Protein AF-0000000070656851 (afdb_homod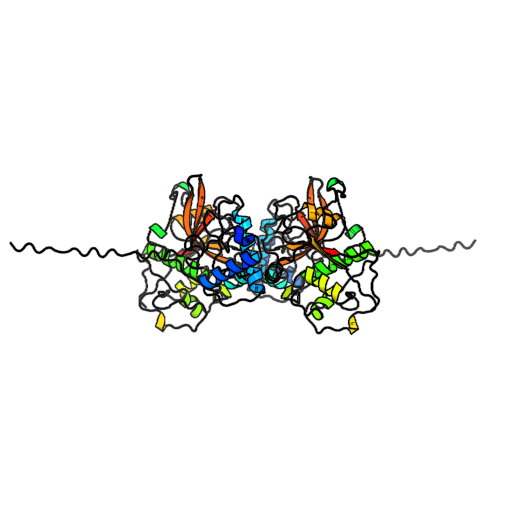imer)

Structure (mmCIF, N/CA/C/O backbone):
data_AF-0000000070656851-model_v1
#
loop_
_entity.id
_entity.type
_entity.pdbx_description
1 polymer 'Fruit bromelain'
#
loop_
_atom_site.group_PDB
_atom_site.id
_atom_site.type_symbol
_atom_site.label_atom_id
_atom_site.label_alt_id
_atom_site.label_comp_id
_atom_site.label_asym_id
_atom_site.label_entity_id
_atom_site.label_seq_id
_atom_site.pdbx_PDB_ins_code
_atom_site.Cartn_x
_atom_site.Cartn_y
_atom_site.Cartn_z
_atom_site.occupancy
_atom_site.B_iso_or_equiv
_atom_site.auth_seq_id
_atom_site.auth_comp_id
_atom_site.auth_asym_id
_atom_site.auth_atom_id
_atom_site.pdbx_PDB_model_num
ATOM 1 N N . MET A 1 1 ? 45 -63.906 -20.5 1 33.22 1 MET A N 1
ATOM 2 C CA . MET A 1 1 ? 44.094 -63.312 -19.531 1 33.22 1 MET A CA 1
ATOM 3 C C . MET A 1 1 ? 44.312 -61.812 -19.469 1 33.22 1 MET A C 1
ATOM 5 O O . MET A 1 1 ? 45.25 -61.312 -18.828 1 33.22 1 MET A O 1
ATOM 9 N N . LYS A 1 2 ? 44.031 -61.125 -20.656 1 39.16 2 LYS A N 1
ATOM 10 C CA . LYS A 1 2 ? 44.156 -59.688 -20.906 1 39.16 2 LYS A CA 1
ATOM 11 C C . LYS A 1 2 ? 43.312 -58.875 -19.938 1 39.16 2 LYS A C 1
ATOM 13 O O . LYS A 1 2 ? 42.094 -58.969 -19.922 1 39.16 2 LYS A O 1
ATOM 18 N N . ILE A 1 3 ? 43.812 -58.531 -18.75 1 41.5 3 ILE A N 1
ATOM 19 C CA . ILE A 1 3 ? 43.219 -57.688 -17.703 1 41.5 3 ILE A CA 1
ATOM 20 C C . ILE A 1 3 ? 42.938 -56.312 -18.266 1 41.5 3 ILE A C 1
ATOM 22 O O . ILE A 1 3 ? 43.844 -55.562 -18.656 1 41.5 3 ILE A O 1
ATOM 26 N N . ASN A 1 4 ? 41.906 -56.125 -19.141 1 35.06 4 ASN A N 1
ATOM 27 C CA . ASN A 1 4 ? 41.5 -54.812 -19.578 1 35.06 4 ASN A CA 1
ATOM 28 C C . ASN A 1 4 ? 41.188 -53.875 -18.406 1 35.06 4 ASN A C 1
ATOM 30 O O . ASN A 1 4 ? 40.312 -54.156 -17.609 1 35.06 4 ASN A O 1
ATOM 34 N N . ILE A 1 5 ? 42.125 -53.094 -17.875 1 40.22 5 ILE A N 1
ATOM 35 C CA . ILE A 1 5 ? 42.031 -52.031 -16.891 1 40.22 5 ILE A CA 1
ATOM 36 C C . ILE A 1 5 ? 41.031 -50.969 -17.375 1 40.22 5 ILE A C 1
ATOM 38 O O . ILE A 1 5 ? 41.25 -50.312 -18.406 1 40.22 5 ILE A O 1
ATOM 42 N N . PHE A 1 6 ? 39.75 -51.25 -17.25 1 37.84 6 PHE A N 1
ATOM 43 C CA . PHE A 1 6 ? 38.75 -50.188 -17.5 1 37.84 6 PHE A CA 1
ATOM 44 C C . PHE A 1 6 ? 38.969 -49 -16.562 1 37.84 6 PHE A C 1
ATOM 46 O O . PHE A 1 6 ? 38.906 -49.156 -15.344 1 37.84 6 PHE A O 1
ATOM 53 N N . ILE A 1 7 ? 39.781 -48.031 -17 1 38.62 7 ILE A N 1
ATOM 54 C CA . ILE A 1 7 ? 39.906 -46.75 -16.344 1 38.62 7 ILE A CA 1
ATOM 55 C C . ILE A 1 7 ? 38.562 -46.062 -16.297 1 38.62 7 ILE A C 1
ATOM 57 O O . ILE A 1 7 ? 37.969 -45.75 -17.344 1 38.62 7 ILE A O 1
ATOM 61 N N . ILE A 1 8 ? 37.75 -46.312 -15.297 1 35.94 8 ILE A N 1
ATOM 62 C CA . ILE A 1 8 ? 36.531 -45.562 -15.039 1 35.94 8 ILE A CA 1
ATOM 63 C C . ILE A 1 8 ? 36.875 -44.094 -14.82 1 35.94 8 ILE A C 1
ATOM 65 O O . ILE A 1 8 ? 37.625 -43.75 -13.883 1 35.94 8 ILE A O 1
ATOM 69 N N . PHE A 1 9 ? 37 -43.344 -15.891 1 36.19 9 PHE A N 1
ATOM 70 C CA . PHE A 1 9 ? 37.031 -41.875 -15.773 1 36.19 9 PHE A CA 1
ATOM 71 C C . PHE A 1 9 ? 35.812 -41.375 -15 1 36.19 9 PHE A C 1
ATOM 73 O O . PHE A 1 9 ? 34.688 -41.531 -15.43 1 36.19 9 PHE A O 1
ATOM 80 N N . SER A 1 10 ? 35.906 -41.375 -13.695 1 32.09 10 SER A N 1
ATOM 81 C CA . SER A 1 10 ? 34.906 -40.656 -12.891 1 32.09 10 SER A CA 1
ATOM 82 C C . SER A 1 10 ? 34.781 -39.219 -13.336 1 32.09 10 SER A C 1
ATOM 84 O O . SER A 1 10 ? 35.781 -38.469 -13.281 1 32.09 10 SER A O 1
ATOM 86 N N . LEU A 1 11 ? 34.094 -38.906 -14.391 1 34.94 11 LEU A N 1
ATOM 87 C CA . LEU A 1 11 ? 33.719 -37.531 -14.656 1 34.94 11 LEU A CA 1
ATOM 88 C C . LEU A 1 11 ? 33.094 -36.906 -13.422 1 34.94 11 LEU A C 1
ATOM 90 O O . LEU A 1 11 ? 32.031 -37.281 -12.977 1 34.94 11 LEU A O 1
ATOM 94 N N . SER A 1 12 ? 33.938 -36.5 -12.469 1 33 12 SER A N 1
ATOM 95 C CA . SER A 1 12 ? 33.438 -35.625 -11.422 1 33 12 SER A CA 1
ATOM 96 C C . SER A 1 12 ? 32.625 -34.469 -12.016 1 33 12 SER A C 1
ATOM 98 O O . SER A 1 12 ? 33.156 -33.625 -12.766 1 33 12 SER A O 1
ATOM 100 N N . LEU A 1 13 ? 31.406 -34.656 -12.383 1 33.53 13 LEU A N 1
ATOM 101 C CA . LEU A 1 13 ? 30.516 -33.531 -12.641 1 33.53 13 LEU A CA 1
ATOM 102 C C . LEU A 1 13 ? 30.641 -32.469 -11.547 1 33.53 13 LEU A C 1
ATOM 104 O O . LEU A 1 13 ? 30.281 -32.719 -10.391 1 33.53 13 LEU A O 1
ATOM 108 N N . VAL A 1 14 ? 31.688 -31.656 -11.609 1 34.5 14 VAL A N 1
ATOM 109 C CA . VAL A 1 14 ? 31.641 -30.453 -10.805 1 34.5 14 VAL A CA 1
ATOM 110 C C . VAL A 1 14 ? 30.297 -29.75 -10.961 1 34.5 14 VAL A C 1
ATOM 112 O O . VAL A 1 14 ? 29.953 -29.281 -12.055 1 34.5 14 VAL A O 1
ATOM 115 N N . LEU A 1 15 ? 29.312 -30.172 -10.258 1 33.69 15 LEU A N 1
ATOM 116 C CA . LEU A 1 15 ? 28.141 -29.297 -10.07 1 33.69 15 LEU A CA 1
ATOM 117 C C . LEU A 1 15 ? 28.578 -27.875 -9.742 1 33.69 15 LEU A C 1
ATOM 119 O O . LEU A 1 15 ? 29.156 -27.625 -8.688 1 33.69 15 LEU A O 1
ATOM 123 N N . ILE A 1 16 ? 28.938 -27.141 -10.719 1 36.25 16 ILE A N 1
ATOM 124 C CA . ILE A 1 16 ? 29.031 -25.703 -10.5 1 36.25 16 ILE A CA 1
ATOM 125 C C . ILE A 1 16 ? 27.766 -25.219 -9.773 1 36.25 16 ILE A C 1
ATOM 127 O O . ILE A 1 16 ? 26.688 -25.156 -10.375 1 36.25 16 ILE A O 1
ATOM 131 N N . LEU A 1 17 ? 27.609 -25.609 -8.539 1 36.78 17 LEU A N 1
ATOM 132 C CA . LEU A 1 17 ? 26.656 -24.828 -7.746 1 36.78 17 LEU A CA 1
ATOM 133 C C . LEU A 1 17 ? 26.891 -23.344 -7.922 1 36.78 17 LEU A C 1
ATOM 135 O O . LEU A 1 17 ? 27.891 -22.797 -7.453 1 36.78 17 LEU A O 1
ATOM 139 N N . GLY A 1 18 ? 26.594 -22.812 -9 1 39.12 18 GLY A N 1
ATOM 140 C CA . GLY A 1 18 ? 26.516 -21.359 -8.992 1 39.12 18 GLY A CA 1
ATOM 141 C C . GLY A 1 18 ? 26.016 -20.797 -7.672 1 39.12 18 GLY A C 1
ATOM 142 O O . GLY A 1 18 ? 24.828 -20.906 -7.363 1 39.12 18 GLY A O 1
ATOM 143 N N . VAL A 1 19 ? 26.781 -20.828 -6.586 1 41.19 19 VAL A N 1
ATOM 144 C CA . VAL A 1 19 ? 26.484 -20.125 -5.34 1 41.19 19 VAL A CA 1
ATOM 145 C C . VAL A 1 19 ? 26.031 -18.703 -5.645 1 41.19 19 VAL A C 1
ATOM 147 O O . VAL A 1 19 ? 26.781 -17.906 -6.199 1 41.19 19 VAL A O 1
ATOM 150 N N . VAL A 1 20 ? 24.891 -18.469 -6.043 1 50.94 20 VAL A N 1
ATOM 151 C CA . VAL A 1 20 ? 24.422 -17.078 -5.965 1 50.94 20 VAL A CA 1
ATOM 152 C C . VAL A 1 20 ? 24.891 -16.438 -4.664 1 50.94 20 VAL A C 1
ATOM 154 O O . VAL A 1 20 ? 24.5 -16.875 -3.574 1 50.94 20 VAL A O 1
ATOM 157 N N . GLU A 1 21 ? 26.172 -15.992 -4.574 1 58.19 21 GLU A N 1
ATOM 158 C CA . GLU A 1 21 ? 26.828 -15.383 -3.428 1 58.19 21 GLU A CA 1
ATOM 159 C C . GLU A 1 21 ? 26.016 -14.227 -2.857 1 58.19 21 GLU A C 1
ATOM 161 O O . GLU A 1 21 ? 25.625 -13.312 -3.588 1 58.19 21 GLU A O 1
ATOM 166 N N . SER A 1 22 ? 25.359 -14.414 -1.723 1 71.69 22 SER A N 1
ATOM 167 C CA . SER A 1 22 ? 24.719 -13.383 -0.928 1 71.69 22 SER A CA 1
ATOM 168 C C . SER A 1 22 ? 25.641 -12.188 -0.704 1 71.69 22 SER A C 1
ATOM 170 O O . SER A 1 22 ? 26.844 -12.359 -0.547 1 71.69 22 SER A O 1
ATOM 172 N N . PHE A 1 23 ? 25.203 -11.055 -1.056 1 85.38 23 PHE A N 1
ATOM 173 C CA . PHE A 1 23 ? 25.969 -9.828 -0.811 1 85.38 23 PHE A CA 1
ATOM 174 C C . PHE A 1 23 ? 26 -9.5 0.676 1 85.38 23 PHE A C 1
ATOM 176 O O . PHE A 1 23 ? 24.938 -9.281 1.288 1 85.38 23 PHE A O 1
ATOM 183 N N . ASN A 1 24 ? 27.125 -9.594 1.275 1 89.25 24 ASN A N 1
ATOM 184 C CA . ASN A 1 24 ? 27.266 -9.352 2.707 1 89.25 24 ASN A CA 1
ATOM 185 C C . ASN A 1 24 ? 27.891 -7.984 2.979 1 89.25 24 ASN A C 1
ATOM 187 O O . ASN A 1 24 ? 28.516 -7.395 2.096 1 89.25 24 ASN A O 1
ATOM 191 N N . TYR A 1 25 ? 27.594 -7.492 4.148 1 92.06 25 TYR A N 1
ATOM 192 C CA . TYR A 1 25 ? 28.219 -6.25 4.594 1 92.06 25 TYR A CA 1
ATOM 193 C C . TYR A 1 25 ? 28.734 -6.379 6.02 1 92.06 25 TYR A C 1
ATOM 195 O O . TYR A 1 25 ? 28.344 -7.289 6.75 1 92.06 25 TYR A O 1
ATOM 203 N N . HIS A 1 26 ? 29.703 -5.504 6.359 1 92.88 26 HIS A N 1
ATOM 204 C CA . HIS A 1 26 ? 30.219 -5.391 7.719 1 92.88 26 HIS A CA 1
ATOM 205 C C . HIS A 1 26 ? 29.641 -4.176 8.43 1 92.88 26 HIS A C 1
ATOM 207 O O . HIS A 1 26 ? 29.531 -3.1 7.84 1 92.88 26 HIS A O 1
ATOM 213 N N . GLU A 1 27 ? 29.297 -4.367 9.641 1 93.5 27 GLU A N 1
ATOM 214 C CA . GLU A 1 27 ? 28.625 -3.322 10.406 1 93.5 27 GLU A CA 1
ATOM 215 C C . GLU A 1 27 ? 29.453 -2.041 10.43 1 93.5 27 GLU A C 1
ATOM 217 O O . GLU A 1 27 ? 28.891 -0.939 10.445 1 93.5 27 GLU A O 1
ATOM 222 N N . GLN A 1 28 ? 30.766 -2.164 10.43 1 94 28 GLN A N 1
ATOM 223 C CA . GLN A 1 28 ? 31.656 -1.009 10.492 1 94 28 GLN A CA 1
ATOM 224 C C . GLN A 1 28 ? 31.469 -0.107 9.273 1 94 28 GLN A C 1
ATOM 226 O O . GLN A 1 28 ? 31.703 1.102 9.352 1 94 28 GLN A O 1
ATOM 231 N N . GLU A 1 29 ? 31.016 -0.664 8.172 1 94.88 29 GLU A N 1
ATOM 232 C CA . GLU A 1 29 ? 30.812 0.093 6.941 1 94.88 29 GLU A CA 1
ATOM 233 C C . GLU A 1 29 ? 29.641 1.061 7.074 1 94.88 29 GLU A C 1
ATOM 235 O O . GLU A 1 29 ? 29.547 2.031 6.32 1 94.88 29 GLU A O 1
ATOM 240 N N . LEU A 1 30 ? 28.797 0.835 8.031 1 95.19 30 LEU A N 1
ATOM 241 C CA . LEU A 1 30 ? 27.578 1.629 8.203 1 95.19 30 LEU A CA 1
ATOM 242 C C . LEU A 1 30 ? 27.812 2.787 9.164 1 95.19 30 LEU A C 1
ATOM 244 O O . LEU A 1 30 ? 26.922 3.607 9.383 1 95.19 30 LEU A O 1
ATOM 248 N N . GLU A 1 31 ? 29.016 2.928 9.648 1 94 31 GLU A N 1
ATOM 249 C CA . GLU A 1 31 ? 29.297 3.891 10.711 1 94 31 GLU A CA 1
ATOM 250 C C . GLU A 1 31 ? 29.734 5.238 10.133 1 94 31 GLU A C 1
ATOM 252 O O . GLU A 1 31 ? 29.734 6.246 10.844 1 94 31 GLU A O 1
ATOM 257 N N . SER A 1 32 ? 30.109 5.25 8.836 1 93.75 32 SER A N 1
ATOM 258 C CA . SER A 1 32 ? 30.594 6.484 8.219 1 93.75 32 SER A CA 1
ATOM 259 C C . SER A 1 32 ? 30.109 6.605 6.777 1 93.75 32 SER A C 1
ATOM 261 O O . SER A 1 32 ? 29.719 5.609 6.16 1 93.75 32 SER A O 1
ATOM 263 N N . GLU A 1 33 ? 30.141 7.836 6.301 1 93.19 33 GLU A N 1
ATOM 264 C CA . GLU A 1 33 ? 29.781 8.07 4.906 1 93.19 33 GLU A CA 1
ATOM 265 C C . GLU A 1 33 ? 30.734 7.348 3.961 1 93.19 33 GLU A C 1
ATOM 267 O O . GLU A 1 33 ? 30.312 6.82 2.93 1 93.19 33 GLU A O 1
ATOM 272 N N . GLU A 1 34 ? 31.969 7.34 4.344 1 94.94 34 GLU A N 1
ATOM 273 C CA . GLU A 1 34 ? 32.969 6.656 3.537 1 94.94 34 GLU A CA 1
ATOM 274 C C . GLU A 1 34 ? 32.719 5.148 3.506 1 94.94 34 GLU A C 1
ATOM 276 O O . GLU A 1 34 ? 32.906 4.508 2.467 1 94.94 34 GLU A O 1
ATOM 281 N N . GLY A 1 35 ? 32.406 4.637 4.617 1 96.19 35 GLY A N 1
ATOM 282 C CA . GLY A 1 35 ? 32.062 3.225 4.676 1 96.19 35 GLY A CA 1
ATOM 283 C C . GLY A 1 35 ? 30.875 2.861 3.789 1 96.19 35 GLY A C 1
ATOM 284 O O . GLY A 1 35 ? 30.922 1.874 3.053 1 96.19 35 GLY A O 1
ATOM 285 N N . PHE A 1 36 ? 29.859 3.697 3.848 1 95.88 36 PHE A N 1
ATOM 286 C CA . PHE A 1 36 ? 28.688 3.477 3.002 1 95.88 36 PHE A CA 1
ATOM 287 C C . PHE A 1 36 ? 29.078 3.555 1.527 1 95.88 36 PHE A C 1
ATOM 289 O O . PHE A 1 36 ? 28.578 2.777 0.712 1 95.88 36 PHE A O 1
ATOM 296 N N . GLN A 1 37 ? 29.938 4.5 1.25 1 96.56 37 GLN A N 1
ATOM 297 C CA . GLN A 1 37 ? 30.344 4.664 -0.138 1 96.56 37 GLN A CA 1
ATOM 298 C C . GLN A 1 37 ? 31.078 3.422 -0.641 1 96.56 37 GLN A C 1
ATOM 300 O O . GLN A 1 37 ? 30.875 2.988 -1.774 1 96.56 37 GLN A O 1
ATOM 305 N N . GLY A 1 38 ? 31.938 2.938 0.17 1 97.06 38 GLY A N 1
ATOM 306 C CA . GLY A 1 38 ? 32.625 1.708 -0.197 1 97.06 38 GLY A CA 1
ATOM 307 C C . GLY A 1 38 ? 31.688 0.542 -0.419 1 97.06 38 GLY A C 1
ATOM 308 O O . GLY A 1 38 ? 31.828 -0.199 -1.395 1 97.06 38 GLY A O 1
ATOM 309 N N . LEU A 1 39 ? 30.781 0.382 0.474 1 97.56 39 LEU A N 1
ATOM 310 C CA . LEU A 1 39 ? 29.781 -0.671 0.364 1 97.56 39 LEU A CA 1
ATOM 311 C C . LEU A 1 39 ? 28.953 -0.505 -0.908 1 97.56 39 LEU A C 1
ATOM 313 O O . LEU A 1 39 ? 28.688 -1.484 -1.604 1 97.56 39 LEU A O 1
ATOM 317 N N . TYR A 1 40 ? 28.562 0.703 -1.168 1 97.75 40 TYR A N 1
ATOM 318 C CA . TYR A 1 40 ? 27.781 1.029 -2.352 1 97.75 40 TYR A CA 1
ATOM 319 C C . TYR A 1 40 ? 28.531 0.672 -3.625 1 97.75 40 TYR A C 1
ATOM 321 O O . TYR A 1 40 ? 27.969 0.096 -4.555 1 97.75 40 TYR A O 1
ATOM 329 N N . ASP A 1 41 ? 29.781 0.98 -3.686 1 97.38 41 ASP A N 1
ATOM 330 C CA . ASP A 1 41 ? 30.609 0.694 -4.859 1 97.38 41 ASP A CA 1
ATOM 331 C C . ASP A 1 41 ? 30.734 -0.811 -5.082 1 97.38 41 ASP A C 1
ATOM 333 O O . ASP A 1 41 ? 30.656 -1.286 -6.219 1 97.38 41 ASP A O 1
ATOM 337 N N . ARG A 1 42 ? 30.953 -1.528 -4.004 1 96.94 42 ARG A N 1
ATOM 338 C CA . ARG A 1 42 ? 31 -2.982 -4.105 1 96.94 42 ARG A CA 1
ATOM 339 C C . ARG A 1 42 ? 29.688 -3.551 -4.621 1 96.94 42 ARG A C 1
ATOM 341 O O . ARG A 1 42 ? 29.688 -4.453 -5.461 1 96.94 42 ARG A O 1
ATOM 348 N N . TRP A 1 43 ? 28.578 -3.055 -4.105 1 97.19 43 TRP A N 1
ATOM 349 C CA . TRP A 1 43 ? 27.266 -3.512 -4.523 1 97.19 43 TRP A CA 1
ATOM 350 C C . TRP A 1 43 ? 27.031 -3.234 -6.004 1 97.19 43 TRP A C 1
ATOM 352 O O . TRP A 1 43 ? 26.531 -4.094 -6.734 1 97.19 43 TRP A O 1
ATOM 362 N N . ARG A 1 44 ? 27.359 -2.033 -6.445 1 97.12 44 ARG A N 1
ATOM 363 C CA . ARG A 1 44 ? 27.188 -1.645 -7.84 1 97.12 44 ARG A CA 1
ATOM 364 C C . ARG A 1 44 ? 27.984 -2.553 -8.766 1 97.12 44 ARG A C 1
ATOM 366 O O . ARG A 1 44 ? 27.5 -2.947 -9.828 1 97.12 44 ARG A O 1
ATOM 373 N N . GLU A 1 45 ? 29.172 -2.824 -8.344 1 95.81 45 GLU A N 1
ATOM 374 C CA . GLU A 1 45 ? 30.016 -3.725 -9.141 1 95.81 45 GLU A CA 1
ATOM 375 C C . GLU A 1 45 ? 29.406 -5.121 -9.203 1 95.81 45 GLU A C 1
ATOM 377 O O . GLU A 1 45 ? 29.328 -5.723 -10.281 1 95.81 45 GLU A O 1
ATOM 382 N N . HIS A 1 46 ? 28.984 -5.543 -8.062 1 94.56 46 HIS A N 1
ATOM 383 C CA . HIS A 1 46 ? 28.391 -6.875 -7.949 1 94.56 46 HIS A CA 1
ATOM 384 C C . HIS A 1 46 ? 27.172 -7.012 -8.836 1 94.56 46 HIS A C 1
ATOM 386 O O . HIS A 1 46 ? 26.938 -8.07 -9.43 1 94.56 46 HIS A O 1
ATOM 392 N N . HIS A 1 47 ? 26.391 -5.961 -8.961 1 94.31 47 HIS A N 1
ATOM 393 C CA . HIS A 1 47 ? 25.125 -6.031 -9.68 1 94.31 47 HIS A CA 1
ATOM 394 C C . HIS A 1 47 ? 25.219 -5.34 -11.031 1 94.31 47 HIS A C 1
ATOM 396 O O . HIS A 1 47 ? 24.203 -5.168 -11.719 1 94.31 47 HIS A O 1
ATOM 402 N N . LYS A 1 48 ? 26.344 -4.82 -11.414 1 94.81 48 LYS A N 1
ATOM 403 C CA . LYS A 1 48 ? 26.609 -4.184 -12.695 1 94.81 48 LYS A CA 1
ATOM 404 C C . LYS A 1 48 ? 25.734 -2.947 -12.898 1 94.81 48 LYS A C 1
ATOM 406 O O . LYS A 1 48 ? 25.125 -2.781 -13.953 1 94.81 48 LYS A O 1
ATOM 411 N N . VAL A 1 49 ? 25.625 -2.193 -11.844 1 95.25 49 VAL A N 1
ATOM 412 C CA . VAL A 1 49 ? 24.875 -0.943 -11.883 1 95.25 49 VAL A CA 1
ATOM 413 C C . VAL A 1 49 ? 25.812 0.224 -12.148 1 95.25 49 VAL A C 1
ATOM 415 O O . VAL A 1 49 ? 26.812 0.394 -11.438 1 95.25 49 VAL A O 1
ATOM 418 N N . THR A 1 50 ? 25.453 1.074 -13.109 1 94.94 50 THR A N 1
ATOM 419 C CA . THR A 1 50 ? 26.359 2.141 -13.516 1 94.94 50 THR A CA 1
ATOM 420 C C . THR A 1 50 ? 25.906 3.482 -12.945 1 94.94 50 THR A C 1
ATOM 422 O O . THR A 1 50 ? 26.688 4.434 -12.891 1 94.94 50 THR A O 1
ATOM 425 N N . ASP A 1 51 ? 24.641 3.596 -12.562 1 93.62 51 ASP A N 1
ATOM 426 C CA . ASP A 1 51 ? 24.141 4.844 -12 1 93.62 51 ASP A CA 1
ATOM 427 C C . ASP A 1 51 ? 24.891 5.223 -10.727 1 93.62 51 ASP A C 1
ATOM 429 O O . ASP A 1 51 ? 25.078 4.391 -9.836 1 93.62 51 ASP A O 1
ATOM 433 N N . ARG A 1 52 ? 25.344 6.488 -10.633 1 92.5 52 ARG A N 1
ATOM 434 C CA . ARG A 1 52 ? 26.109 6.957 -9.477 1 92.5 52 ARG A CA 1
ATOM 435 C C . ARG A 1 52 ? 25.5 8.227 -8.898 1 92.5 52 ARG A C 1
ATOM 437 O O . ARG A 1 52 ? 26.188 9.016 -8.25 1 92.5 52 ARG A O 1
ATOM 444 N N . SER A 1 53 ? 24.266 8.445 -9.188 1 93.81 53 SER A N 1
ATOM 445 C CA . SER A 1 53 ? 23.641 9.68 -8.719 1 93.81 53 SER A CA 1
ATOM 446 C C . SER A 1 53 ? 23.562 9.711 -7.191 1 93.81 53 SER A C 1
ATOM 448 O O . SER A 1 53 ? 23.484 8.672 -6.543 1 93.81 53 SER A O 1
ATOM 450 N N . SER A 1 54 ? 23.578 10.898 -6.633 1 93.75 54 SER A N 1
ATOM 451 C CA . SER A 1 54 ? 23.469 11.07 -5.188 1 93.75 54 SER A CA 1
ATOM 452 C C . SER A 1 54 ? 22.125 10.578 -4.664 1 93.75 54 SER A C 1
ATOM 454 O O . SER A 1 54 ? 22.031 10.078 -3.545 1 93.75 54 SER A O 1
ATOM 456 N N . GLN A 1 55 ? 21.125 10.703 -5.48 1 94.12 55 GLN A N 1
ATOM 457 C CA . GLN A 1 55 ? 19.797 10.242 -5.098 1 94.12 55 GLN A CA 1
ATOM 458 C C . GLN A 1 55 ? 19.781 8.734 -4.871 1 94.12 55 GLN A C 1
ATOM 460 O O . GLN A 1 55 ? 19.234 8.25 -3.879 1 94.12 55 GLN A O 1
ATOM 465 N N . ARG A 1 56 ? 20.406 8.031 -5.766 1 96.94 56 ARG A N 1
ATOM 466 C CA . ARG A 1 56 ? 20.406 6.578 -5.645 1 96.94 56 ARG A CA 1
ATOM 467 C C . ARG A 1 56 ? 21.281 6.133 -4.473 1 96.94 56 ARG A C 1
ATOM 469 O O . ARG A 1 56 ? 20.969 5.141 -3.809 1 96.94 56 ARG A O 1
ATOM 476 N N . PHE A 1 57 ? 22.344 6.906 -4.25 1 97.31 57 PHE A N 1
ATOM 477 C CA . PHE A 1 57 ? 23.156 6.633 -3.07 1 97.31 57 PHE A CA 1
ATOM 478 C C . PHE A 1 57 ? 22.359 6.852 -1.795 1 97.31 57 PHE A C 1
ATOM 480 O O . PHE A 1 57 ? 22.453 6.066 -0.85 1 97.31 57 PHE A O 1
ATOM 487 N N . ASN A 1 58 ? 21.531 7.891 -1.731 1 95.69 58 ASN A N 1
ATOM 488 C CA . ASN A 1 58 ? 20.672 8.148 -0.588 1 95.69 58 ASN A CA 1
ATOM 489 C C . ASN A 1 58 ? 19.688 7 -0.362 1 95.69 58 ASN A C 1
ATOM 491 O O . ASN A 1 58 ? 19.469 6.574 0.775 1 95.69 58 ASN A O 1
ATOM 495 N N . VAL A 1 59 ? 19.125 6.551 -1.416 1 96.69 59 VAL A N 1
ATOM 496 C CA . VAL A 1 59 ? 18.172 5.445 -1.325 1 96.69 59 VAL A CA 1
ATOM 497 C C . VAL A 1 59 ? 18.875 4.191 -0.821 1 96.69 59 VAL A C 1
ATOM 499 O O . VAL A 1 59 ? 18.359 3.471 0.029 1 96.69 59 VAL A O 1
ATOM 502 N N . PHE A 1 60 ? 20.094 3.939 -1.348 1 97.56 60 PHE A N 1
ATOM 503 C CA . PHE A 1 60 ? 20.891 2.803 -0.908 1 97.56 60 PHE A CA 1
ATOM 504 C C . PHE A 1 60 ? 21.141 2.867 0.594 1 97.56 60 PHE A C 1
ATOM 506 O O . PHE A 1 60 ? 20.922 1.887 1.308 1 97.56 60 PHE A O 1
ATOM 513 N N . LYS A 1 61 ? 21.547 3.99 1.055 1 96.12 61 LYS A N 1
ATOM 514 C CA . LYS A 1 61 ? 21.812 4.172 2.479 1 96.12 61 LYS A CA 1
ATOM 515 C C . LYS A 1 61 ? 20.562 3.939 3.309 1 96.12 61 LYS A C 1
ATOM 517 O O . LYS A 1 61 ? 20.609 3.242 4.328 1 96.12 61 LYS A O 1
ATOM 522 N N . HIS A 1 62 ? 19.5 4.48 2.828 1 94.06 62 HIS A N 1
ATOM 523 C CA . HIS A 1 62 ? 18.219 4.336 3.506 1 94.06 62 HIS A CA 1
ATOM 524 C C . HIS A 1 62 ? 17.828 2.867 3.645 1 94.06 62 HIS A C 1
ATOM 526 O O . HIS A 1 62 ? 17.484 2.416 4.734 1 94.06 62 HIS A O 1
ATOM 532 N N . ASN A 1 63 ? 17.906 2.15 2.598 1 95.94 63 ASN A N 1
ATOM 533 C CA . ASN A 1 63 ? 17.516 0.748 2.584 1 95.94 63 ASN A CA 1
ATOM 534 C C . ASN A 1 63 ? 18.438 -0.11 3.434 1 95.94 63 ASN A C 1
ATOM 536 O O . ASN A 1 63 ? 17.984 -0.979 4.18 1 95.94 63 ASN A O 1
ATOM 540 N N . VAL A 1 64 ? 19.719 0.156 3.334 1 96.44 64 VAL A N 1
ATOM 541 C CA . VAL A 1 64 ? 20.688 -0.637 4.078 1 96.44 64 VAL A CA 1
ATOM 542 C C . VAL A 1 64 ? 20.516 -0.406 5.578 1 96.44 64 VAL A C 1
ATOM 544 O O . VAL A 1 64 ? 20.578 -1.348 6.371 1 96.44 64 VAL A O 1
ATOM 547 N N . ARG A 1 65 ? 20.281 0.798 5.961 1 93.44 65 ARG A N 1
ATOM 548 C CA . ARG A 1 65 ? 20.016 1.095 7.367 1 93.44 65 ARG A CA 1
ATOM 549 C C . ARG A 1 65 ? 18.781 0.359 7.867 1 93.44 65 ARG A C 1
ATOM 551 O O . ARG A 1 65 ? 18.781 -0.177 8.977 1 93.44 65 ARG A O 1
ATOM 558 N N . ASN A 1 66 ? 17.812 0.338 7.086 1 92.44 66 ASN A N 1
ATOM 559 C CA . ASN A 1 66 ? 16.578 -0.361 7.457 1 92.44 66 ASN A CA 1
ATOM 560 C C . ASN A 1 66 ? 16.812 -1.864 7.586 1 92.44 66 ASN A C 1
ATOM 562 O O . ASN A 1 66 ? 16.312 -2.496 8.516 1 92.44 66 ASN A O 1
ATOM 566 N N . ILE A 1 67 ? 17.5 -2.396 6.641 1 95.94 67 ILE A N 1
ATOM 567 C CA . ILE A 1 67 ? 17.812 -3.818 6.676 1 95.94 67 ILE A CA 1
ATOM 568 C C . ILE A 1 67 ? 18.594 -4.141 7.957 1 95.94 67 ILE A C 1
ATOM 570 O O . ILE A 1 67 ? 18.266 -5.102 8.656 1 95.94 67 ILE A O 1
ATOM 574 N N . HIS A 1 68 ? 19.578 -3.305 8.219 1 95.5 68 HIS A N 1
ATOM 575 C CA . HIS A 1 68 ? 20.422 -3.512 9.391 1 95.5 68 HIS A CA 1
ATOM 576 C C . HIS A 1 68 ? 19.594 -3.432 10.672 1 95.5 68 HIS A C 1
ATOM 578 O O . HIS A 1 68 ? 19.734 -4.277 11.562 1 95.5 68 HIS A O 1
ATOM 584 N N . LYS A 1 69 ? 18.797 -2.443 10.758 1 92.06 69 LYS A N 1
ATOM 585 C CA . LYS A 1 69 ? 17.953 -2.258 11.93 1 92.06 69 LYS A CA 1
ATOM 586 C C . LYS A 1 69 ? 17.031 -3.453 12.133 1 92.06 69 LYS A C 1
ATOM 588 O O . LYS A 1 69 ? 16.891 -3.959 13.25 1 92.06 69 LYS A O 1
ATOM 593 N N . LYS A 1 70 ? 16.422 -3.918 11.164 1 93.19 70 LYS A N 1
ATOM 594 C CA . LYS A 1 70 ? 15.477 -5.031 11.258 1 93.19 70 LYS A CA 1
ATOM 595 C C . LYS A 1 70 ? 16.203 -6.328 11.617 1 93.19 70 LYS A C 1
ATOM 597 O O . LYS A 1 70 ? 15.672 -7.137 12.391 1 93.19 70 LYS A O 1
ATOM 602 N N . ASN A 1 71 ? 17.344 -6.508 11.031 1 95.44 71 ASN A N 1
ATOM 603 C CA . ASN A 1 71 ? 18.094 -7.727 11.305 1 95.44 71 ASN A CA 1
ATOM 604 C C . ASN A 1 71 ? 18.578 -7.773 12.75 1 95.44 71 ASN A C 1
ATOM 606 O O . ASN A 1 71 ? 18.953 -8.836 13.25 1 95.44 71 ASN A O 1
ATOM 610 N N . LYS A 1 72 ? 18.625 -6.656 13.391 1 94.25 72 LYS A N 1
ATOM 611 C CA . LYS A 1 72 ? 19.016 -6.605 14.797 1 94.25 72 LYS A CA 1
ATOM 612 C C . LYS A 1 72 ? 17.828 -6.914 15.711 1 94.25 72 LYS A C 1
ATOM 614 O O . LYS A 1 72 ? 18.016 -7.191 16.891 1 94.25 72 LYS A O 1
ATOM 619 N N . MET A 1 73 ? 16.688 -6.848 15.125 1 91.75 73 MET A N 1
ATOM 620 C CA . MET A 1 73 ? 15.492 -7.199 15.891 1 91.75 73 MET A CA 1
ATOM 621 C C . MET A 1 73 ? 15.328 -8.711 15.992 1 91.75 73 MET A C 1
ATOM 623 O O . MET A 1 73 ? 15.953 -9.453 15.234 1 91.75 73 MET A O 1
ATOM 627 N N . ASN A 1 74 ? 14.617 -9.148 16.938 1 90.81 74 ASN A N 1
ATOM 628 C CA . ASN A 1 74 ? 14.352 -10.57 17.125 1 90.81 74 ASN A CA 1
ATOM 629 C C . ASN A 1 74 ? 13.133 -11.023 16.328 1 90.81 74 ASN A C 1
ATOM 631 O O . ASN A 1 74 ? 12.109 -11.398 16.906 1 90.81 74 ASN A O 1
ATOM 635 N N . LEU A 1 75 ? 13.352 -11.055 15.078 1 93.19 75 LEU A N 1
ATOM 636 C CA . LEU A 1 75 ? 12.281 -11.484 14.18 1 93.19 75 LEU A CA 1
ATOM 637 C C . LEU A 1 75 ? 12.516 -12.906 13.695 1 93.19 75 LEU A C 1
ATOM 639 O O . LEU A 1 75 ? 13.648 -13.406 13.734 1 93.19 75 LEU A O 1
ATOM 643 N N . GLY A 1 76 ? 11.484 -13.609 13.234 1 95.5 76 GLY A N 1
ATOM 644 C CA . GLY A 1 76 ? 11.57 -14.969 12.719 1 95.5 76 GLY A CA 1
ATOM 645 C C . GLY A 1 76 ? 12.125 -15.039 11.312 1 95.5 76 GLY A C 1
ATOM 646 O O . GLY A 1 76 ? 12.172 -16.109 10.703 1 95.5 76 GLY A O 1
ATOM 647 N N . TYR A 1 77 ? 12.602 -13.82 10.781 1 96.94 77 TYR A N 1
ATOM 648 C CA . TYR A 1 77 ? 13.156 -13.75 9.438 1 96.94 77 TYR A CA 1
ATOM 649 C C . TYR A 1 77 ? 14.289 -12.727 9.367 1 96.94 77 TYR A C 1
ATOM 651 O O . TYR A 1 77 ? 14.469 -11.93 10.281 1 96.94 77 TYR A O 1
ATOM 659 N N . LYS A 1 78 ? 15.062 -12.844 8.289 1 97.25 78 LYS A N 1
ATOM 660 C CA . LYS A 1 78 ? 16.188 -11.938 8.039 1 97.25 78 LYS A CA 1
ATOM 661 C C . LYS A 1 78 ? 16.062 -11.281 6.668 1 97.25 78 LYS A C 1
ATOM 663 O O . LYS A 1 78 ? 15.367 -11.797 5.781 1 97.25 78 LYS A O 1
ATOM 668 N N . LEU A 1 79 ? 16.703 -10.148 6.621 1 97.19 79 LEU A N 1
ATOM 669 C CA . LEU A 1 79 ? 16.734 -9.398 5.367 1 97.19 79 LEU A CA 1
ATOM 670 C C . LEU A 1 79 ? 18.141 -9.375 4.789 1 97.19 79 LEU A C 1
ATOM 672 O O . LEU A 1 79 ? 19.109 -9.695 5.488 1 97.19 79 LEU A O 1
ATOM 676 N N . GLN A 1 80 ? 18.266 -9.031 3.494 1 96.69 80 GLN A N 1
ATOM 677 C CA . GLN A 1 80 ? 19.547 -8.906 2.83 1 96.69 80 GLN A CA 1
ATOM 678 C C . GLN A 1 80 ? 19.547 -7.75 1.835 1 96.69 80 GLN A C 1
ATOM 680 O O . GLN A 1 80 ? 18.484 -7.348 1.346 1 96.69 80 GLN A O 1
ATOM 685 N N . ILE A 1 81 ? 20.781 -7.293 1.617 1 97 81 ILE A N 1
ATOM 686 C CA . ILE A 1 81 ? 20.953 -6.352 0.515 1 97 81 ILE A CA 1
ATOM 687 C C . ILE A 1 81 ? 20.875 -7.098 -0.815 1 97 81 ILE A C 1
ATOM 689 O O . ILE A 1 81 ? 21.703 -7.973 -1.088 1 97 81 ILE A O 1
ATOM 693 N N . ASN A 1 82 ? 19.875 -6.836 -1.602 1 96.44 82 ASN A N 1
ATOM 694 C CA . ASN A 1 82 ? 19.734 -7.504 -2.893 1 96.44 82 ASN A CA 1
ATOM 695 C C . ASN A 1 82 ? 19.688 -6.496 -4.039 1 96.44 82 ASN A C 1
ATOM 697 O O . ASN A 1 82 ? 20.156 -5.367 -3.9 1 96.44 82 ASN A O 1
ATOM 701 N N . GLU A 1 83 ? 19.219 -6.906 -5.195 1 95.75 83 GLU A N 1
ATOM 702 C CA . GLU A 1 83 ? 19.297 -6.09 -6.402 1 95.75 83 GLU A CA 1
ATOM 703 C C . GLU A 1 83 ? 18.391 -4.871 -6.309 1 95.75 83 GLU A C 1
ATOM 705 O O . GLU A 1 83 ? 18.5 -3.945 -7.113 1 95.75 83 GLU A O 1
ATOM 710 N N . PHE A 1 84 ? 17.516 -4.809 -5.281 1 96.38 84 PHE A N 1
ATOM 711 C CA . PHE A 1 84 ? 16.531 -3.73 -5.172 1 96.38 84 PHE A CA 1
ATOM 712 C C . PHE A 1 84 ? 17.062 -2.613 -4.281 1 96.38 84 PHE A C 1
ATOM 714 O O . PHE A 1 84 ? 16.344 -1.656 -3.986 1 96.38 84 PHE A O 1
ATOM 721 N N . ALA A 1 85 ? 18.281 -2.615 -3.926 1 96.88 85 ALA A N 1
ATOM 722 C CA . ALA A 1 85 ? 18.828 -1.797 -2.842 1 96.88 85 ALA A CA 1
ATOM 723 C C . ALA A 1 85 ? 18.812 -0.317 -3.213 1 96.88 85 ALA A C 1
ATOM 725 O O . ALA A 1 85 ? 18.922 0.549 -2.342 1 96.88 85 ALA A O 1
ATOM 726 N N . THR A 1 86 ? 18.703 0.04 -4.508 1 97 86 THR A N 1
ATOM 727 C CA . THR A 1 86 ? 18.703 1.446 -4.898 1 97 86 THR A CA 1
ATOM 728 C C . THR A 1 86 ? 17.297 1.874 -5.34 1 97 86 THR A C 1
ATOM 730 O O . THR A 1 86 ? 17.125 2.953 -5.91 1 97 86 THR A O 1
ATOM 733 N N . MET A 1 87 ? 16.328 1.065 -5.059 1 95.94 87 MET A N 1
ATOM 734 C CA . MET A 1 87 ? 14.945 1.412 -5.363 1 95.94 87 MET A CA 1
ATOM 735 C C . MET A 1 87 ? 14.211 1.871 -4.109 1 95.94 87 MET A C 1
ATOM 737 O O . MET A 1 87 ? 14.375 1.285 -3.039 1 95.94 87 MET A O 1
ATOM 741 N N . THR A 1 88 ? 13.453 2.947 -4.273 1 94.88 88 THR A N 1
ATOM 742 C CA . THR A 1 88 ? 12.508 3.264 -3.209 1 94.88 88 THR A CA 1
ATOM 743 C C . THR A 1 88 ? 11.375 2.24 -3.17 1 94.88 88 THR A C 1
ATOM 745 O O . THR A 1 88 ? 11.141 1.531 -4.152 1 94.88 88 THR A O 1
ATOM 748 N N . HIS A 1 89 ? 10.703 2.17 -2.066 1 93.25 89 HIS A N 1
ATOM 749 C CA . HIS A 1 89 ? 9.57 1.261 -1.963 1 93.25 89 HIS A CA 1
ATOM 750 C C . HIS A 1 89 ? 8.516 1.574 -3.018 1 93.25 89 HIS A C 1
ATOM 752 O O . HIS A 1 89 ? 7.891 0.664 -3.572 1 93.25 89 HIS A O 1
ATOM 758 N N . HIS A 1 90 ? 8.32 2.834 -3.266 1 91.94 90 HIS A N 1
ATOM 759 C CA . HIS A 1 90 ? 7.371 3.26 -4.285 1 91.94 90 HIS A CA 1
ATOM 760 C C . HIS A 1 90 ? 7.758 2.721 -5.66 1 91.94 90 HIS A C 1
ATOM 762 O O . HIS A 1 90 ? 6.91 2.193 -6.383 1 91.94 90 HIS A O 1
ATOM 768 N N . GLU A 1 91 ? 9 2.867 -6.031 1 93.5 91 GLU A N 1
ATOM 769 C CA . GLU A 1 91 ? 9.5 2.379 -7.312 1 93.5 91 GLU A CA 1
ATOM 770 C C . GLU A 1 91 ? 9.383 0.86 -7.406 1 93.5 91 GLU A C 1
ATOM 772 O O . GLU A 1 91 ? 8.953 0.329 -8.43 1 93.5 91 GLU A O 1
ATOM 777 N N . PHE A 1 92 ? 9.789 0.242 -6.328 1 94.81 92 PHE A N 1
ATOM 778 C CA . PHE A 1 92 ? 9.727 -1.213 -6.262 1 94.81 92 PHE A CA 1
ATOM 779 C C . PHE A 1 92 ? 8.297 -1.706 -6.484 1 94.81 92 PHE A C 1
ATOM 781 O O . PHE A 1 92 ? 8.07 -2.6 -7.301 1 94.81 92 PHE A O 1
ATOM 788 N N . ARG A 1 93 ? 7.348 -1.146 -5.777 1 91.56 93 ARG A N 1
ATOM 789 C CA . ARG A 1 93 ? 5.945 -1.533 -5.887 1 91.56 93 ARG A CA 1
ATOM 790 C C . ARG A 1 93 ? 5.438 -1.351 -7.316 1 91.56 93 ARG A C 1
ATOM 792 O O . ARG A 1 93 ? 4.758 -2.227 -7.855 1 91.56 93 ARG A O 1
ATOM 799 N N . LYS A 1 94 ? 5.797 -0.306 -7.926 1 89.62 94 LYS A N 1
ATOM 800 C CA . LYS A 1 94 ? 5.301 0.048 -9.25 1 89.62 94 LYS A CA 1
ATOM 801 C C . LYS A 1 94 ? 5.84 -0.904 -10.312 1 89.62 94 LYS A C 1
ATOM 803 O O . LYS A 1 94 ? 5.168 -1.185 -11.305 1 89.62 94 LYS A O 1
ATOM 808 N N . THR A 1 95 ? 7.004 -1.446 -10.031 1 91.19 95 THR A N 1
ATOM 809 C CA . THR A 1 95 ? 7.664 -2.188 -11.094 1 91.19 95 THR A CA 1
ATOM 810 C C . THR A 1 95 ? 7.578 -3.691 -10.844 1 91.19 95 THR A C 1
ATOM 812 O O . THR A 1 95 ? 7.566 -4.484 -11.789 1 91.19 95 THR A O 1
ATOM 815 N N . HIS A 1 96 ? 7.504 -4.098 -9.562 1 91.81 96 HIS A N 1
ATOM 816 C CA . HIS A 1 96 ? 7.641 -5.52 -9.258 1 91.81 96 HIS A CA 1
ATOM 817 C C . HIS A 1 96 ? 6.406 -6.051 -8.539 1 91.81 96 HIS A C 1
ATOM 819 O O . HIS A 1 96 ? 6.227 -7.266 -8.43 1 91.81 96 HIS A O 1
ATOM 825 N N . ALA A 1 97 ? 5.547 -5.156 -8.117 1 89.69 97 ALA A N 1
ATOM 826 C CA . ALA A 1 97 ? 4.473 -5.633 -7.246 1 89.69 97 ALA A CA 1
ATOM 827 C C . ALA A 1 97 ? 3.174 -4.875 -7.516 1 89.69 97 ALA A C 1
ATOM 829 O O . ALA A 1 97 ? 2.473 -4.484 -6.578 1 89.69 97 ALA A O 1
ATOM 830 N N . ASP A 1 98 ? 2.826 -4.566 -8.672 1 87.31 98 ASP A N 1
ATOM 831 C CA . ASP A 1 98 ? 1.595 -3.836 -8.961 1 87.31 98 ASP A CA 1
ATOM 832 C C . ASP A 1 98 ? 0.777 -4.539 -10.039 1 87.31 98 ASP A C 1
ATOM 834 O O . ASP A 1 98 ? 0.526 -3.969 -11.102 1 87.31 98 ASP A O 1
ATOM 838 N N . SER A 1 99 ? 0.269 -5.715 -9.695 1 90.5 99 SER A N 1
ATOM 839 C CA . SER A 1 99 ? -0.569 -6.426 -10.656 1 90.5 99 SER A CA 1
ATOM 840 C C . SER A 1 99 ? -2.016 -5.945 -10.586 1 90.5 99 SER A C 1
ATOM 842 O O . SER A 1 99 ? -2.834 -6.309 -11.43 1 90.5 99 SER A O 1
ATOM 844 N N . LYS A 1 100 ? -2.314 -5.16 -9.641 1 91.81 100 LYS A N 1
ATOM 845 C CA . LYS A 1 100 ? -3.609 -4.504 -9.5 1 91.81 100 LYS A CA 1
ATOM 846 C C . LYS A 1 100 ? -4.738 -5.523 -9.414 1 91.81 100 LYS A C 1
ATOM 848 O O . LYS A 1 100 ? -5.797 -5.34 -10.016 1 91.81 100 LYS A O 1
ATOM 853 N N . GLY A 1 101 ? -4.438 -6.633 -8.781 1 90.31 101 GLY A N 1
ATOM 854 C CA . GLY A 1 101 ? -5.426 -7.691 -8.656 1 90.31 101 GLY A CA 1
ATOM 855 C C . GLY A 1 101 ? -6.719 -7.23 -8.016 1 90.31 101 GLY A C 1
ATOM 856 O O . GLY A 1 101 ? -7.801 -7.445 -8.555 1 90.31 101 GLY A O 1
ATOM 857 N N . GLY A 1 102 ? -6.59 -6.543 -6.887 1 89.94 102 GLY A N 1
ATOM 858 C CA . GLY A 1 102 ? -7.77 -6.047 -6.191 1 89.94 102 GLY A CA 1
ATOM 859 C C . GLY A 1 102 ? -8.594 -5.086 -7.027 1 89.94 102 GLY A C 1
ATOM 860 O O . GLY A 1 102 ? -9.828 -5.09 -6.949 1 89.94 102 GLY A O 1
ATOM 861 N N . HIS A 1 103 ? -7.953 -4.336 -7.836 1 92 103 HIS A N 1
ATOM 862 C CA . HIS A 1 103 ? -8.609 -3.377 -8.719 1 92 103 HIS A CA 1
ATOM 863 C C . HIS A 1 103 ? -9.484 -4.086 -9.75 1 92 103 HIS A C 1
ATOM 865 O O . HIS A 1 103 ? -10.656 -3.752 -9.906 1 92 103 HIS A O 1
ATOM 871 N N . PHE A 1 104 ? -8.953 -5.086 -10.352 1 90.81 104 PHE A N 1
ATOM 872 C CA . PHE A 1 104 ? -9.664 -5.773 -11.422 1 90.81 104 PHE A CA 1
ATOM 873 C C . PHE A 1 104 ? -10.758 -6.672 -10.852 1 90.81 104 PHE A C 1
ATOM 875 O O . PHE A 1 104 ? -11.812 -6.844 -11.477 1 90.81 104 PHE A O 1
ATOM 882 N N . ILE A 1 105 ? -10.484 -7.191 -9.711 1 88.94 105 ILE A N 1
ATOM 883 C CA . ILE A 1 105 ? -11.508 -7.98 -9.039 1 88.94 105 ILE A CA 1
ATOM 884 C C . ILE A 1 105 ? -12.727 -7.102 -8.75 1 88.94 105 ILE A C 1
ATOM 886 O O . ILE A 1 105 ? -13.859 -7.5 -9.008 1 88.94 105 ILE A O 1
ATOM 890 N N . ALA A 1 106 ? -12.523 -5.926 -8.273 1 90.81 106 ALA A N 1
ATOM 891 C CA . ALA A 1 106 ? -13.609 -5.004 -7.949 1 90.81 106 ALA A CA 1
ATOM 892 C C . ALA A 1 106 ? -14.352 -4.57 -9.211 1 90.81 106 ALA A C 1
ATOM 894 O O . ALA A 1 106 ? -15.586 -4.492 -9.219 1 90.81 106 ALA A O 1
ATOM 895 N N . LEU A 1 107 ? -13.656 -4.336 -10.289 1 92.12 107 LEU A N 1
ATOM 896 C CA . LEU A 1 107 ? -14.25 -3.873 -11.539 1 92.12 107 LEU A CA 1
ATOM 897 C C . LEU A 1 107 ? -15.133 -4.953 -12.148 1 92.12 107 LEU A C 1
ATOM 899 O O . LEU A 1 107 ? -16.188 -4.652 -12.727 1 92.12 107 LEU A O 1
ATOM 903 N N . HIS A 1 108 ? -14.703 -6.172 -11.984 1 87.94 108 HIS A N 1
ATOM 904 C CA . HIS A 1 108 ? -15.391 -7.262 -12.664 1 87.94 108 HIS A CA 1
ATOM 905 C C . HIS A 1 108 ? -16.438 -7.902 -11.766 1 87.94 108 HIS A C 1
ATOM 907 O O . HIS A 1 108 ? -17.328 -8.602 -12.242 1 87.94 108 HIS A O 1
ATOM 913 N N . GLY A 1 109 ? -16.344 -7.578 -10.445 1 79.69 109 GLY A N 1
ATOM 914 C CA . GLY A 1 109 ? -17.266 -8.195 -9.5 1 79.69 109 GLY A CA 1
ATOM 915 C C . GLY A 1 109 ? -16.906 -9.633 -9.172 1 79.69 109 GLY A C 1
ATOM 916 O O . GLY A 1 109 ? -16.141 -10.266 -9.891 1 79.69 109 GLY A O 1
ATOM 917 N N . ILE A 1 110 ? -17.266 -9.992 -7.953 1 61.22 110 ILE A N 1
ATOM 918 C CA . ILE A 1 110 ? -16.953 -11.344 -7.516 1 61.22 110 ILE A CA 1
ATOM 919 C C . ILE A 1 110 ? -17.844 -12.352 -8.25 1 61.22 110 ILE A C 1
ATOM 921 O O . ILE A 1 110 ? -19.062 -12.203 -8.273 1 61.22 110 ILE A O 1
ATOM 925 N N . ARG A 1 111 ? -17.266 -12.938 -9.148 1 58.34 111 ARG A N 1
ATOM 926 C CA . ARG A 1 111 ? -18.078 -13.977 -9.781 1 58.34 111 ARG A CA 1
ATOM 927 C C . ARG A 1 111 ? -18.5 -15.031 -8.766 1 58.34 111 ARG A C 1
ATOM 929 O O . ARG A 1 111 ? -17.766 -15.32 -7.82 1 58.34 111 ARG A O 1
ATOM 936 N N . LYS A 1 112 ? -19.859 -15.297 -8.688 1 52.22 112 LYS A N 1
ATOM 937 C CA . LYS A 1 112 ? -20.516 -16.328 -7.887 1 52.22 112 LYS A CA 1
ATOM 938 C C . LYS A 1 112 ? -19.688 -17.609 -7.855 1 52.22 112 LYS A C 1
ATOM 940 O O . LYS A 1 112 ? -19.438 -18.219 -8.898 1 52.22 112 LYS A O 1
ATOM 945 N N . THR A 1 113 ? -18.578 -17.578 -7.168 1 48.66 113 THR A N 1
ATOM 946 C CA . THR A 1 113 ? -17.875 -18.844 -7.047 1 48.66 113 THR A CA 1
ATOM 947 C C . THR A 1 113 ? -18.844 -19.969 -6.66 1 48.66 113 THR A C 1
ATOM 949 O O . THR A 1 113 ? -19.75 -19.75 -5.852 1 48.66 113 THR A O 1
ATOM 952 N N . ASN A 1 114 ? -19.234 -20.734 -7.48 1 47.34 114 ASN A N 1
ATOM 953 C CA . ASN A 1 114 ? -19.641 -22.031 -6.914 1 47.34 114 ASN A CA 1
ATOM 954 C C . ASN A 1 114 ? -18.766 -22.406 -5.719 1 47.34 114 ASN A C 1
ATOM 956 O O . ASN A 1 114 ? -17.609 -22.766 -5.883 1 47.34 114 ASN A O 1
ATOM 960 N N . LEU A 1 115 ? -18.891 -21.641 -4.625 1 51.06 115 LEU A N 1
ATOM 961 C CA . LEU A 1 115 ? -18.156 -21.797 -3.377 1 51.06 115 LEU A CA 1
ATOM 962 C C . LEU A 1 115 ? -17.891 -23.266 -3.066 1 51.06 115 LEU A C 1
ATOM 964 O O . LEU A 1 115 ? -17.359 -23.594 -2.006 1 51.06 115 LEU A O 1
ATOM 968 N N . SER A 1 116 ? -18.5 -24.172 -3.646 1 53 116 SER A N 1
ATOM 969 C CA . SER A 1 116 ? -18.141 -25.516 -3.225 1 53 116 SER A CA 1
ATOM 970 C C . SER A 1 116 ? -16.781 -25.938 -3.768 1 53 116 SER A C 1
ATOM 972 O O . SER A 1 116 ? -16.609 -26.062 -4.98 1 53 116 SER A O 1
ATOM 974 N N . SER A 1 117 ? -15.703 -25.609 -3.018 1 63.44 117 SER A N 1
ATOM 975 C CA . SER A 1 117 ? -14.375 -26.109 -3.365 1 63.44 117 SER A CA 1
ATOM 976 C C . SER A 1 117 ? -14.375 -27.625 -3.5 1 63.44 117 SER A C 1
ATOM 978 O O . SER A 1 117 ? -15.039 -28.328 -2.729 1 63.44 117 SER A O 1
ATOM 980 N N . SER A 1 118 ? -13.859 -28.125 -4.59 1 74.69 118 SER A N 1
ATOM 981 C CA . SER A 1 118 ? -13.664 -29.562 -4.824 1 74.69 118 SER A CA 1
ATOM 982 C C . SER A 1 118 ? -13.07 -30.234 -3.602 1 74.69 118 SER A C 1
ATOM 984 O O . SER A 1 118 ? -13.25 -31.438 -3.408 1 74.69 118 SER A O 1
ATOM 986 N N . TYR A 1 119 ? -12.547 -29.344 -2.674 1 82.94 119 TYR A N 1
ATOM 987 C CA . TYR A 1 119 ? -11.844 -29.969 -1.557 1 82.94 119 TYR A CA 1
ATOM 988 C C . TYR A 1 119 ? -12.508 -29.625 -0.231 1 82.94 119 TYR A C 1
ATOM 990 O O . TYR A 1 119 ? -11.977 -29.922 0.838 1 82.94 119 TYR A O 1
ATOM 998 N N . ASN A 1 120 ? -13.648 -29 -0.283 1 81 120 ASN A N 1
ATOM 999 C CA . ASN A 1 120 ? -14.328 -28.547 0.925 1 81 120 ASN A CA 1
ATOM 1000 C C . ASN A 1 120 ? -14.695 -29.719 1.835 1 81 120 ASN A C 1
ATOM 1002 O O . ASN A 1 120 ? -14.648 -29.594 3.061 1 81 120 ASN A O 1
ATOM 1006 N N . ASP A 1 121 ? -14.977 -30.844 1.262 1 82 121 ASP A N 1
ATOM 1007 C CA . ASP A 1 121 ? -15.5 -31.969 2.033 1 82 121 ASP A CA 1
ATOM 1008 C C . ASP A 1 121 ? -14.359 -32.844 2.568 1 82 121 ASP A C 1
ATOM 1010 O O . ASP A 1 121 ? -14.602 -33.781 3.336 1 82 121 ASP A O 1
ATOM 1014 N N . ILE A 1 122 ? -13.242 -32.469 2.285 1 87.38 122 ILE A N 1
ATOM 1015 C CA . ILE A 1 122 ? -12.102 -33.25 2.766 1 87.38 122 ILE A CA 1
ATOM 1016 C C . ILE A 1 122 ? -11.891 -33 4.254 1 87.38 122 ILE A C 1
ATOM 1018 O O . ILE A 1 122 ? -11.977 -31.844 4.703 1 87.38 122 ILE A O 1
ATOM 1022 N N . ASP A 1 123 ? -11.68 -34 4.992 1 88.12 123 ASP A N 1
ATOM 1023 C CA . ASP A 1 123 ? -11.336 -33.906 6.41 1 88.12 123 ASP A CA 1
ATOM 1024 C C . ASP A 1 123 ? -9.938 -33.344 6.598 1 88.12 123 ASP A C 1
ATOM 1026 O O . ASP A 1 123 ? -8.961 -33.875 6.086 1 88.12 123 ASP A O 1
ATOM 1030 N N . ILE A 1 124 ? -9.852 -32.281 7.324 1 88.38 124 ILE A N 1
ATOM 1031 C CA . ILE A 1 124 ? -8.594 -31.594 7.543 1 88.38 124 ILE A CA 1
ATOM 1032 C C . ILE A 1 124 ? -7.578 -32.531 8.18 1 88.38 124 ILE A C 1
ATOM 1034 O O . ILE A 1 124 ? -6.371 -32.406 7.949 1 88.38 124 ILE A O 1
ATOM 1038 N N . ASN A 1 125 ? -8.094 -33.5 8.867 1 89.81 125 ASN A N 1
ATOM 1039 C CA . ASN A 1 125 ? -7.211 -34.469 9.531 1 89.81 125 ASN A CA 1
ATOM 1040 C C . ASN A 1 125 ? -6.703 -35.531 8.562 1 89.81 125 ASN A C 1
ATOM 1042 O O . ASN A 1 125 ? -5.766 -36.25 8.875 1 89.81 125 ASN A O 1
ATOM 1046 N N . ALA A 1 126 ? -7.23 -35.5 7.414 1 92.06 126 ALA A N 1
ATOM 1047 C CA . ALA A 1 126 ? -6.848 -36.5 6.43 1 92.06 126 ALA A CA 1
ATOM 1048 C C . ALA A 1 126 ? -5.75 -36 5.508 1 92.06 126 ALA A C 1
ATOM 1050 O O . ALA A 1 126 ? -5.125 -36.75 4.777 1 92.06 126 ALA A O 1
ATOM 1051 N N . ILE A 1 127 ? -5.488 -34.688 5.621 1 93.56 127 ILE A N 1
ATOM 1052 C CA . ILE A 1 127 ? -4.449 -34.188 4.738 1 93.56 127 ILE A CA 1
ATOM 1053 C C . ILE A 1 127 ? -3.08 -34.375 5.383 1 93.56 127 ILE A C 1
ATOM 1055 O O . ILE A 1 127 ? -2.967 -34.406 6.613 1 93.56 127 ILE A O 1
ATOM 1059 N N . PRO A 1 128 ? -2.008 -34.531 4.527 1 96.62 128 PRO A N 1
ATOM 1060 C CA . PRO A 1 128 ? -0.668 -34.719 5.09 1 96.62 128 PRO A CA 1
ATOM 1061 C C . PRO A 1 128 ? -0.226 -33.531 5.949 1 96.62 128 PRO A C 1
ATOM 1063 O O . PRO A 1 128 ? -0.574 -32.375 5.652 1 96.62 128 PRO A O 1
ATOM 1066 N N . PRO A 1 129 ? 0.513 -33.781 6.98 1 95.69 129 PRO A N 1
ATOM 1067 C CA . PRO A 1 129 ? 0.992 -32.688 7.84 1 95.69 129 PRO A CA 1
ATOM 1068 C C . PRO A 1 129 ? 1.945 -31.75 7.117 1 95.69 129 PRO A C 1
ATOM 1070 O O . PRO A 1 129 ? 2.141 -30.609 7.559 1 95.69 129 PRO A O 1
ATOM 1073 N N . ARG A 1 130 ? 2.562 -32.281 6.098 1 97.94 130 ARG A N 1
ATOM 1074 C CA . ARG A 1 130 ? 3.408 -31.453 5.246 1 97.94 130 ARG A CA 1
ATOM 1075 C C . ARG A 1 130 ? 3.227 -31.812 3.775 1 97.94 130 ARG A C 1
ATOM 1077 O O . ARG A 1 130 ? 2.908 -32.969 3.443 1 97.94 130 ARG A O 1
ATOM 1084 N N . MET A 1 131 ? 3.4 -30.844 2.965 1 98.62 131 MET A N 1
ATOM 1085 C CA . MET A 1 131 ? 3.389 -31 1.514 1 98.62 131 MET A CA 1
ATOM 1086 C C . MET A 1 131 ? 4.371 -30.047 0.85 1 98.62 131 MET A C 1
ATOM 1088 O O . MET A 1 131 ? 4.48 -28.891 1.251 1 98.62 131 MET A O 1
ATOM 1092 N N . ASP A 1 132 ? 5.18 -30.562 -0.04 1 98.81 132 ASP A N 1
ATOM 1093 C CA . ASP A 1 132 ? 6.078 -29.781 -0.88 1 98.81 132 ASP A CA 1
ATOM 1094 C C . ASP A 1 132 ? 6.062 -30.281 -2.322 1 98.81 132 ASP A C 1
ATOM 1096 O O . ASP A 1 132 ? 6.703 -31.281 -2.643 1 98.81 132 ASP A O 1
ATOM 1100 N N . TRP A 1 133 ? 5.398 -29.562 -3.117 1 98.88 133 TRP A N 1
ATOM 1101 C CA . TRP A 1 133 ? 5.18 -30.016 -4.488 1 98.88 133 TRP A CA 1
ATOM 1102 C C . TRP A 1 133 ? 6.48 -29.969 -5.289 1 98.88 133 TRP A C 1
ATOM 1104 O O . TRP A 1 133 ? 6.578 -30.578 -6.355 1 98.88 133 TRP A O 1
ATOM 1114 N N . ARG A 1 134 ? 7.52 -29.281 -4.859 1 98.5 134 ARG A N 1
ATOM 1115 C CA . ARG A 1 134 ? 8.836 -29.344 -5.484 1 98.5 134 ARG A CA 1
ATOM 1116 C C . ARG A 1 134 ? 9.398 -30.75 -5.449 1 98.5 134 ARG A C 1
ATOM 1118 O O . ARG A 1 134 ? 10.148 -31.156 -6.348 1 98.5 134 ARG A O 1
ATOM 1125 N N . GLU A 1 135 ? 8.945 -31.422 -4.426 1 98.25 135 GLU A N 1
ATOM 1126 C CA . GLU A 1 135 ? 9.414 -32.812 -4.238 1 98.25 135 GLU A CA 1
ATOM 1127 C C . GLU A 1 135 ? 8.594 -33.781 -5.07 1 98.25 135 GLU A C 1
ATOM 1129 O O . GLU A 1 135 ? 8.914 -34.969 -5.137 1 98.25 135 GLU A O 1
ATOM 1134 N N . HIS A 1 136 ? 7.633 -33.375 -5.758 1 98 136 HIS A N 1
ATOM 1135 C CA . HIS A 1 136 ? 6.738 -34.25 -6.52 1 98 136 HIS A CA 1
ATOM 1136 C C . HIS A 1 136 ? 6.754 -33.875 -8 1 98 136 HIS A C 1
ATOM 1138 O O . HIS A 1 136 ? 5.801 -34.188 -8.727 1 98 136 HIS A O 1
ATOM 1144 N N . ASN A 1 137 ? 7.758 -33.188 -8.406 1 97.69 137 ASN A N 1
ATOM 1145 C CA . ASN A 1 137 ? 7.941 -32.781 -9.805 1 97.69 137 ASN A CA 1
ATOM 1146 C C . ASN A 1 137 ? 6.738 -32.031 -10.336 1 97.69 137 ASN A C 1
ATOM 1148 O O . ASN A 1 137 ? 6.219 -32.344 -11.406 1 97.69 137 ASN A O 1
ATOM 1152 N N . ALA A 1 138 ? 6.285 -31.062 -9.531 1 98.69 138 ALA A N 1
ATOM 1153 C CA . ALA A 1 138 ? 5.094 -30.312 -9.93 1 98.69 138 ALA A CA 1
ATOM 1154 C C . ALA A 1 138 ? 5.355 -28.797 -9.883 1 98.69 138 ALA A C 1
ATOM 1156 O O . ALA A 1 138 ? 4.414 -28 -9.914 1 98.69 138 ALA A O 1
ATOM 1157 N N . VAL A 1 139 ? 6.605 -28.422 -9.727 1 98.88 139 VAL A N 1
ATOM 1158 C CA . VAL A 1 139 ? 6.973 -27.016 -9.68 1 98.88 139 VAL A CA 1
ATOM 1159 C C . VAL A 1 139 ? 8.195 -26.766 -10.562 1 98.88 139 VAL A C 1
ATOM 1161 O O . VAL A 1 139 ? 9.234 -27.406 -10.383 1 98.88 139 VAL A O 1
ATOM 1164 N N . THR A 1 140 ? 8.117 -25.938 -11.547 1 98.69 140 THR A N 1
ATOM 1165 C CA . THR A 1 140 ? 9.242 -25.578 -12.398 1 98.69 140 THR A CA 1
ATOM 1166 C C . THR A 1 140 ? 10.203 -24.641 -11.664 1 98.69 140 THR A C 1
ATOM 1168 O O . THR A 1 140 ? 9.867 -24.109 -10.602 1 98.69 140 THR A O 1
ATOM 1171 N N . PRO A 1 141 ? 11.398 -24.469 -12.203 1 98.19 141 PRO A N 1
ATOM 1172 C CA . PRO A 1 141 ? 12.352 -23.547 -11.57 1 98.19 141 PRO A CA 1
ATOM 1173 C C . PRO A 1 141 ? 11.805 -22.125 -11.453 1 98.19 141 PRO A C 1
ATOM 1175 O O . PRO A 1 141 ? 10.898 -21.75 -12.188 1 98.19 141 PRO A O 1
ATOM 1178 N N . VAL A 1 142 ? 12.383 -21.406 -10.516 1 98.62 142 VAL A N 1
ATOM 1179 C CA . VAL A 1 142 ? 12 -20.016 -10.297 1 98.62 142 VAL A CA 1
ATOM 1180 C C . VAL A 1 142 ? 12.344 -19.188 -11.531 1 98.62 142 VAL A C 1
ATOM 1182 O O . VAL A 1 142 ? 13.453 -19.281 -12.062 1 98.62 142 VAL A O 1
ATOM 1185 N N . LYS A 1 143 ? 11.383 -18.469 -11.992 1 98.12 143 LYS A N 1
ATOM 1186 C CA . LYS A 1 143 ? 11.539 -17.562 -13.125 1 98.12 143 LYS A CA 1
ATOM 1187 C C . LYS A 1 143 ? 11.625 -16.109 -12.664 1 98.12 143 LYS A C 1
ATOM 1189 O O . LYS A 1 143 ? 11.742 -15.836 -11.469 1 98.12 143 LYS A O 1
ATOM 1194 N N . ASN A 1 144 ? 11.758 -15.188 -13.633 1 97.88 144 ASN A N 1
ATOM 1195 C CA . ASN A 1 144 ? 11.922 -13.773 -13.312 1 97.88 144 ASN A CA 1
ATOM 1196 C C . ASN A 1 144 ? 11.055 -12.891 -14.211 1 97.88 144 ASN A C 1
ATOM 1198 O O . ASN A 1 144 ? 11.305 -12.781 -15.406 1 97.88 144 ASN A O 1
ATOM 1202 N N . GLN A 1 145 ? 10.164 -12.188 -13.594 1 97.44 145 GLN A N 1
ATOM 1203 C CA . GLN A 1 145 ? 9.219 -11.367 -14.344 1 97.44 145 GLN A CA 1
ATOM 1204 C C . GLN A 1 145 ? 9.859 -10.055 -14.789 1 97.44 145 GLN A C 1
ATOM 1206 O O . GLN A 1 145 ? 9.328 -9.359 -15.656 1 97.44 145 GLN A O 1
ATOM 1211 N N . GLY A 1 146 ? 10.961 -9.703 -14.102 1 95.5 146 GLY A N 1
ATOM 1212 C CA . GLY A 1 146 ? 11.562 -8.414 -14.398 1 95.5 146 GLY A CA 1
ATOM 1213 C C . GLY A 1 146 ? 10.711 -7.242 -13.938 1 95.5 146 GLY A C 1
ATOM 1214 O O . GLY A 1 146 ? 10.141 -7.273 -12.844 1 95.5 146 GLY A O 1
ATOM 1215 N N . GLN A 1 147 ? 10.664 -6.199 -14.711 1 93.5 147 GLN A N 1
ATOM 1216 C CA . GLN A 1 147 ? 9.992 -4.977 -14.281 1 93.5 147 GLN A CA 1
ATOM 1217 C C . GLN A 1 147 ? 8.578 -4.902 -14.859 1 93.5 147 GLN A C 1
ATOM 1219 O O . GLN A 1 147 ? 7.941 -3.85 -14.82 1 93.5 147 GLN A O 1
ATOM 1224 N N . CYS A 1 148 ? 8.164 -6 -15.438 1 94.69 148 CYS A N 1
ATOM 1225 C CA . CYS A 1 148 ? 6.793 -6.09 -15.93 1 94.69 148 CYS A CA 1
ATOM 1226 C C . CYS A 1 148 ? 5.84 -6.527 -14.828 1 94.69 148 CYS A C 1
ATOM 1228 O O . CYS A 1 148 ? 6.137 -7.465 -14.086 1 94.69 148 CYS A O 1
ATOM 1230 N N . GLY A 1 149 ? 4.684 -5.848 -14.688 1 93.56 149 GLY A N 1
ATOM 1231 C CA . GLY A 1 149 ? 3.668 -6.227 -13.719 1 93.56 149 GLY A CA 1
ATOM 1232 C C . GLY A 1 149 ? 2.939 -7.508 -14.086 1 93.56 149 GLY A C 1
ATOM 1233 O O . GLY A 1 149 ? 1.709 -7.539 -14.117 1 93.56 149 GLY A O 1
ATOM 1234 N N . SER A 1 150 ? 3.713 -8.539 -14.367 1 95.94 150 SER A N 1
ATOM 1235 C CA . SER A 1 150 ? 3.145 -9.773 -14.906 1 95.94 150 SER A CA 1
ATOM 1236 C C . SER A 1 150 ? 3.15 -10.883 -13.859 1 95.94 150 SER A C 1
ATOM 1238 O O . SER A 1 150 ? 3.084 -12.07 -14.211 1 95.94 150 SER A O 1
ATOM 1240 N N . CYS A 1 151 ? 3.221 -10.492 -12.57 1 97.56 151 CYS A N 1
ATOM 1241 C CA . CYS A 1 151 ? 3.252 -11.508 -11.516 1 97.56 151 CYS A CA 1
ATOM 1242 C C . CYS A 1 151 ? 2.016 -12.398 -11.578 1 97.56 151 CYS A C 1
ATOM 1244 O O . CYS A 1 151 ? 2.08 -13.578 -11.25 1 97.56 151 CYS A O 1
ATOM 1246 N N . PHE A 1 152 ? 0.858 -11.852 -12 1 97 152 PHE A N 1
ATOM 1247 C CA . PHE A 1 152 ? -0.365 -12.633 -12.125 1 97 152 PHE A CA 1
ATOM 1248 C C . PHE A 1 152 ? -0.186 -13.758 -13.133 1 97 152 PHE A C 1
ATOM 1250 O O . PHE A 1 152 ? -0.669 -14.875 -12.922 1 97 152 PHE A O 1
ATOM 1257 N N . ALA A 1 153 ? 0.512 -13.477 -14.188 1 97.56 153 ALA A N 1
ATOM 1258 C CA . ALA A 1 153 ? 0.768 -14.484 -15.219 1 97.56 153 ALA A CA 1
ATOM 1259 C C . ALA A 1 153 ? 1.712 -15.562 -14.703 1 97.56 153 ALA A C 1
ATOM 1261 O O . ALA A 1 153 ? 1.506 -16.75 -14.961 1 97.56 153 ALA A O 1
ATOM 1262 N N . PHE A 1 154 ? 2.73 -15.148 -13.984 1 98.56 154 PHE A N 1
ATOM 1263 C CA . PHE A 1 154 ? 3.709 -16.109 -13.477 1 98.56 154 PHE A CA 1
ATOM 1264 C C . PHE A 1 154 ? 3.074 -17.031 -12.445 1 98.56 154 PHE A C 1
ATOM 1266 O O . PHE A 1 154 ? 3.328 -18.234 -12.453 1 98.56 154 PHE A O 1
ATOM 1273 N N . ALA A 1 155 ? 2.297 -16.484 -11.562 1 98.62 155 ALA A N 1
ATOM 1274 C CA . ALA A 1 155 ? 1.598 -17.312 -10.578 1 98.62 155 ALA A CA 1
ATOM 1275 C C . ALA A 1 155 ? 0.657 -18.297 -11.266 1 98.62 155 ALA A C 1
ATOM 1277 O O . ALA A 1 155 ? 0.662 -19.484 -10.953 1 98.62 155 ALA A O 1
ATOM 1278 N N . ALA A 1 156 ? -0.113 -17.812 -12.203 1 98.31 156 ALA A N 1
ATOM 1279 C CA . ALA A 1 156 ? -1.101 -18.641 -12.891 1 98.31 156 ALA A CA 1
ATOM 1280 C C . ALA A 1 156 ? -0.426 -19.766 -13.68 1 98.31 156 ALA A C 1
ATOM 1282 O O . ALA A 1 156 ? -0.845 -20.922 -13.617 1 98.31 156 ALA A O 1
ATOM 1283 N N . VAL A 1 157 ? 0.561 -19.359 -14.453 1 98.56 157 VAL A N 1
ATOM 1284 C CA . VAL A 1 157 ? 1.262 -20.328 -15.281 1 98.56 157 VAL A CA 1
ATOM 1285 C C . VAL A 1 157 ? 1.897 -21.391 -14.398 1 98.56 157 VAL A C 1
ATOM 1287 O O . VAL A 1 157 ? 1.847 -22.594 -14.719 1 98.56 157 VAL A O 1
ATOM 1290 N N . GLY A 1 158 ? 2.518 -20.938 -13.281 1 98.88 158 GLY A N 1
ATOM 1291 C CA . GLY A 1 158 ? 3.051 -21.906 -12.336 1 98.88 158 GLY A CA 1
ATOM 1292 C C . GLY A 1 158 ? 2.012 -22.906 -11.852 1 98.88 158 GLY A C 1
ATOM 1293 O O . GLY A 1 158 ? 2.297 -24.094 -11.727 1 98.88 158 GLY A O 1
ATOM 1294 N N . ALA A 1 159 ? 0.84 -22.438 -11.555 1 98.88 159 ALA A N 1
ATOM 1295 C CA . ALA A 1 159 ? -0.239 -23.312 -11.109 1 98.88 159 ALA A CA 1
ATOM 1296 C C . ALA A 1 159 ? -0.646 -24.297 -12.203 1 98.88 159 ALA A C 1
ATOM 1298 O O . ALA A 1 159 ? -0.911 -25.469 -11.938 1 98.88 159 ALA A O 1
ATOM 1299 N N . ILE A 1 160 ? -0.713 -23.812 -13.43 1 98.5 160 ILE A N 1
ATOM 1300 C CA . ILE A 1 160 ? -1.067 -24.641 -14.57 1 98.5 160 ILE A CA 1
ATOM 1301 C C . ILE A 1 160 ? -0.006 -25.734 -14.766 1 98.5 160 ILE A C 1
ATOM 1303 O O . ILE A 1 160 ? -0.334 -26.891 -14.992 1 98.5 160 ILE A O 1
ATOM 1307 N N . GLU A 1 161 ? 1.281 -25.344 -14.703 1 98.5 161 GLU A N 1
ATOM 1308 C CA . GLU A 1 161 ? 2.367 -26.312 -14.797 1 98.5 161 GLU A CA 1
ATOM 1309 C C . GLU A 1 161 ? 2.213 -27.406 -13.742 1 98.5 161 GLU A C 1
ATOM 1311 O O . GLU A 1 161 ? 2.361 -28.594 -14.055 1 98.5 161 GLU A O 1
ATOM 1316 N N . GLY A 1 162 ? 1.919 -26.969 -12.555 1 98.62 162 GLY A N 1
ATOM 1317 C CA . GLY A 1 162 ? 1.791 -27.906 -11.445 1 98.62 162 GLY A CA 1
ATOM 1318 C C . GLY A 1 162 ? 0.664 -28.906 -11.633 1 98.62 162 GLY A C 1
ATOM 1319 O O . GLY A 1 162 ? 0.875 -30.109 -11.531 1 98.62 162 GLY A O 1
ATOM 1320 N N . ILE A 1 163 ? -0.56 -28.406 -11.953 1 97.88 163 ILE A N 1
ATOM 1321 C CA . ILE A 1 163 ? -1.704 -29.312 -12.07 1 97.88 163 ILE A CA 1
ATOM 1322 C C . ILE A 1 163 ? -1.523 -30.219 -13.281 1 97.88 163 ILE A C 1
ATOM 1324 O O . ILE A 1 163 ? -1.937 -31.375 -13.258 1 97.88 163 ILE A O 1
ATOM 1328 N N . ASN A 1 164 ? -0.952 -29.719 -14.344 1 97.38 164 ASN A N 1
ATOM 1329 C CA . ASN A 1 164 ? -0.666 -30.578 -15.492 1 97.38 164 ASN A CA 1
ATOM 1330 C C . ASN A 1 164 ? 0.274 -31.719 -15.117 1 97.38 164 ASN A C 1
ATOM 1332 O O . ASN A 1 164 ? 0.053 -32.875 -15.508 1 97.38 164 ASN A O 1
ATOM 1336 N N . ALA A 1 165 ? 1.339 -31.406 -14.453 1 97.5 165 ALA A N 1
ATOM 1337 C CA . ALA A 1 165 ? 2.289 -32.406 -14.016 1 97.5 165 ALA A CA 1
ATOM 1338 C C . ALA A 1 165 ? 1.606 -33.469 -13.133 1 97.5 165 ALA A C 1
ATOM 1340 O O . ALA A 1 165 ? 1.866 -34.656 -13.266 1 97.5 165 ALA A O 1
ATOM 1341 N N . ILE A 1 166 ? 0.788 -33 -12.242 1 97.12 166 ILE A N 1
ATOM 1342 C CA . ILE A 1 166 ? 0.11 -33.875 -11.297 1 97.12 166 ILE A CA 1
ATOM 1343 C C . ILE A 1 166 ? -0.817 -34.844 -12.055 1 97.12 166 ILE A C 1
ATOM 1345 O O . ILE A 1 166 ? -0.9 -36.031 -11.727 1 97.12 166 ILE A O 1
ATOM 1349 N N . ARG A 1 167 ? -1.455 -34.375 -13.086 1 95.94 167 ARG A N 1
ATOM 1350 C CA . ARG A 1 167 ? -2.479 -35.156 -13.781 1 95.94 167 ARG A CA 1
ATOM 1351 C C . ARG A 1 167 ? -1.862 -36.031 -14.875 1 95.94 167 ARG A C 1
ATOM 1353 O O . ARG A 1 167 ? -2.342 -37.125 -15.141 1 95.94 167 ARG A O 1
ATOM 1360 N N . THR A 1 168 ? -0.798 -35.531 -15.492 1 93.44 168 THR A N 1
ATOM 1361 C CA . THR A 1 168 ? -0.311 -36.219 -16.688 1 93.44 168 THR A CA 1
ATOM 1362 C C . THR A 1 168 ? 1.066 -36.812 -16.438 1 93.44 168 THR A C 1
ATOM 1364 O O . THR A 1 168 ? 1.541 -37.625 -17.234 1 93.44 168 THR A O 1
ATOM 1367 N N . GLY A 1 169 ? 1.738 -36.344 -15.414 1 94.06 169 GLY A N 1
ATOM 1368 C CA . GLY A 1 169 ? 3.098 -36.812 -15.148 1 94.06 169 GLY A CA 1
ATOM 1369 C C . GLY A 1 169 ? 4.141 -36 -15.898 1 94.06 169 GLY A C 1
ATOM 1370 O O . GLY A 1 169 ? 5.344 -36.25 -15.758 1 94.06 169 GLY A O 1
ATOM 1371 N N . GLN A 1 170 ? 3.719 -34.969 -16.641 1 93.56 170 GLN A N 1
ATOM 1372 C CA . GLN A 1 170 ? 4.633 -34.156 -17.453 1 93.56 170 GLN A CA 1
ATOM 1373 C C . GLN A 1 170 ? 4.754 -32.75 -16.891 1 93.56 170 GLN A C 1
ATOM 1375 O O . GLN A 1 170 ? 3.801 -31.969 -16.969 1 93.56 170 GLN A O 1
ATOM 1380 N N . LEU A 1 171 ? 5.945 -32.469 -16.391 1 96.62 171 LEU A N 1
ATOM 1381 C CA . LEU A 1 171 ? 6.215 -31.094 -15.969 1 96.62 171 LEU A CA 1
ATOM 1382 C C . LEU A 1 171 ? 6.824 -30.281 -17.109 1 96.62 171 LEU A C 1
ATOM 1384 O O . LEU A 1 171 ? 7.953 -30.547 -17.531 1 96.62 171 LEU A O 1
ATOM 1388 N N . LEU A 1 172 ? 6.098 -29.391 -17.641 1 95.88 172 LEU A N 1
ATOM 1389 C CA . LEU A 1 172 ? 6.527 -28.531 -18.734 1 95.88 172 LEU A CA 1
ATOM 1390 C C . LEU A 1 172 ? 6.629 -27.078 -18.25 1 95.88 172 LEU A C 1
ATOM 1392 O O . LEU A 1 172 ? 5.793 -26.609 -17.484 1 95.88 172 LEU A O 1
ATOM 1396 N N . SER A 1 173 ? 7.664 -26.391 -18.688 1 97.44 173 SER A N 1
ATOM 1397 C CA . SER A 1 173 ? 7.758 -24.953 -18.469 1 97.44 173 SER A CA 1
ATOM 1398 C C . SER A 1 173 ? 6.969 -24.188 -19.516 1 97.44 173 SER A C 1
ATOM 1400 O O . SER A 1 173 ? 7.215 -24.328 -20.719 1 97.44 173 SER A O 1
ATOM 1402 N N . LEU A 1 174 ? 6.039 -23.344 -19.047 1 97.88 174 LEU A N 1
ATOM 1403 C CA . LEU A 1 174 ? 5.09 -22.734 -19.984 1 97.88 174 LEU A CA 1
ATOM 1404 C C . LEU A 1 174 ? 5.367 -21.234 -20.141 1 97.88 174 LEU A C 1
ATOM 1406 O O . LEU A 1 174 ? 6.176 -20.672 -19.406 1 97.88 174 LEU A O 1
ATOM 1410 N N . SER A 1 175 ? 4.676 -20.641 -21.078 1 97.62 175 SER A N 1
ATOM 1411 C CA . SER A 1 175 ? 5.008 -19.297 -21.531 1 97.62 175 SER A CA 1
ATOM 1412 C C . SER A 1 175 ? 4.109 -18.25 -20.875 1 97.62 175 SER A C 1
ATOM 1414 O O . SER A 1 175 ? 2.926 -18.156 -21.188 1 97.62 175 SER A O 1
ATOM 1416 N N . GLU A 1 176 ? 4.691 -17.438 -20.031 1 97.5 176 GLU A N 1
ATOM 1417 C CA . GLU A 1 176 ? 3.99 -16.25 -19.547 1 97.5 176 GLU A CA 1
ATOM 1418 C C . GLU A 1 176 ? 3.818 -15.227 -20.672 1 97.5 176 GLU A C 1
ATOM 1420 O O . GLU A 1 176 ? 2.822 -14.5 -20.703 1 97.5 176 GLU A O 1
ATOM 1425 N N . GLN A 1 177 ? 4.719 -15.234 -21.625 1 97.31 177 GLN A N 1
ATOM 1426 C CA . GLN A 1 177 ? 4.754 -14.242 -22.688 1 97.31 177 GLN A CA 1
ATOM 1427 C C . GLN A 1 177 ? 3.562 -14.391 -23.625 1 97.31 177 GLN A C 1
ATOM 1429 O O . GLN A 1 177 ? 3.053 -13.398 -24.156 1 97.31 177 GLN A O 1
ATOM 1434 N N . GLN A 1 178 ? 3.188 -15.594 -23.891 1 96.06 178 GLN A N 1
ATOM 1435 C CA . GLN A 1 178 ? 2.031 -15.812 -24.766 1 96.06 178 GLN A CA 1
ATOM 1436 C C . GLN A 1 178 ? 0.81 -15.055 -24.234 1 96.06 178 GLN A C 1
ATOM 1438 O O . GLN A 1 178 ? 0.078 -14.438 -25.016 1 96.06 178 GLN A O 1
ATOM 1443 N N . LEU A 1 179 ? 0.616 -15.156 -22.984 1 95.25 179 LEU A N 1
ATOM 1444 C CA . LEU A 1 179 ? -0.509 -14.461 -22.375 1 95.25 179 LEU A CA 1
ATOM 1445 C C . LEU A 1 179 ? -0.382 -12.953 -22.562 1 95.25 179 LEU A C 1
ATOM 1447 O O . LEU A 1 179 ? -1.36 -12.281 -22.891 1 95.25 179 LEU A O 1
ATOM 1451 N N . LEU A 1 180 ? 0.773 -12.422 -22.297 1 95.31 180 LEU A N 1
ATOM 1452 C CA . LEU A 1 180 ? 1.002 -10.984 -22.406 1 95.31 180 LEU A CA 1
ATOM 1453 C C . LEU A 1 180 ? 0.729 -10.5 -23.812 1 95.31 180 LEU A C 1
ATOM 1455 O O . LEU A 1 180 ? 0.189 -9.406 -24.016 1 95.31 180 LEU A O 1
ATOM 1459 N N . ASP A 1 181 ? 1.053 -11.336 -24.734 1 96.31 181 ASP A N 1
ATOM 1460 C CA . ASP A 1 181 ? 0.976 -10.914 -26.125 1 96.31 181 ASP A CA 1
ATOM 1461 C C . ASP A 1 181 ? -0.413 -11.172 -26.703 1 96.31 181 ASP A C 1
ATOM 1463 O O . ASP A 1 181 ? -0.92 -10.375 -27.5 1 96.31 181 ASP A O 1
ATOM 1467 N N . CYS A 1 182 ? -1.043 -12.227 -26.312 1 95.25 182 CYS A N 1
ATOM 1468 C CA . CYS A 1 182 ? -2.127 -12.734 -27.141 1 95.25 182 CYS A CA 1
ATOM 1469 C C . CYS A 1 182 ? -3.473 -12.57 -26.453 1 95.25 182 CYS A C 1
ATOM 1471 O O . CYS A 1 182 ? -4.523 -12.727 -27.078 1 95.25 182 CYS A O 1
ATOM 1473 N N . ASP A 1 183 ? -3.484 -12.344 -25.141 1 93.25 183 ASP A N 1
ATOM 1474 C CA . ASP A 1 183 ? -4.762 -12.109 -24.469 1 93.25 183 ASP A CA 1
ATOM 1475 C C . ASP A 1 183 ? -5.242 -10.68 -24.688 1 93.25 183 ASP A C 1
ATOM 1477 O O . ASP A 1 183 ? -4.617 -9.727 -24.203 1 93.25 183 ASP A O 1
ATOM 1481 N N . SER A 1 184 ? -6.336 -10.469 -25.281 1 87.75 184 SER A N 1
ATOM 1482 C CA . SER A 1 184 ? -6.879 -9.148 -25.562 1 87.75 184 SER A CA 1
ATOM 1483 C C . SER A 1 184 ? -8.148 -8.891 -24.766 1 87.75 184 SER A C 1
ATOM 1485 O O . SER A 1 184 ? -8.891 -7.949 -25.047 1 87.75 184 SER A O 1
ATOM 1487 N N . SER A 1 185 ? -8.391 -9.719 -23.812 1 86.94 185 SER A N 1
ATOM 1488 C CA . SER A 1 185 ? -9.578 -9.547 -22.969 1 86.94 185 SER A CA 1
ATOM 1489 C C . SER A 1 185 ? -9.383 -8.406 -21.984 1 86.94 185 SER A C 1
ATOM 1491 O O . SER A 1 185 ? -8.32 -7.793 -21.922 1 86.94 185 SER A O 1
ATOM 1493 N N . ASP A 1 186 ? -10.43 -8.156 -21.219 1 84.75 186 ASP A N 1
ATOM 1494 C CA . ASP A 1 186 ? -10.383 -7.094 -20.203 1 84.75 186 ASP A CA 1
ATOM 1495 C C . ASP A 1 186 ? -10.008 -7.652 -18.844 1 84.75 186 ASP A C 1
ATOM 1497 O O . ASP A 1 186 ? -10.281 -7.027 -17.812 1 84.75 186 ASP A O 1
ATOM 1501 N N . ARG A 1 187 ? -9.359 -8.805 -18.906 1 85.94 187 ARG A N 1
ATOM 1502 C CA . ARG A 1 187 ? -8.992 -9.445 -17.656 1 85.94 187 ARG A CA 1
ATOM 1503 C C . ARG A 1 187 ? -7.5 -9.32 -17.391 1 85.94 187 ARG A C 1
ATOM 1505 O O . ARG A 1 187 ? -7.051 -9.484 -16.25 1 85.94 187 ARG A O 1
ATOM 1512 N N . THR A 1 188 ? -6.836 -9.203 -18.453 1 86.5 188 THR A N 1
ATOM 1513 C CA . THR A 1 188 ? -5.387 -9.047 -18.375 1 86.5 188 THR A CA 1
ATOM 1514 C C . THR A 1 188 ? -4.938 -7.766 -19.062 1 86.5 188 THR A C 1
ATOM 1516 O O . THR A 1 188 ? -5.469 -7.406 -20.125 1 86.5 188 THR A O 1
ATOM 1519 N N . PHE A 1 189 ? -4.016 -7.066 -18.453 1 91.25 189 PHE A N 1
ATOM 1520 C CA . PHE A 1 189 ? -3.566 -5.789 -18.984 1 91.25 189 PHE A CA 1
ATOM 1521 C C . PHE A 1 189 ? -2.053 -5.773 -19.156 1 91.25 189 PHE A C 1
ATOM 1523 O O . PHE A 1 189 ? -1.399 -4.766 -18.891 1 91.25 189 PHE A O 1
ATOM 1530 N N . HIS A 1 190 ? -1.532 -6.926 -19.453 1 92.81 190 HIS A N 1
ATOM 1531 C CA . HIS A 1 190 ? -0.125 -7.078 -19.812 1 92.81 190 HIS A CA 1
ATOM 1532 C C . HIS A 1 190 ? 0.782 -6.641 -18.672 1 92.81 190 HIS A C 1
ATOM 1534 O O . HIS A 1 190 ? 0.678 -7.16 -17.562 1 92.81 190 HIS A O 1
ATOM 1540 N N . CYS A 1 191 ? 1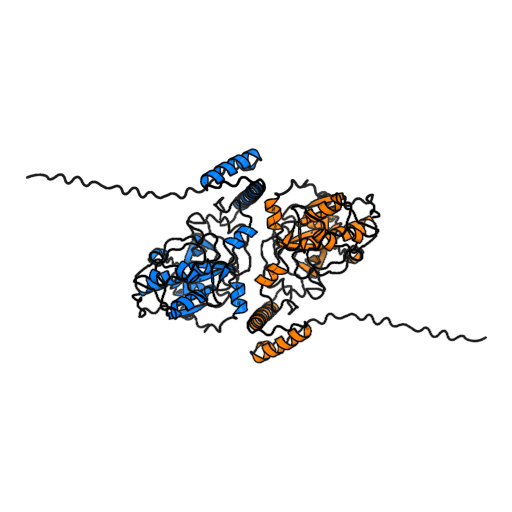.628 -5.699 -18.953 1 94 191 CYS A N 1
ATOM 1541 C CA . CYS A 1 191 ? 2.553 -5.289 -17.906 1 94 191 CYS A CA 1
ATOM 1542 C C . CYS A 1 191 ? 1.886 -4.316 -16.938 1 94 191 CYS A C 1
ATOM 1544 O O . CYS A 1 191 ? 2.486 -3.916 -15.938 1 94 191 CYS A O 1
ATOM 1546 N N . ASP A 1 192 ? 0.64 -4.066 -17.125 1 93.44 192 ASP A N 1
ATOM 1547 C CA . ASP A 1 192 ? -0.1 -3.191 -16.219 1 93.44 192 ASP A CA 1
ATOM 1548 C C . ASP A 1 192 ? -0.958 -4 -15.25 1 93.44 192 ASP A C 1
ATOM 1550 O O . ASP A 1 192 ? -1.871 -3.463 -14.625 1 93.44 192 ASP A O 1
ATOM 1554 N N . GLY A 1 193 ? -0.721 -5.285 -15.211 1 94.31 193 GLY A N 1
ATOM 1555 C CA . GLY A 1 193 ? -1.388 -6.133 -14.234 1 94.31 193 GLY A CA 1
ATOM 1556 C C . GLY A 1 193 ? -2.514 -6.957 -14.828 1 94.31 193 GLY A C 1
ATOM 1557 O O . GLY A 1 193 ? -2.617 -7.082 -16.047 1 94.31 193 GLY A O 1
ATOM 1558 N N . GLY A 1 194 ? -3.193 -7.645 -13.93 1 93.38 194 GLY A N 1
ATOM 1559 C CA . GLY A 1 194 ? -4.289 -8.492 -14.375 1 93.38 194 GLY A CA 1
ATOM 1560 C C . GLY A 1 194 ? -4.773 -9.453 -13.312 1 93.38 194 GLY A C 1
ATOM 1561 O O . GLY A 1 194 ? -4.242 -9.477 -12.195 1 93.38 194 GLY A O 1
ATOM 1562 N N . GLN A 1 195 ? -5.797 -10.203 -13.742 1 92.62 195 GLN A N 1
ATOM 1563 C CA . GLN A 1 195 ? -6.371 -11.219 -12.867 1 92.62 195 GLN A CA 1
ATOM 1564 C C . GLN A 1 195 ? -5.758 -12.586 -13.141 1 92.62 195 GLN A C 1
ATOM 1566 O O . GLN A 1 195 ? -5.637 -13.008 -14.289 1 92.62 195 GLN A O 1
ATOM 1571 N N . VAL A 1 196 ? -5.465 -13.203 -12.047 1 94.25 196 VAL A N 1
ATOM 1572 C CA . VAL A 1 196 ? -4.938 -14.562 -12.18 1 94.25 196 VAL A CA 1
ATOM 1573 C C . VAL A 1 196 ? -5.961 -15.445 -12.891 1 94.25 196 VAL A C 1
ATOM 1575 O O . VAL A 1 196 ? -5.613 -16.188 -13.812 1 94.25 196 VAL A O 1
ATOM 1578 N N . CYS A 1 197 ? -7.207 -15.359 -12.523 1 91.5 197 CYS A N 1
ATOM 1579 C CA . CYS A 1 197 ? -8.25 -16.203 -13.109 1 91.5 197 CYS A CA 1
ATOM 1580 C C . CYS A 1 197 ? -8.43 -15.891 -14.594 1 91.5 197 CYS A C 1
ATOM 1582 O O . CYS A 1 197 ? -8.875 -16.75 -15.359 1 91.5 197 CYS A O 1
ATOM 1584 N N . GLY A 1 198 ? -8.125 -14.719 -14.984 1 92.06 198 GLY A N 1
ATOM 1585 C CA . GLY A 1 198 ? -8.164 -14.375 -16.391 1 92.06 198 GLY A CA 1
ATOM 1586 C C . GLY A 1 198 ? -7.238 -15.219 -17.234 1 92.06 198 GLY A C 1
ATOM 1587 O O . GLY A 1 198 ? -7.539 -15.516 -18.406 1 92.06 198 GLY A O 1
ATOM 1588 N N . VAL A 1 199 ? -6.152 -15.602 -16.641 1 95.12 199 VAL A N 1
ATOM 1589 C CA . VAL A 1 199 ? -5.184 -16.438 -17.344 1 95.12 199 VAL A CA 1
ATOM 1590 C C . VAL A 1 199 ? -5.766 -17.828 -17.562 1 95.12 199 VAL A C 1
ATOM 1592 O O . VAL A 1 199 ? -5.664 -18.391 -18.656 1 95.12 199 VAL A O 1
ATOM 1595 N N . PHE A 1 200 ? -6.363 -18.375 -16.531 1 95.56 200 PHE A N 1
ATOM 1596 C CA . PHE A 1 200 ? -6.992 -19.688 -16.656 1 95.56 200 PHE A CA 1
ATOM 1597 C C . PHE A 1 200 ? -8.07 -19.656 -17.734 1 95.56 200 PHE A C 1
ATOM 1599 O O . PHE A 1 200 ? -8.172 -20.594 -18.547 1 95.56 200 PHE A O 1
ATOM 1606 N N . THR A 1 201 ? -8.797 -18.594 -17.75 1 93.56 201 THR A N 1
ATOM 1607 C CA . THR A 1 201 ? -9.844 -18.438 -18.75 1 93.56 201 THR A CA 1
ATOM 1608 C C . THR A 1 201 ? -9.25 -18.359 -20.156 1 93.56 201 THR A C 1
ATOM 1610 O O . THR A 1 201 ? -9.766 -18.969 -21.094 1 93.56 201 THR A O 1
ATOM 1613 N N . PHE A 1 202 ? -8.25 -17.609 -20.281 1 94.38 202 PHE A N 1
ATOM 1614 C CA . PHE A 1 202 ? -7.57 -17.469 -21.562 1 94.38 202 PHE A CA 1
ATOM 1615 C C . PHE A 1 202 ? -7.105 -18.828 -22.078 1 94.38 202 PHE A C 1
ATOM 1617 O O . PHE A 1 202 ? -7.332 -19.172 -23.234 1 94.38 202 PHE A O 1
ATOM 1624 N N . VAL A 1 203 ? -6.457 -19.578 -21.266 1 95.12 203 VAL A N 1
ATOM 1625 C CA . VAL A 1 203 ? -5.898 -20.875 -21.656 1 95.12 203 VAL A CA 1
ATOM 1626 C C . VAL A 1 203 ? -7.027 -21.812 -22.078 1 95.12 203 VAL A C 1
ATOM 1628 O O . VAL A 1 203 ? -6.914 -22.531 -23.078 1 95.12 203 VAL A O 1
ATOM 1631 N N . LYS A 1 204 ? -8.062 -21.797 -21.344 1 93.06 204 LYS A N 1
ATOM 1632 C CA . LYS A 1 204 ? -9.211 -22.641 -21.656 1 93.06 204 LYS A CA 1
ATOM 1633 C C . LYS A 1 204 ? -9.828 -22.234 -23 1 93.06 204 LYS A C 1
ATOM 1635 O O . LYS A 1 204 ? -10.055 -23.078 -23.859 1 93.06 204 LYS A O 1
ATOM 1640 N N . GLU A 1 205 ? -10.031 -20.969 -23.156 1 91.69 205 GLU A N 1
ATOM 1641 C CA . GLU A 1 205 ? -10.734 -20.469 -24.328 1 91.69 205 GLU A CA 1
ATOM 1642 C C . GLU A 1 205 ? -9.852 -20.516 -25.578 1 91.69 205 GLU A C 1
ATOM 1644 O O . GLU A 1 205 ? -10.344 -20.734 -26.688 1 91.69 205 GLU A O 1
ATOM 1649 N N . HIS A 1 206 ? -8.641 -20.297 -25.406 1 89 206 HIS A N 1
ATOM 1650 C CA . HIS A 1 206 ? -7.699 -20.219 -26.516 1 89 206 HIS A CA 1
ATOM 1651 C C . HIS A 1 206 ? -7.219 -21.609 -26.922 1 89 206 HIS A C 1
ATOM 1653 O O . HIS A 1 206 ? -6.555 -21.75 -27.953 1 89 206 HIS A O 1
ATOM 1659 N N . GLY A 1 207 ? -7.484 -22.609 -26.125 1 87.75 207 GLY A N 1
ATOM 1660 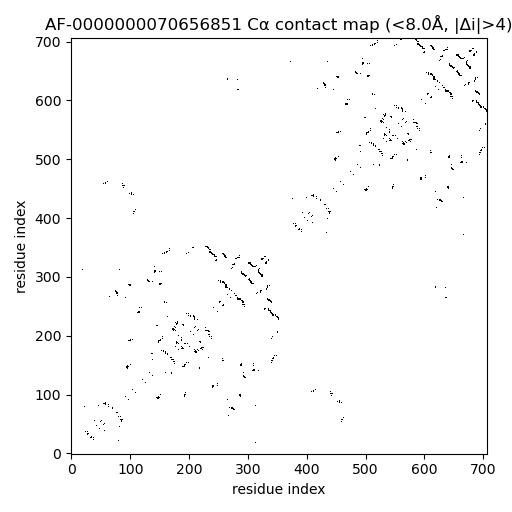C CA . GLY A 1 207 ? -7.16 -23.984 -26.484 1 87.75 207 GLY A CA 1
ATOM 1661 C C . GLY A 1 207 ? -5.789 -24.422 -26 1 87.75 207 GLY A C 1
ATOM 1662 O O . GLY A 1 207 ? -5.234 -25.391 -26.484 1 87.75 207 GLY A O 1
ATOM 1663 N N . GLY A 1 208 ? -5.207 -23.594 -25.156 1 93.25 208 GLY A N 1
ATOM 1664 C CA . GLY A 1 208 ? -3.967 -24.031 -24.547 1 93.25 208 GLY A CA 1
ATOM 1665 C C . GLY A 1 208 ? -2.928 -22.938 -24.438 1 93.25 208 GLY A C 1
ATOM 1666 O O . GLY A 1 208 ? -3.162 -21.812 -24.875 1 93.25 208 GLY A O 1
ATOM 1667 N N . ILE A 1 209 ? -1.782 -23.25 -23.844 1 96.31 209 ILE A N 1
ATOM 1668 C CA . ILE A 1 209 ? -0.646 -22.359 -23.656 1 96.31 209 ILE A CA 1
ATOM 1669 C C . ILE A 1 209 ? 0.636 -23.047 -24.109 1 96.31 209 ILE A C 1
ATOM 1671 O O . ILE A 1 209 ? 0.824 -24.25 -23.875 1 96.31 209 ILE A O 1
ATOM 1675 N N . ALA A 1 210 ? 1.451 -22.312 -24.812 1 96.06 210 ALA A N 1
ATOM 1676 C CA . ALA A 1 210 ? 2.703 -22.828 -25.359 1 96.06 210 ALA A CA 1
ATOM 1677 C C . ALA A 1 210 ? 3.768 -22.953 -24.266 1 96.06 210 ALA A C 1
ATOM 1679 O O . ALA A 1 210 ? 3.588 -22.453 -23.156 1 96.06 210 ALA A O 1
ATOM 1680 N N . THR A 1 211 ? 4.828 -23.703 -24.578 1 95.81 211 THR A N 1
ATOM 1681 C CA . THR A 1 211 ? 5.98 -23.766 -23.688 1 95.81 211 THR A CA 1
ATOM 1682 C C . THR A 1 211 ? 6.832 -22.5 -23.812 1 95.81 211 THR A C 1
ATOM 1684 O O . THR A 1 211 ? 6.738 -21.781 -24.812 1 95.81 211 THR A O 1
ATOM 1687 N N . ASP A 1 212 ? 7.625 -22.203 -22.766 1 95.75 212 ASP A N 1
ATOM 1688 C CA . ASP A 1 212 ? 8.461 -21.016 -22.797 1 95.75 212 ASP A CA 1
ATOM 1689 C C . ASP A 1 212 ? 9.664 -21.219 -23.719 1 95.75 212 ASP A C 1
ATOM 1691 O O . ASP A 1 212 ? 10.32 -20.25 -24.109 1 95.75 212 ASP A O 1
ATOM 1695 N N . GLU A 1 213 ? 9.953 -22.469 -24.156 1 94.5 213 GLU A N 1
ATOM 1696 C CA . GLU A 1 213 ? 10.953 -22.719 -25.188 1 94.5 213 GLU A CA 1
ATOM 1697 C C . GLU A 1 213 ? 10.516 -22.156 -26.531 1 94.5 213 GLU A C 1
ATOM 1699 O O . GLU A 1 213 ? 11.32 -21.562 -27.25 1 94.5 213 GLU A O 1
ATOM 1704 N N . PHE A 1 214 ? 9.258 -22.328 -26.781 1 94.69 214 PHE A N 1
ATOM 1705 C CA . PHE A 1 214 ? 8.734 -21.922 -28.094 1 94.69 214 PHE A CA 1
ATOM 1706 C C . PHE A 1 214 ? 8.273 -20.469 -28.047 1 94.69 214 PHE A C 1
ATOM 1708 O O . PHE A 1 214 ? 8.32 -19.781 -29.062 1 94.69 214 PHE A O 1
ATOM 1715 N N . TYR A 1 215 ? 7.871 -19.984 -26.922 1 96.56 215 TYR A N 1
ATOM 1716 C CA . TYR A 1 215 ? 7.402 -18.625 -26.75 1 96.56 215 TYR A CA 1
ATOM 1717 C C . TYR A 1 215 ? 8.078 -17.969 -25.547 1 96.56 215 TYR A C 1
ATOM 1719 O O . TYR A 1 215 ? 7.449 -17.766 -24.516 1 96.56 215 TYR A O 1
ATOM 1727 N N . PRO A 1 216 ? 9.289 -17.594 -25.688 1 97.12 216 PRO A N 1
ATOM 1728 C CA . PRO A 1 216 ? 10.117 -17.141 -24.578 1 97.12 216 PRO A CA 1
ATOM 1729 C C . PRO A 1 216 ? 9.664 -15.797 -24 1 97.12 216 PRO A C 1
ATOM 1731 O O . PRO A 1 216 ? 9.211 -14.922 -24.75 1 97.12 216 PRO A O 1
ATOM 1734 N N . TYR A 1 217 ? 9.883 -15.656 -22.734 1 97.88 217 TYR A N 1
ATOM 1735 C CA . TYR A 1 217 ? 9.508 -14.445 -22.016 1 97.88 217 TYR A CA 1
ATOM 1736 C C . TYR A 1 217 ? 10.445 -13.297 -22.359 1 97.88 217 TYR A C 1
ATOM 1738 O O . TYR A 1 217 ? 11.672 -13.453 -22.328 1 97.88 217 TYR A O 1
ATOM 1746 N N . VAL A 1 218 ? 9.891 -12.133 -22.641 1 96.81 218 VAL A N 1
ATOM 1747 C CA . VAL A 1 218 ? 10.711 -10.969 -22.969 1 96.81 218 VAL A CA 1
ATOM 1748 C C . VAL A 1 218 ? 10.43 -9.844 -21.984 1 96.81 218 VAL A C 1
ATOM 1750 O O . VAL A 1 218 ? 11.227 -8.914 -21.844 1 96.81 218 VAL A O 1
ATOM 1753 N N . GLY A 1 219 ? 9.25 -9.82 -21.328 1 94.81 219 GLY A N 1
ATOM 1754 C CA . GLY A 1 219 ? 8.992 -8.898 -20.234 1 94.81 219 GLY A CA 1
ATOM 1755 C C . GLY A 1 219 ? 8.352 -7.605 -20.688 1 94.81 219 GLY A C 1
ATOM 1756 O O . GLY A 1 219 ? 8.43 -6.59 -20 1 94.81 219 GLY A O 1
ATOM 1757 N N . LYS A 1 220 ? 7.789 -7.586 -21.891 1 95.06 220 LYS A N 1
ATOM 1758 C CA . LYS A 1 220 ? 6.977 -6.508 -22.453 1 95.06 220 LYS A CA 1
ATOM 1759 C C . LYS A 1 220 ? 5.961 -7.051 -23.453 1 95.06 220 LYS A C 1
ATOM 1761 O O . LYS A 1 220 ? 6.176 -8.109 -24.047 1 95.06 220 LYS A O 1
ATOM 1766 N N . ARG A 1 221 ? 4.91 -6.277 -23.578 1 93.44 221 ARG A N 1
ATOM 1767 C CA . ARG A 1 221 ? 3.91 -6.73 -24.547 1 93.44 221 ARG A CA 1
ATOM 1768 C C . ARG A 1 221 ? 4.43 -6.605 -25.969 1 93.44 221 ARG A C 1
ATOM 1770 O O . ARG A 1 221 ? 4.945 -5.559 -26.359 1 93.44 221 ARG A O 1
ATOM 1777 N N . GLU A 1 222 ? 4.332 -7.656 -26.672 1 95.88 222 GLU A N 1
ATOM 1778 C CA . GLU A 1 222 ? 4.617 -7.703 -28.109 1 95.88 222 GLU A CA 1
ATOM 1779 C C . GLU A 1 222 ? 3.387 -8.141 -28.906 1 95.88 222 GLU A C 1
ATOM 1781 O O . GLU A 1 222 ? 2.324 -8.383 -28.328 1 95.88 222 GLU A O 1
ATOM 1786 N N . ILE A 1 223 ? 3.506 -8.125 -30.219 1 96.12 223 ILE A N 1
ATOM 1787 C CA . ILE A 1 223 ? 2.414 -8.586 -31.078 1 96.12 223 ILE A CA 1
ATOM 1788 C C . ILE A 1 223 ? 2.27 -10.102 -30.953 1 96.12 223 ILE A C 1
ATOM 1790 O O . ILE A 1 223 ? 3.266 -10.828 -30.953 1 96.12 223 ILE A O 1
ATOM 1794 N N . CYS A 1 224 ? 1.048 -10.484 -30.781 1 95.75 224 CYS A N 1
ATOM 1795 C CA . CYS A 1 224 ? 0.792 -11.914 -30.703 1 95.75 224 CYS A CA 1
ATOM 1796 C C . CYS A 1 224 ? 1.355 -12.641 -31.922 1 95.75 224 CYS A C 1
ATOM 1798 O O . CYS A 1 224 ? 1.079 -12.25 -33.062 1 95.75 224 CYS A O 1
ATOM 1800 N N . ASP A 1 225 ? 2.088 -13.664 -31.703 1 95 225 ASP A N 1
ATOM 1801 C CA . ASP A 1 225 ? 2.719 -14.43 -32.781 1 95 225 ASP A CA 1
ATOM 1802 C C . ASP A 1 225 ? 2.301 -15.898 -32.719 1 95 225 ASP A C 1
ATOM 1804 O O . ASP A 1 225 ? 2.936 -16.703 -32.031 1 95 225 ASP A O 1
ATOM 1808 N N . THR A 1 226 ? 1.414 -16.312 -33.5 1 91.5 226 THR A N 1
ATOM 1809 C CA . THR A 1 226 ? 0.839 -17.641 -33.469 1 91.5 226 THR A CA 1
ATOM 1810 C C . THR A 1 226 ? 1.843 -18.688 -33.969 1 91.5 226 THR A C 1
ATOM 1812 O O . THR A 1 226 ? 1.683 -19.875 -33.719 1 91.5 226 THR A O 1
ATOM 1815 N N . SER A 1 227 ? 2.781 -18.281 -34.656 1 91.94 227 SER A N 1
ATOM 1816 C CA . SER A 1 227 ? 3.797 -19.203 -35.125 1 91.94 227 SER A CA 1
ATOM 1817 C C . SER A 1 227 ? 4.66 -19.734 -34 1 91.94 227 SER A C 1
ATOM 1819 O O . SER A 1 227 ? 5.371 -20.734 -34.188 1 91.94 227 SER A O 1
ATOM 1821 N N . LYS A 1 228 ? 4.5 -19.188 -32.844 1 92.12 228 LYS A N 1
ATOM 1822 C CA . LYS A 1 228 ? 5.332 -19.562 -31.703 1 92.12 228 LYS A CA 1
ATOM 1823 C C . LYS A 1 228 ? 4.602 -20.547 -30.797 1 92.12 228 LYS A C 1
ATOM 1825 O O . LYS A 1 228 ? 5.105 -20.906 -29.734 1 92.12 228 LYS A O 1
ATOM 1830 N N . TYR A 1 229 ? 3.479 -20.969 -31.062 1 89.5 229 TYR A N 1
ATOM 1831 C CA . TYR A 1 229 ? 2.701 -21.844 -30.203 1 89.5 229 TYR A CA 1
ATOM 1832 C C . TYR A 1 229 ? 3.361 -23.219 -30.078 1 89.5 229 TYR A C 1
ATOM 1834 O O . TYR A 1 229 ? 3.232 -23.891 -29.062 1 89.5 229 TYR A O 1
ATOM 1842 N N . GLY A 1 230 ? 4.137 -23.656 -31.062 1 80.81 230 GLY A N 1
ATOM 1843 C CA . GLY A 1 230 ? 4.855 -24.922 -31.016 1 80.81 230 GLY A CA 1
ATOM 1844 C C . GLY A 1 230 ? 3.949 -26.125 -31.188 1 80.81 230 GLY A C 1
ATOM 1845 O O . GLY A 1 230 ? 2.852 -26.016 -31.734 1 80.81 230 GLY A O 1
ATOM 1846 N N . HIS A 1 231 ? 4.547 -27.25 -30.688 1 77.44 231 HIS A N 1
ATOM 1847 C CA . HIS A 1 231 ? 3.908 -28.516 -30.969 1 77.44 231 HIS A CA 1
ATOM 1848 C C . HIS A 1 231 ? 2.963 -28.922 -29.844 1 77.44 231 HIS A C 1
ATOM 1850 O O . HIS A 1 231 ? 2.035 -29.719 -30.062 1 77.44 231 HIS A O 1
ATOM 1856 N N . HIS A 1 232 ? 3.217 -28.438 -28.688 1 77.44 232 HIS A N 1
ATOM 1857 C CA . HIS A 1 232 ? 2.398 -28.875 -27.562 1 77.44 232 HIS A CA 1
ATOM 1858 C C . HIS A 1 232 ? 1.846 -27.688 -26.781 1 77.44 232 HIS A C 1
ATOM 1860 O O . HIS A 1 232 ? 2.555 -26.703 -26.562 1 77.44 232 HIS A O 1
ATOM 1866 N N . SER A 1 233 ? 0.549 -27.875 -26.531 1 89.06 233 SER A N 1
ATOM 1867 C CA . SER A 1 233 ? -0.121 -26.891 -25.688 1 89.06 233 SER A CA 1
ATOM 1868 C C . SER A 1 233 ? -0.766 -27.547 -24.469 1 89.06 233 SER A C 1
ATOM 1870 O O . SER A 1 233 ? -1.269 -28.656 -24.562 1 89.06 233 SER A O 1
ATOM 1872 N N . VAL A 1 234 ? -0.623 -26.906 -23.375 1 95.44 234 VAL A N 1
ATOM 1873 C CA . VAL A 1 234 ? -1.273 -27.375 -22.156 1 95.44 234 VAL A CA 1
ATOM 1874 C C . VAL A 1 234 ? -2.625 -26.688 -22 1 95.44 234 VAL A C 1
ATOM 1876 O O . VAL A 1 234 ? -2.721 -25.453 -22.109 1 95.44 234 VAL A O 1
ATOM 1879 N N . THR A 1 235 ? -3.662 -27.516 -21.766 1 94.62 235 THR A N 1
ATOM 1880 C CA . THR A 1 235 ? -5.004 -26.969 -21.562 1 94.62 235 THR A CA 1
ATOM 1881 C C . THR A 1 235 ? -5.465 -27.172 -20.125 1 94.62 235 THR A C 1
ATOM 1883 O O . THR A 1 235 ? -4.883 -27.953 -19.375 1 94.62 235 THR A O 1
ATOM 1886 N N . VAL A 1 236 ? -6.438 -26.375 -19.719 1 95.19 236 VAL A N 1
ATOM 1887 C CA . VAL A 1 236 ? -7.109 -26.5 -18.422 1 95.19 236 VAL A CA 1
ATOM 1888 C C . VAL A 1 236 ? -8.617 -26.531 -18.625 1 95.19 236 VAL A C 1
ATOM 1890 O O . VAL A 1 236 ? -9.117 -26.109 -19.688 1 95.19 236 VAL A O 1
ATOM 1893 N N . ASP A 1 237 ? -9.375 -26.984 -17.625 1 94.25 237 ASP A N 1
ATOM 1894 C CA . ASP A 1 237 ? -10.812 -27.203 -17.766 1 94.25 237 ASP A CA 1
ATOM 1895 C C . ASP A 1 237 ? -11.609 -26.094 -17.094 1 94.25 237 ASP A C 1
ATOM 1897 O O . ASP A 1 237 ? -12.812 -25.953 -17.328 1 94.25 237 ASP A O 1
ATOM 1901 N N . GLY A 1 238 ? -10.922 -25.344 -16.219 1 91.81 238 GLY A N 1
ATOM 1902 C CA . GLY A 1 238 ? -11.633 -24.297 -15.5 1 91.81 238 GLY A CA 1
ATOM 1903 C C . GLY A 1 238 ? -10.844 -23.719 -14.344 1 91.81 238 GLY A C 1
ATOM 1904 O O . GLY A 1 238 ? -9.617 -23.844 -14.305 1 91.81 238 GLY A O 1
ATOM 1905 N N . THR A 1 239 ? -11.539 -22.953 -13.555 1 92.81 239 THR A N 1
ATOM 1906 C CA . THR A 1 239 ? -10.961 -22.297 -12.391 1 92.81 239 THR A CA 1
ATOM 1907 C C . THR A 1 239 ? -11.82 -22.516 -11.148 1 92.81 239 THR A C 1
ATOM 1909 O O . THR A 1 239 ? -13.047 -22.562 -11.242 1 92.81 239 THR A O 1
ATOM 1912 N N . GLU A 1 240 ? -11.219 -22.75 -10.094 1 92.69 240 GLU A N 1
ATOM 1913 C CA . GLU A 1 240 ? -11.914 -22.781 -8.805 1 92.69 240 GLU A CA 1
ATOM 1914 C C . GLU A 1 240 ? -11.398 -21.672 -7.879 1 92.69 240 GLU A C 1
ATOM 1916 O O . GLU A 1 240 ? -10.203 -21.406 -7.84 1 92.69 240 GLU A O 1
ATOM 1921 N N . TYR A 1 241 ? -12.352 -21.094 -7.164 1 91.31 241 TYR A N 1
ATOM 1922 C CA . TYR A 1 241 ? -12.055 -20.047 -6.199 1 91.31 241 TYR A CA 1
ATOM 1923 C C . TYR A 1 241 ? -12.203 -20.562 -4.77 1 91.31 241 TYR A C 1
ATOM 1925 O O . TYR A 1 241 ? -13.133 -21.312 -4.473 1 91.31 241 TYR A O 1
ATOM 1933 N N . LEU A 1 242 ? -11.32 -20.109 -3.982 1 92.5 242 LEU A N 1
ATOM 1934 C CA . LEU A 1 242 ? -11.43 -20.438 -2.566 1 92.5 242 LEU A CA 1
ATOM 1935 C C . LEU A 1 242 ? -12.133 -19.328 -1.803 1 92.5 242 LEU A C 1
ATOM 1937 O O . LEU A 1 242 ? -12.062 -18.156 -2.201 1 92.5 242 LEU A O 1
ATOM 1941 N N . PRO A 1 243 ? -12.844 -19.703 -0.707 1 90.06 243 PRO A N 1
ATOM 1942 C CA . PRO A 1 243 ? -13.438 -18.656 0.114 1 90.06 243 PRO A CA 1
ATOM 1943 C C . PRO A 1 243 ? -12.398 -17.703 0.703 1 90.06 243 PRO A C 1
ATOM 1945 O O . PRO A 1 243 ? -11.305 -18.125 1.078 1 90.06 243 PRO A O 1
ATOM 1948 N N . GLU A 1 244 ? -12.789 -16.453 0.815 1 88.94 244 GLU A N 1
ATOM 1949 C CA . GLU A 1 244 ? -11.898 -15.461 1.42 1 88.94 244 GLU A CA 1
ATOM 1950 C C . GLU A 1 244 ? -11.656 -15.766 2.895 1 88.94 244 GLU A C 1
ATOM 1952 O O . GLU A 1 244 ? -12.562 -16.219 3.598 1 88.94 244 GLU A O 1
ATOM 1957 N N . HIS A 1 245 ? -10.422 -15.57 3.271 1 90.69 245 HIS A N 1
ATOM 1958 C CA . HIS A 1 245 ? -10.039 -15.609 4.68 1 90.69 245 HIS A CA 1
ATOM 1959 C C . HIS A 1 2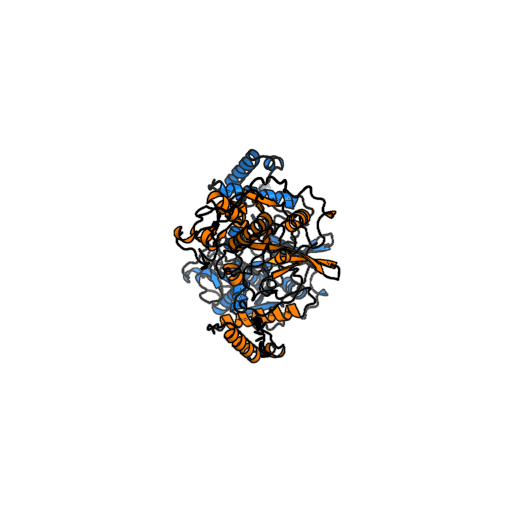45 ? -10.305 -16.984 5.289 1 90.69 245 HIS A C 1
ATOM 1961 O O . HIS A 1 245 ? -10.82 -17.078 6.402 1 90.69 245 HIS A O 1
ATOM 1967 N N . ASP A 1 246 ? -10.102 -17.984 4.527 1 93.19 246 ASP A N 1
ATOM 1968 C CA . ASP A 1 246 ? -10.266 -19.359 4.969 1 93.19 246 ASP A CA 1
ATOM 1969 C C . ASP A 1 246 ? -8.969 -20.141 4.809 1 93.19 246 ASP A C 1
ATOM 1971 O O . ASP A 1 246 ? -8.758 -20.797 3.785 1 93.19 246 ASP A O 1
ATOM 1975 N N . GLU A 1 247 ? -8.18 -20.125 5.793 1 95.75 247 GLU A N 1
ATOM 1976 C CA . GLU A 1 247 ? -6.883 -20.797 5.758 1 95.75 247 GLU A CA 1
ATOM 1977 C C . GLU A 1 247 ? -7.039 -22.312 5.59 1 95.75 247 GLU A C 1
ATOM 1979 O O . GLU A 1 247 ? -6.23 -22.953 4.922 1 95.75 247 GLU A O 1
ATOM 1984 N N . GLU A 1 248 ? -8.055 -22.875 6.199 1 94.75 248 GLU A N 1
ATOM 1985 C CA . GLU A 1 248 ? -8.273 -24.312 6.105 1 94.75 248 GLU A CA 1
ATOM 1986 C C . GLU A 1 248 ? -8.586 -24.734 4.672 1 94.75 248 GLU A C 1
ATOM 1988 O O . GLU A 1 248 ? -8.07 -25.734 4.188 1 94.75 248 GLU A O 1
ATOM 1993 N N . ALA A 1 249 ? -9.461 -23.969 4.039 1 94.19 249 ALA A N 1
ATOM 1994 C CA . ALA A 1 249 ? -9.766 -24.266 2.643 1 94.19 249 ALA A CA 1
ATOM 1995 C C . ALA A 1 249 ? -8.508 -24.188 1.779 1 94.19 249 ALA A C 1
ATOM 1997 O O . ALA A 1 249 ? -8.32 -25.016 0.879 1 94.19 249 ALA A O 1
ATOM 1998 N N . LEU A 1 250 ? -7.723 -23.234 2.08 1 96.25 250 LEU A N 1
ATOM 1999 C CA . LEU A 1 250 ? -6.469 -23.078 1.35 1 96.25 250 LEU A CA 1
ATOM 2000 C C . LEU A 1 250 ? -5.543 -24.266 1.604 1 96.25 250 LEU A C 1
ATOM 2002 O O . LEU A 1 250 ? -4.922 -24.781 0.672 1 96.25 250 LEU A O 1
ATOM 2006 N N . LEU A 1 251 ? -5.488 -24.703 2.828 1 97 251 LEU A N 1
ATOM 2007 C CA . LEU A 1 251 ? -4.648 -25.828 3.205 1 97 251 LEU A CA 1
ATOM 2008 C C . LEU A 1 251 ? -5.078 -27.094 2.471 1 97 251 LEU A C 1
ATOM 2010 O O . LEU A 1 251 ? -4.234 -27.828 1.945 1 97 251 LEU A O 1
ATOM 2014 N N . LYS A 1 252 ? -6.32 -27.328 2.459 1 96.38 252 LYS A N 1
ATOM 2015 C CA . LYS A 1 252 ? -6.852 -28.5 1.769 1 96.38 252 LYS A CA 1
ATOM 2016 C C . LYS A 1 252 ? -6.523 -28.453 0.279 1 96.38 252 LYS A C 1
ATOM 2018 O O . LYS A 1 252 ? -6.156 -29.484 -0.311 1 96.38 252 LYS A O 1
ATOM 2023 N N . ALA A 1 253 ? -6.672 -27.297 -0.278 1 96.75 253 ALA A N 1
ATOM 2024 C CA . ALA A 1 253 ? -6.379 -27.156 -1.703 1 96.75 253 ALA A CA 1
ATOM 2025 C C . ALA A 1 253 ? -4.898 -27.391 -1.983 1 96.75 253 ALA A C 1
ATOM 2027 O O . ALA A 1 253 ? -4.539 -28.125 -2.904 1 96.75 253 ALA A O 1
ATOM 2028 N N . VAL A 1 254 ? -4.023 -26.812 -1.166 1 98.12 254 VAL A N 1
ATOM 2029 C CA . VAL A 1 254 ? -2.58 -26.906 -1.364 1 98.12 254 VAL A CA 1
ATOM 2030 C C . VAL A 1 254 ? -2.121 -28.344 -1.179 1 98.12 254 VAL A C 1
ATOM 2032 O O . VAL A 1 254 ? -1.146 -28.781 -1.797 1 98.12 254 VAL A O 1
ATOM 2035 N N . ALA A 1 255 ? -2.83 -29.078 -0.41 1 97.69 255 ALA A N 1
ATOM 2036 C CA . ALA A 1 255 ? -2.514 -30.5 -0.223 1 97.69 255 ALA A CA 1
ATOM 2037 C C . ALA A 1 255 ? -2.693 -31.281 -1.522 1 97.69 255 ALA A C 1
ATOM 2039 O O . ALA A 1 255 ? -2.182 -32.375 -1.663 1 97.69 255 ALA A O 1
ATOM 2040 N N . HIS A 1 256 ? -3.34 -30.703 -2.475 1 96.38 256 HIS A N 1
ATOM 2041 C CA . HIS A 1 256 ? -3.672 -31.484 -3.662 1 96.38 256 HIS A CA 1
ATOM 2042 C C . HIS A 1 256 ? -3.021 -30.891 -4.91 1 96.38 256 HIS A C 1
ATOM 2044 O O . HIS A 1 256 ? -2.873 -31.578 -5.922 1 96.38 256 HIS A O 1
ATOM 2050 N N . GLN A 1 257 ? -2.662 -29.609 -4.816 1 97.75 257 GLN A N 1
ATOM 2051 C CA . GLN A 1 257 ? -1.978 -28.969 -5.926 1 97.75 257 GLN A CA 1
ATOM 2052 C C . GLN A 1 257 ? -1.461 -27.594 -5.523 1 97.75 257 GLN A C 1
ATOM 2054 O O . GLN A 1 257 ? -1.877 -27.031 -4.5 1 97.75 257 GLN A O 1
ATOM 2059 N N . PRO A 1 258 ? -0.532 -26.969 -6.316 1 98.75 258 PRO A N 1
ATOM 2060 C CA . PRO A 1 258 ? -0.18 -25.578 -6.078 1 98.75 258 PRO A CA 1
ATOM 2061 C C . PRO A 1 258 ? -1.365 -24.625 -6.258 1 98.75 258 PRO A C 1
ATOM 2063 O O . PRO A 1 258 ? -2.213 -24.859 -7.125 1 98.75 258 PRO A O 1
ATOM 2066 N N . VAL A 1 259 ? -1.397 -23.562 -5.434 1 98.56 259 VAL A N 1
ATOM 2067 C CA . VAL A 1 259 ? -2.533 -22.641 -5.422 1 98.56 259 VAL A CA 1
ATOM 2068 C C . VAL A 1 259 ? -2.035 -21.203 -5.496 1 98.56 259 VAL A C 1
ATOM 2070 O O . VAL A 1 259 ? -1.076 -20.828 -4.816 1 98.56 259 VAL A O 1
ATOM 2073 N N . THR A 1 260 ? -2.645 -20.406 -6.363 1 98.38 260 THR A N 1
ATOM 2074 C CA . THR A 1 260 ? -2.279 -19 -6.477 1 98.38 260 THR A CA 1
ATOM 2075 C C . THR A 1 260 ? -2.941 -18.188 -5.375 1 98.38 260 THR A C 1
ATOM 2077 O O . THR A 1 260 ? -4.016 -18.531 -4.891 1 98.38 260 THR A O 1
ATOM 2080 N N . PHE A 1 261 ? -2.316 -17.156 -5.008 1 97.62 261 PHE A N 1
ATOM 2081 C CA . PHE A 1 261 ? -2.883 -16.172 -4.09 1 97.62 261 PHE A CA 1
ATOM 2082 C C . PHE A 1 261 ? -2.342 -14.773 -4.387 1 97.62 261 PHE A C 1
ATOM 2084 O O . PHE A 1 261 ? -1.405 -14.625 -5.172 1 97.62 261 PHE A O 1
ATOM 2091 N N . GLN A 1 262 ? -2.992 -13.812 -3.855 1 96.44 262 GLN A N 1
ATOM 2092 C CA . GLN A 1 262 ? -2.539 -12.43 -3.949 1 96.44 262 GLN A CA 1
ATOM 2093 C C . GLN A 1 262 ? -2.287 -11.836 -2.564 1 96.44 262 GLN A C 1
ATOM 2095 O O . GLN A 1 262 ? -2.957 -12.203 -1.597 1 96.44 262 GLN A O 1
ATOM 2100 N N . MET A 1 263 ? -1.39 -10.93 -2.557 1 96 263 MET A N 1
ATOM 2101 C CA . MET A 1 263 ? -1.05 -10.281 -1.294 1 96 263 MET A CA 1
ATOM 2102 C C . MET A 1 263 ? -0.501 -8.875 -1.531 1 96 263 MET A C 1
ATOM 2104 O O . MET A 1 263 ? -0.415 -8.422 -2.674 1 96 263 MET A O 1
ATOM 2108 N N . ASP A 1 264 ? -0.298 -8.18 -0.462 1 93.69 264 ASP A N 1
ATOM 2109 C CA . ASP A 1 264 ? 0.382 -6.891 -0.489 1 93.69 264 ASP A CA 1
ATOM 2110 C C . ASP A 1 264 ? 1.812 -7.012 0.034 1 93.69 264 ASP A C 1
ATOM 2112 O O . ASP A 1 264 ? 2.029 -7.094 1.244 1 93.69 264 ASP A O 1
ATOM 2116 N N . PRO A 1 265 ? 2.748 -7.012 -0.83 1 92.75 265 PRO A N 1
ATOM 2117 C CA . PRO A 1 265 ? 4.125 -7.145 -0.347 1 92.75 265 PRO A CA 1
ATOM 2118 C C . PRO A 1 265 ? 4.68 -5.844 0.225 1 92.75 265 PRO A C 1
ATOM 2120 O O . PRO A 1 265 ? 5.895 -5.707 0.391 1 92.75 265 PRO A O 1
ATOM 2123 N N . GLY A 1 266 ? 3.729 -4.93 0.396 1 85.69 266 GLY A N 1
ATOM 2124 C CA . GLY A 1 266 ? 4.152 -3.639 0.917 1 85.69 266 GLY A CA 1
ATOM 2125 C C . GLY A 1 266 ? 4.848 -3.736 2.262 1 85.69 266 GLY A C 1
ATOM 2126 O O . GLY A 1 266 ? 4.695 -4.734 2.973 1 85.69 266 GLY A O 1
ATOM 2127 N N . GLY A 1 267 ? 5.707 -2.773 2.621 1 81.38 267 GLY A N 1
ATOM 2128 C CA . GLY A 1 267 ? 6.613 -2.77 3.76 1 81.38 267 GLY A CA 1
ATOM 2129 C C . GLY A 1 267 ? 8.055 -3.061 3.379 1 81.38 267 GLY A C 1
ATOM 2130 O O . GLY A 1 267 ? 8.336 -3.445 2.242 1 81.38 267 GLY A O 1
ATOM 2131 N N . ASP A 1 268 ? 8.938 -2.826 4.227 1 77.44 268 ASP A N 1
ATOM 2132 C CA . ASP A 1 268 ? 10.336 -2.932 3.82 1 77.44 268 ASP A CA 1
ATOM 2133 C C . ASP A 1 268 ? 10.898 -4.316 4.145 1 77.44 268 ASP A C 1
ATOM 2135 O O . ASP A 1 268 ? 12.062 -4.602 3.857 1 77.44 268 ASP A O 1
ATOM 2139 N N . GLY A 1 269 ? 10.086 -5.102 4.598 1 92.25 269 GLY A N 1
ATOM 2140 C CA . GLY A 1 269 ? 10.625 -6.414 4.922 1 92.25 269 GLY A CA 1
ATOM 2141 C C . GLY A 1 269 ? 10.602 -7.371 3.746 1 92.25 269 GLY A C 1
ATOM 2142 O O . GLY A 1 269 ? 11.609 -8.023 3.453 1 92.25 269 GLY A O 1
ATOM 2143 N N . PHE A 1 270 ? 9.531 -7.355 3.018 1 96.81 270 PHE A N 1
ATOM 2144 C CA . PHE A 1 270 ? 9.352 -8.359 1.973 1 96.81 270 PHE A CA 1
ATOM 2145 C C . PHE A 1 270 ? 10.297 -8.102 0.803 1 96.81 270 PHE A C 1
ATOM 2147 O O . PHE A 1 270 ? 10.859 -9.031 0.239 1 96.81 270 PHE A O 1
ATOM 2154 N N . MET A 1 271 ? 10.484 -6.859 0.487 1 96.38 271 MET A N 1
ATOM 2155 C CA . MET A 1 271 ? 11.336 -6.406 -0.615 1 96.38 271 MET A CA 1
ATOM 2156 C C . MET A 1 271 ? 12.75 -6.945 -0.464 1 96.38 271 MET A C 1
ATOM 2158 O O . MET A 1 271 ? 13.422 -7.219 -1.459 1 96.38 271 MET A O 1
ATOM 2162 N N . PHE A 1 272 ? 13.164 -7.184 0.797 1 97.44 272 PHE A N 1
ATOM 2163 C CA . PHE A 1 272 ? 14.555 -7.539 1.062 1 97.44 272 PHE A CA 1
ATOM 2164 C C . PHE A 1 272 ? 14.641 -8.883 1.78 1 97.44 272 PHE A C 1
ATOM 2166 O O . PHE A 1 272 ? 15.68 -9.219 2.354 1 97.44 272 PHE A O 1
ATOM 2173 N N . TYR A 1 273 ? 13.562 -9.617 1.774 1 97.81 273 TYR A N 1
ATOM 2174 C CA . TYR A 1 273 ? 13.5 -10.906 2.459 1 97.81 273 TYR A CA 1
ATOM 2175 C C . TYR A 1 273 ? 14.648 -11.812 2.02 1 97.81 273 TYR A C 1
ATOM 2177 O O . TYR A 1 273 ? 14.953 -11.898 0.828 1 97.81 273 TYR A O 1
ATOM 2185 N N . LYS A 1 274 ? 15.234 -12.453 3.008 1 97.31 274 LYS A N 1
ATOM 2186 C CA . LYS A 1 274 ? 16.344 -13.359 2.744 1 97.31 274 LYS A CA 1
ATOM 2187 C C . LYS A 1 274 ? 15.984 -14.797 3.123 1 97.31 274 LYS A C 1
ATOM 2189 O O . LYS A 1 274 ? 16.125 -15.711 2.311 1 97.31 274 LYS A O 1
ATOM 2194 N N . GLU A 1 275 ? 15.594 -14.961 4.375 1 97.75 275 GLU A N 1
ATOM 2195 C CA . GLU A 1 275 ? 15.344 -16.297 4.906 1 97.75 275 GLU A CA 1
ATOM 2196 C C . GLU A 1 275 ? 14.492 -16.234 6.172 1 97.75 275 GLU A C 1
ATOM 2198 O O . GLU A 1 275 ? 14.281 -15.156 6.734 1 97.75 275 GLU A O 1
ATOM 2203 N N . GLY A 1 276 ? 14.039 -17.438 6.562 1 98.12 276 GLY A N 1
ATOM 2204 C CA . GLY A 1 276 ? 13.195 -17.516 7.746 1 98.12 276 GLY A CA 1
ATOM 2205 C C . GLY A 1 276 ? 11.711 -17.469 7.434 1 98.12 276 GLY A C 1
ATOM 2206 O O . GLY A 1 276 ? 11.32 -17.484 6.266 1 98.12 276 GLY A O 1
ATOM 2207 N N . ILE A 1 277 ? 10.898 -17.516 8.508 1 98.44 277 ILE A N 1
ATOM 2208 C CA . ILE A 1 277 ? 9.445 -17.484 8.352 1 98.44 277 ILE A CA 1
ATOM 2209 C C . ILE A 1 277 ? 8.953 -16.031 8.414 1 98.44 277 ILE A C 1
ATOM 2211 O O . ILE A 1 277 ? 8.969 -15.414 9.477 1 98.44 277 ILE A O 1
ATOM 2215 N N . PHE A 1 278 ? 8.539 -15.523 7.277 1 98.06 278 PHE A N 1
ATOM 2216 C CA . PHE A 1 278 ? 8.133 -14.133 7.148 1 98.06 278 PHE A CA 1
ATOM 2217 C C . PHE A 1 278 ? 6.789 -13.898 7.824 1 98.06 278 PHE A C 1
ATOM 2219 O O . PHE A 1 278 ? 5.836 -14.648 7.605 1 98.06 278 PHE A O 1
ATOM 2226 N N . SER A 1 279 ? 6.684 -12.758 8.594 1 95.5 279 SER A N 1
ATOM 2227 C CA . SER A 1 279 ? 5.465 -12.484 9.352 1 95.5 279 SER A CA 1
ATOM 2228 C C . SER A 1 279 ? 5.031 -11.031 9.195 1 95.5 279 SER A C 1
ATOM 2230 O O . SER A 1 279 ? 4.113 -10.578 9.883 1 95.5 279 SER A O 1
ATOM 2232 N N . GLY A 1 280 ? 5.516 -10.211 8.305 1 87.38 280 GLY A N 1
ATOM 2233 C CA . GLY A 1 280 ? 5.195 -8.805 8.133 1 87.38 280 GLY A CA 1
ATOM 2234 C C . GLY A 1 280 ? 6.039 -7.887 8.992 1 87.38 280 GLY A C 1
ATOM 2235 O O . GLY A 1 280 ? 7.125 -8.273 9.445 1 87.38 280 GLY A O 1
ATOM 2236 N N . PRO A 1 281 ? 5.609 -6.676 9.086 1 88.5 281 PRO A N 1
ATOM 2237 C CA . PRO A 1 281 ? 4.332 -6.148 8.602 1 88.5 281 PRO A CA 1
ATOM 2238 C C . PRO A 1 281 ? 4.344 -5.859 7.102 1 88.5 281 PRO A C 1
ATOM 2240 O O . PRO A 1 281 ? 5.406 -5.641 6.52 1 88.5 281 PRO A O 1
ATOM 2243 N N . CYS A 1 282 ? 3.094 -5.969 6.488 1 91.69 282 CYS A N 1
ATOM 2244 C CA . CYS A 1 282 ? 2.844 -5.652 5.09 1 91.69 282 CYS A CA 1
ATOM 2245 C C . CYS A 1 282 ? 1.59 -4.801 4.938 1 91.69 282 CYS A C 1
ATOM 2247 O O . CYS A 1 282 ? 1.242 -4.035 5.836 1 91.69 282 CYS A O 1
ATOM 2249 N N . GLY A 1 283 ? 1.082 -4.703 3.678 1 89.94 283 GLY A N 1
ATOM 2250 C CA . GLY A 1 283 ? -0.144 -3.971 3.404 1 89.94 283 GLY A CA 1
ATOM 2251 C C . GLY A 1 283 ? -1.354 -4.871 3.246 1 89.94 283 GLY A C 1
ATOM 2252 O O . GLY A 1 283 ? -1.302 -6.055 3.584 1 89.94 283 GLY A O 1
ATOM 2253 N N . MET A 1 284 ? -2.469 -4.273 2.807 1 90.31 284 MET A N 1
ATOM 2254 C CA . MET A 1 284 ? -3.73 -5.004 2.725 1 90.31 284 MET A CA 1
ATOM 2255 C C . MET A 1 284 ? -4.195 -5.129 1.276 1 90.31 284 MET A C 1
ATOM 2257 O O . MET A 1 284 ? -5.156 -5.84 0.987 1 90.31 284 MET A O 1
ATOM 2261 N N . GLU A 1 285 ? -3.459 -4.566 0.4 1 90.81 285 GLU A N 1
ATOM 2262 C CA . GLU A 1 285 ? -3.887 -4.559 -0.996 1 90.81 285 GLU A CA 1
ATOM 2263 C C . GLU A 1 285 ? -3.572 -5.891 -1.675 1 90.81 285 GLU A C 1
ATOM 2265 O O . GLU A 1 285 ? -2.576 -6.539 -1.351 1 90.81 285 GLU A O 1
ATOM 2270 N N . LEU A 1 286 ? -4.453 -6.309 -2.52 1 93.12 286 LEU A N 1
ATOM 2271 C CA . LEU A 1 286 ? -4.172 -7.469 -3.359 1 93.12 286 LEU A CA 1
ATOM 2272 C C . LEU A 1 286 ? -3.465 -7.051 -4.645 1 93.12 286 LEU A C 1
ATOM 2274 O O . LEU A 1 286 ? -4.113 -6.801 -5.664 1 93.12 286 LEU A O 1
ATOM 2278 N N . MET A 1 287 ? -2.104 -7.082 -4.562 1 94.25 287 MET A N 1
ATOM 2279 C CA . MET A 1 287 ? -1.435 -6.426 -5.684 1 94.25 287 MET A CA 1
ATOM 2280 C C . MET A 1 287 ? -0.238 -7.246 -6.156 1 94.25 287 MET A C 1
ATOM 2282 O O . MET A 1 287 ? 0.48 -6.832 -7.07 1 94.25 287 MET A O 1
ATOM 2286 N N . HIS A 1 288 ? 0.022 -8.32 -5.57 1 97.25 288 HIS A N 1
ATOM 2287 C CA . HIS A 1 288 ? 1.104 -9.211 -5.98 1 97.25 288 HIS A CA 1
ATOM 2288 C C . HIS A 1 288 ? 0.68 -10.672 -5.898 1 97.25 288 HIS A C 1
ATOM 2290 O O . HIS A 1 288 ? 0.276 -11.148 -4.836 1 97.25 288 HIS A O 1
ATOM 2296 N N . ALA A 1 289 ? 0.771 -11.336 -7.027 1 97.88 289 ALA A N 1
ATOM 2297 C CA . ALA A 1 289 ? 0.35 -12.734 -7.102 1 97.88 289 ALA A CA 1
ATOM 2298 C C . ALA A 1 289 ? 1.55 -13.672 -7.031 1 97.88 289 ALA A C 1
ATOM 2300 O O . ALA A 1 289 ? 2.59 -13.406 -7.641 1 97.88 289 ALA A O 1
ATOM 2301 N N . MET A 1 290 ? 1.408 -14.664 -6.25 1 98.62 290 MET A N 1
ATOM 2302 C CA . MET A 1 290 ? 2.422 -15.711 -6.129 1 98.62 290 MET A CA 1
ATOM 2303 C C . MET A 1 290 ? 1.774 -17.094 -6.066 1 98.62 290 MET A C 1
ATOM 2305 O O . MET A 1 290 ? 0.568 -17.219 -6.277 1 98.62 290 MET A O 1
ATOM 2309 N N . LEU A 1 291 ? 2.658 -18.078 -5.93 1 98.94 291 LEU A N 1
ATOM 2310 C CA . LEU A 1 291 ? 2.201 -19.453 -5.965 1 98.94 291 LEU A CA 1
ATOM 2311 C C . LEU A 1 291 ? 2.562 -20.188 -4.676 1 98.94 291 LEU A C 1
ATOM 2313 O O . LEU A 1 291 ? 3.742 -20.297 -4.328 1 98.94 291 LEU A O 1
ATOM 2317 N N . ILE A 1 292 ? 1.514 -20.656 -3.959 1 98.94 292 ILE A N 1
ATOM 2318 C CA . ILE A 1 292 ? 1.763 -21.547 -2.824 1 98.94 292 ILE A CA 1
ATOM 2319 C C . ILE A 1 292 ? 2.021 -22.969 -3.32 1 98.94 292 ILE A C 1
ATOM 2321 O O . ILE A 1 292 ? 1.184 -23.547 -4.012 1 98.94 292 ILE A O 1
ATOM 2325 N N . VAL A 1 293 ? 3.23 -23.516 -2.883 1 98.94 293 VAL A N 1
ATOM 2326 C CA . VAL A 1 293 ? 3.607 -24.812 -3.422 1 98.94 293 VAL A CA 1
ATOM 2327 C C . VAL A 1 293 ? 3.709 -25.828 -2.289 1 98.94 293 VAL A C 1
ATOM 2329 O O . VAL A 1 293 ? 4.082 -26.984 -2.516 1 98.94 293 VAL A O 1
ATOM 2332 N N . GLY A 1 294 ? 3.42 -25.391 -1.102 1 98.88 294 GLY A N 1
ATOM 2333 C CA . GLY A 1 294 ? 3.475 -26.344 0.002 1 98.88 294 GLY A CA 1
ATOM 2334 C C . GLY A 1 294 ? 3.281 -25.688 1.358 1 98.88 294 GLY A C 1
ATOM 2335 O O . GLY A 1 294 ? 2.977 -24.5 1.441 1 98.88 294 GLY A O 1
ATOM 2336 N N . TYR A 1 295 ? 3.344 -26.484 2.369 1 98.81 295 TYR A N 1
ATOM 2337 C CA . TYR A 1 295 ? 3.258 -26.078 3.768 1 98.81 295 TYR A CA 1
ATOM 2338 C C . TYR A 1 295 ? 4.016 -27.047 4.668 1 98.81 295 TYR A C 1
ATOM 2340 O O . TYR A 1 295 ? 4.211 -28.203 4.309 1 98.81 295 TYR A O 1
ATOM 2348 N N . ASP A 1 296 ? 4.469 -26.5 5.652 1 98.56 296 ASP A N 1
ATOM 2349 C CA . ASP A 1 296 ? 5.207 -27.297 6.637 1 98.56 296 ASP A CA 1
ATOM 2350 C C . ASP A 1 296 ? 5.246 -26.578 7.988 1 98.56 296 ASP A C 1
ATOM 2352 O O . ASP A 1 296 ? 4.453 -25.672 8.25 1 98.56 296 ASP A O 1
ATOM 2356 N N . GLN A 1 297 ? 6.008 -27.141 8.938 1 97.75 297 GLN A N 1
ATOM 2357 C CA . GLN A 1 297 ? 6.23 -26.547 10.25 1 97.75 297 GLN A CA 1
ATOM 2358 C C . GLN A 1 297 ? 7.688 -26.703 10.68 1 97.75 297 GLN A C 1
ATOM 2360 O O . GLN A 1 297 ? 8.328 -27.703 10.359 1 97.75 297 GLN A O 1
ATOM 2365 N N . ASP A 1 298 ? 8.18 -25.719 11.336 1 96.19 298 ASP A N 1
ATOM 2366 C CA . ASP A 1 298 ? 9.508 -25.812 11.93 1 96.19 298 ASP A CA 1
ATOM 2367 C C . ASP A 1 298 ? 9.508 -26.734 13.141 1 96.19 298 ASP A C 1
ATOM 2369 O O . ASP A 1 298 ? 8.453 -27.062 13.672 1 96.19 298 ASP A O 1
ATOM 2373 N N . PRO A 1 299 ? 10.711 -27.094 13.586 1 94.94 299 PRO A N 1
ATOM 2374 C CA . PRO A 1 299 ? 10.789 -27.984 14.75 1 94.94 299 PRO A CA 1
ATOM 2375 C C . PRO A 1 299 ? 10.117 -27.406 15.984 1 94.94 299 PRO A C 1
ATOM 2377 O O . PRO A 1 299 ? 9.609 -28.156 16.828 1 94.94 299 PRO A O 1
ATOM 2380 N N . ASP A 1 300 ? 10.07 -26.141 16.078 1 95.56 300 ASP A N 1
ATOM 2381 C CA . ASP A 1 300 ? 9.477 -25.516 17.25 1 95.56 300 ASP A CA 1
ATOM 2382 C C . ASP A 1 300 ? 7.961 -25.422 17.125 1 95.56 300 ASP A C 1
ATOM 2384 O O . ASP A 1 300 ? 7.289 -24.875 18 1 95.56 300 ASP A O 1
ATOM 2388 N N . GLY A 1 301 ? 7.426 -25.859 16.031 1 96.44 301 GLY A N 1
ATOM 2389 C CA . GLY A 1 301 ? 5.98 -25.922 15.859 1 96.44 301 GLY A CA 1
ATOM 2390 C C . GLY A 1 301 ? 5.434 -24.797 15.016 1 96.44 301 GLY A C 1
ATOM 2391 O O . GLY A 1 301 ? 4.246 -24.781 14.68 1 96.44 301 GLY A O 1
ATOM 2392 N N . THR A 1 302 ? 6.277 -23.844 14.617 1 97.75 302 THR A N 1
ATOM 2393 C CA . THR A 1 302 ? 5.82 -22.719 13.805 1 97.75 302 THR A CA 1
ATOM 2394 C C . THR A 1 302 ? 5.457 -23.188 12.398 1 97.75 302 THR A C 1
ATOM 2396 O O . THR A 1 302 ? 6.305 -23.734 11.68 1 97.75 302 THR A O 1
ATOM 2399 N N . LYS A 1 303 ? 4.195 -23 12.023 1 98.38 303 LYS A N 1
ATOM 2400 C CA . LYS A 1 303 ? 3.693 -23.453 10.734 1 98.38 303 LYS A CA 1
ATOM 2401 C C . LYS A 1 303 ? 3.912 -22.391 9.656 1 98.38 303 LYS A C 1
ATOM 2403 O O . LYS A 1 303 ? 3.838 -21.188 9.938 1 98.38 303 LYS A O 1
ATOM 2408 N N . TYR A 1 304 ? 4.188 -22.844 8.453 1 98.75 304 TYR A N 1
ATOM 2409 C CA . TYR A 1 304 ? 4.414 -21.875 7.383 1 98.75 304 TYR A CA 1
ATOM 2410 C C . TYR A 1 304 ? 3.965 -22.438 6.039 1 98.75 304 TYR A C 1
ATOM 2412 O O . TYR A 1 304 ? 3.852 -23.656 5.875 1 98.75 304 TYR A O 1
ATOM 2420 N N . TRP A 1 305 ? 3.645 -21.5 5.16 1 98.88 305 TRP A N 1
ATOM 2421 C CA . TRP A 1 305 ? 3.475 -21.781 3.738 1 98.88 305 TRP A CA 1
ATOM 2422 C C . TRP A 1 305 ? 4.812 -21.734 3.008 1 98.88 305 TRP A C 1
ATOM 2424 O O . TRP A 1 305 ? 5.688 -20.938 3.355 1 98.88 305 TRP A O 1
ATOM 2434 N N . ILE A 1 306 ? 4.992 -22.531 2.029 1 98.94 306 ILE A N 1
ATOM 2435 C CA . ILE A 1 306 ? 6.082 -22.422 1.066 1 98.94 306 ILE A CA 1
ATOM 2436 C C . ILE A 1 306 ? 5.574 -21.734 -0.202 1 98.94 306 ILE A C 1
ATOM 2438 O O . ILE A 1 306 ? 4.676 -22.25 -0.874 1 98.94 306 ILE A O 1
ATOM 2442 N N . VAL A 1 307 ? 6.188 -20.578 -0.525 1 98.94 307 VAL A N 1
ATOM 2443 C CA . VAL A 1 307 ? 5.645 -19.75 -1.594 1 98.94 307 VAL A CA 1
ATOM 2444 C C . VAL A 1 307 ? 6.723 -19.484 -2.645 1 98.94 307 VAL A C 1
ATOM 2446 O O . VAL A 1 307 ? 7.852 -19.125 -2.307 1 98.94 307 VAL A O 1
ATOM 2449 N N . LYS A 1 308 ? 6.383 -19.703 -3.873 1 98.94 308 LYS A N 1
ATOM 2450 C CA . LYS A 1 308 ? 7.262 -19.422 -5.008 1 98.94 308 LYS A CA 1
ATOM 2451 C C . LYS A 1 308 ? 7.012 -18.031 -5.574 1 98.94 308 LYS A C 1
ATOM 2453 O O . LYS A 1 308 ? 5.875 -17.672 -5.898 1 98.94 308 LYS A O 1
ATOM 2458 N N . ASN A 1 309 ? 8.055 -17.266 -5.637 1 98.5 309 ASN A N 1
ATOM 2459 C CA . ASN A 1 309 ? 8.016 -15.93 -6.203 1 98.5 309 ASN A CA 1
ATOM 2460 C C . ASN A 1 309 ? 8.531 -15.906 -7.641 1 98.5 309 ASN A C 1
ATOM 2462 O O . ASN A 1 309 ? 8.859 -16.953 -8.195 1 98.5 309 ASN A O 1
ATOM 2466 N N . SER A 1 310 ? 8.477 -14.695 -8.266 1 98.5 310 SER A N 1
ATOM 2467 C CA . SER A 1 310 ? 8.898 -14.578 -9.656 1 98.5 310 SER A CA 1
ATOM 2468 C C . SER A 1 310 ? 9.914 -13.461 -9.828 1 98.5 310 SER A C 1
ATOM 2470 O O . SER A 1 310 ? 9.906 -12.758 -10.844 1 98.5 310 SER A O 1
ATOM 2472 N N . TRP A 1 311 ? 10.75 -13.25 -8.805 1 97.88 311 TRP A N 1
ATOM 2473 C CA . TRP A 1 311 ? 11.75 -12.188 -8.852 1 97.88 311 TRP A CA 1
ATOM 2474 C C . TRP A 1 311 ? 13.156 -12.766 -9.008 1 97.88 311 TRP A C 1
ATOM 2476 O O . TRP A 1 311 ? 14.141 -12.125 -8.648 1 97.88 311 TRP A O 1
ATOM 2486 N N . GLY A 1 312 ? 13.242 -14.023 -9.477 1 97.31 312 GLY A N 1
ATOM 2487 C CA . GLY A 1 312 ? 14.531 -14.672 -9.656 1 97.31 312 GLY A CA 1
ATOM 2488 C C . GLY A 1 312 ? 15.055 -15.328 -8.398 1 97.31 312 GLY A C 1
ATOM 2489 O O . GLY A 1 312 ? 14.492 -15.141 -7.316 1 97.31 312 GLY A O 1
ATOM 2490 N N . GLU A 1 313 ? 16.141 -16.047 -8.508 1 97.25 313 GLU A N 1
ATOM 2491 C CA . GLU A 1 313 ? 16.688 -16.828 -7.402 1 97.25 313 GLU A CA 1
ATOM 2492 C C . GLU A 1 313 ? 17.516 -15.945 -6.465 1 97.25 313 GLU A C 1
ATOM 2494 O O . GLU A 1 313 ? 17.844 -16.359 -5.348 1 97.25 313 GLU A O 1
ATOM 2499 N N . GLY A 1 314 ? 17.766 -14.703 -6.898 1 95.44 314 GLY A N 1
ATOM 2500 C CA . GLY A 1 314 ? 18.531 -13.789 -6.07 1 95.44 314 GLY A CA 1
ATOM 2501 C C . GLY A 1 314 ? 17.734 -13.203 -4.922 1 95.44 314 GLY A C 1
ATOM 2502 O O . GLY A 1 314 ? 18.297 -12.609 -4 1 95.44 314 GLY A O 1
ATOM 2503 N N . TRP A 1 315 ? 16.5 -13.438 -4.918 1 97 315 TRP A N 1
ATOM 2504 C CA . TRP A 1 315 ? 15.594 -12.961 -3.873 1 97 315 TRP A CA 1
ATOM 2505 C C . TRP A 1 315 ? 15.156 -14.102 -2.965 1 97 315 TRP A C 1
ATOM 2507 O O . TRP A 1 315 ? 14.875 -15.211 -3.436 1 97 315 TRP A O 1
ATOM 2517 N N . GLY A 1 316 ? 15.109 -13.844 -1.721 1 97.75 316 GLY A N 1
ATOM 2518 C CA . GLY A 1 316 ? 14.594 -14.812 -0.764 1 97.75 316 GLY A CA 1
ATOM 2519 C C . GLY A 1 316 ? 15.414 -16.078 -0.699 1 97.75 316 GLY A C 1
ATOM 2520 O O . GLY A 1 316 ? 16.641 -16.047 -0.812 1 97.75 316 GLY A O 1
ATOM 2521 N N . GLU A 1 317 ? 14.727 -17.156 -0.363 1 98.19 317 GLU A N 1
ATOM 2522 C CA . GLU A 1 317 ? 15.352 -18.469 -0.347 1 98.19 317 GLU A CA 1
ATOM 2523 C C . GLU A 1 317 ? 15.383 -19.078 -1.743 1 98.19 317 GLU A C 1
ATOM 2525 O O . GLU A 1 317 ? 14.578 -19.969 -2.053 1 98.19 317 GLU A O 1
ATOM 2530 N N . LYS A 1 318 ? 16.312 -18.531 -2.553 1 97.75 318 LYS A N 1
ATOM 2531 C CA . LYS A 1 318 ? 16.438 -18.938 -3.947 1 97.75 318 LYS A CA 1
ATOM 2532 C C . LYS A 1 318 ? 15.109 -18.781 -4.691 1 97.75 318 LYS A C 1
ATOM 2534 O O . LYS A 1 318 ? 14.656 -19.703 -5.363 1 97.75 318 LYS A O 1
ATOM 2539 N N . GLY A 1 319 ? 14.445 -17.734 -4.395 1 98.5 319 GLY A N 1
ATOM 2540 C CA . GLY A 1 319 ? 13.219 -17.391 -5.102 1 98.5 319 GLY A CA 1
ATOM 2541 C C . GLY A 1 319 ? 11.969 -17.781 -4.336 1 98.5 319 GLY A C 1
ATOM 2542 O O . GLY A 1 319 ? 10.852 -17.531 -4.801 1 98.5 319 GLY A O 1
ATOM 2543 N N . TYR A 1 320 ? 12.141 -18.359 -3.135 1 98.81 320 TYR A N 1
ATOM 2544 C CA . TYR A 1 320 ? 11.008 -18.781 -2.316 1 98.81 320 TYR A CA 1
ATOM 2545 C C . TYR A 1 320 ? 10.945 -17.984 -1.018 1 98.81 320 TYR A C 1
ATOM 2547 O O . TYR A 1 320 ? 11.938 -17.359 -0.62 1 98.81 320 TYR A O 1
ATOM 2555 N N . VAL A 1 321 ? 9.797 -18.031 -0.414 1 98.69 321 VAL A N 1
ATOM 2556 C CA . VAL A 1 321 ? 9.594 -17.453 0.911 1 98.69 321 VAL A CA 1
ATOM 2557 C C . VAL A 1 321 ? 8.727 -18.391 1.754 1 98.69 321 VAL A C 1
ATOM 2559 O O . VAL A 1 321 ? 7.82 -19.047 1.23 1 98.69 321 VAL A O 1
ATOM 2562 N N . ARG A 1 322 ? 9.039 -18.5 2.979 1 98.75 322 ARG A N 1
ATOM 2563 C CA . ARG A 1 322 ? 8.172 -19.156 3.959 1 98.75 322 ARG A CA 1
ATOM 2564 C C . ARG A 1 322 ? 7.301 -18.125 4.68 1 98.75 322 ARG A C 1
ATOM 2566 O O . ARG A 1 322 ? 7.812 -17.188 5.281 1 98.75 322 ARG A O 1
ATOM 2573 N N . MET A 1 323 ? 5.98 -18.281 4.555 1 98.56 323 MET A N 1
ATOM 2574 C CA . MET A 1 323 ? 5.035 -17.328 5.133 1 98.56 323 MET A CA 1
ATOM 2575 C C . MET A 1 323 ? 4.359 -17.922 6.367 1 98.56 323 MET A C 1
ATOM 2577 O O . MET A 1 323 ? 3.834 -19.031 6.316 1 98.56 323 MET A O 1
ATOM 2581 N N . LEU A 1 324 ? 4.324 -17.188 7.371 1 98.5 324 LEU A N 1
ATOM 2582 C CA . LEU A 1 324 ? 3.766 -17.641 8.641 1 98.5 324 LEU A CA 1
ATOM 2583 C C . LEU A 1 324 ? 2.297 -18.016 8.477 1 98.5 324 LEU A C 1
ATOM 2585 O O . LEU A 1 324 ? 1.533 -17.297 7.828 1 98.5 324 LEU A O 1
ATOM 2589 N N . ARG A 1 325 ? 1.909 -19.172 9.062 1 97.75 325 ARG A N 1
ATOM 2590 C CA . ARG A 1 325 ? 0.526 -19.625 9.117 1 97.75 325 ARG A CA 1
ATOM 2591 C C . ARG A 1 325 ? -0.036 -19.5 10.531 1 97.75 325 ARG A C 1
ATOM 2593 O O . ARG A 1 325 ? 0.721 -19.406 11.5 1 97.75 325 ARG A O 1
ATOM 2600 N N . GLY A 1 326 ? -1.391 -19.484 10.562 1 95.44 326 GLY A N 1
ATOM 2601 C CA . GLY A 1 326 ? -2.051 -19.469 11.852 1 95.44 326 GLY A CA 1
ATOM 2602 C C . GLY A 1 326 ? -2.045 -18.109 12.523 1 95.44 326 GLY A C 1
ATOM 2603 O O . GLY A 1 326 ? -1.899 -18.016 13.742 1 95.44 326 GLY A O 1
ATOM 2604 N N . THR A 1 327 ? -2.109 -17.078 11.766 1 91.94 327 THR A N 1
ATOM 2605 C CA . THR A 1 327 ? -2.143 -15.719 12.289 1 91.94 327 THR A CA 1
ATOM 2606 C C . THR A 1 327 ? -3.574 -15.188 12.336 1 91.94 327 THR A C 1
ATOM 2608 O O . THR A 1 327 ? -4.445 -15.797 12.969 1 91.94 327 THR A O 1
ATOM 2611 N N . SER A 1 328 ? -3.865 -14.062 11.742 1 85.38 328 SER A N 1
ATOM 2612 C CA . SER A 1 328 ? -5.199 -13.477 11.672 1 85.38 328 SER A CA 1
ATOM 2613 C C . SER A 1 328 ? -6.008 -14.07 10.523 1 85.38 328 SER A C 1
ATOM 2615 O O . SER A 1 328 ? -5.48 -14.836 9.719 1 85.38 328 SER A O 1
ATOM 2617 N N . ILE A 1 329 ? -7.246 -13.727 10.438 1 87.38 329 ILE A N 1
ATOM 2618 C CA . ILE A 1 329 ? -8.141 -14.242 9.406 1 87.38 329 ILE A CA 1
ATOM 2619 C C . ILE A 1 329 ? -7.676 -13.781 8.031 1 87.38 329 ILE A C 1
ATOM 2621 O O . ILE A 1 329 ? -7.926 -14.445 7.027 1 87.38 329 ILE A O 1
ATOM 2625 N N . GLN A 1 330 ? -6.957 -12.758 7.973 1 89.81 330 GLN A N 1
ATOM 2626 C CA . GLN A 1 330 ? -6.469 -12.234 6.703 1 89.81 330 GLN A CA 1
ATOM 2627 C C . GLN A 1 330 ? -5.164 -12.906 6.293 1 89.81 330 GLN A C 1
ATOM 2629 O O . GLN A 1 330 ? -4.746 -12.812 5.137 1 89.81 330 GLN A O 1
ATOM 2634 N N . GLY A 1 331 ? -4.492 -13.57 7.262 1 94.56 331 GLY A N 1
ATOM 2635 C CA . GLY A 1 331 ? -3.162 -14.094 7.004 1 94.56 331 GLY A CA 1
ATOM 2636 C C . GLY A 1 331 ? -2.104 -13.008 6.906 1 94.56 331 GLY A C 1
ATOM 2637 O O . GLY A 1 331 ? -2.408 -11.82 7.047 1 94.56 331 GLY A O 1
ATOM 2638 N N . VAL A 1 332 ? -0.89 -13.414 6.734 1 95.12 332 VAL A N 1
ATOM 2639 C CA . VAL A 1 332 ? 0.213 -12.469 6.582 1 95.12 332 VAL A CA 1
ATOM 2640 C C . VAL A 1 332 ? 0.055 -11.695 5.273 1 95.12 332 VAL A C 1
ATOM 2642 O O . VAL A 1 332 ? -0.119 -12.297 4.207 1 95.12 332 VAL A O 1
ATOM 2645 N N . CYS A 1 333 ? 0.029 -10.398 5.352 1 94.5 333 CYS A N 1
ATOM 2646 C CA . CYS A 1 333 ? 0.005 -9.523 4.184 1 94.5 333 CYS A CA 1
ATOM 2647 C C . CYS A 1 333 ? -1.286 -9.711 3.395 1 94.5 333 CYS A C 1
ATOM 2649 O O . CYS A 1 333 ? -1.282 -9.641 2.164 1 94.5 333 CYS A O 1
ATOM 2651 N N . ASN A 1 334 ? -2.367 -10.102 4.09 1 93.75 334 ASN A N 1
ATOM 2652 C CA . ASN A 1 334 ? -3.682 -10.297 3.49 1 93.75 334 ASN A CA 1
ATOM 2653 C C . ASN A 1 334 ? -3.67 -11.445 2.48 1 93.75 334 ASN A C 1
ATOM 2655 O O . ASN A 1 334 ? -4.449 -11.438 1.525 1 93.75 334 ASN A O 1
ATOM 2659 N N . MET A 1 335 ? -2.871 -12.469 2.695 1 96.81 335 MET A N 1
ATOM 2660 C CA . MET A 1 335 ? -2.645 -13.508 1.696 1 96.81 335 MET A CA 1
ATOM 2661 C C . MET A 1 335 ? -3.879 -14.391 1.536 1 96.81 335 MET A C 1
ATOM 2663 O O . MET A 1 335 ? -3.971 -15.172 0.588 1 96.81 335 MET A O 1
ATOM 2667 N N . TYR A 1 336 ? -4.91 -14.281 2.414 1 95.88 336 TYR A N 1
ATOM 2668 C CA . TYR A 1 336 ? -6.102 -15.109 2.287 1 95.88 336 TYR A CA 1
ATOM 2669 C C . TYR A 1 336 ? -7.25 -14.32 1.663 1 95.88 336 TYR A C 1
ATOM 2671 O O . TYR A 1 336 ? -8.398 -14.758 1.706 1 95.88 336 TYR A O 1
ATOM 2679 N N . GLY A 1 337 ? -6.898 -13.219 1.085 1 91.75 337 GLY A N 1
ATOM 2680 C CA . GLY A 1 337 ? -7.926 -12.359 0.514 1 91.75 337 GLY A CA 1
ATOM 2681 C C . GLY A 1 337 ? -8.453 -12.867 -0.813 1 91.75 337 GLY A C 1
ATOM 2682 O O . GLY A 1 337 ? -9.602 -12.594 -1.174 1 91.75 337 GLY A O 1
ATOM 2683 N N . HIS A 1 338 ? -7.621 -13.539 -1.543 1 92.88 338 HIS A N 1
ATOM 2684 C CA . HIS A 1 338 ? -8.008 -14.031 -2.859 1 92.88 338 HIS A CA 1
ATOM 2685 C C . HIS A 1 338 ? -7.105 -15.172 -3.309 1 92.88 338 HIS A C 1
ATOM 2687 O O . HIS A 1 338 ? -5.895 -14.992 -3.459 1 92.88 338 HIS A O 1
ATOM 2693 N N . SER A 1 339 ? -7.699 -16.312 -3.463 1 95.12 339 SER A N 1
ATOM 2694 C CA . SER A 1 339 ? -6.973 -17.5 -3.906 1 95.12 339 SER A CA 1
ATOM 2695 C C . SER A 1 339 ? -7.801 -18.328 -4.887 1 95.12 339 SER A C 1
ATOM 2697 O O . SER A 1 339 ? -9.023 -18.422 -4.742 1 95.12 339 SER A O 1
ATOM 2699 N N . ASN A 1 340 ? -7.148 -18.844 -5.867 1 94.25 340 ASN A N 1
ATOM 2700 C CA . ASN A 1 340 ? -7.781 -19.703 -6.871 1 94.25 340 ASN A CA 1
ATOM 2701 C C . ASN A 1 340 ? -6.777 -20.656 -7.512 1 94.25 340 ASN A C 1
ATOM 2703 O O . ASN A 1 340 ? -5.57 -20.531 -7.289 1 94.25 340 ASN A O 1
ATOM 2707 N N . PHE A 1 341 ? -7.293 -21.641 -8.195 1 96.38 341 PHE A N 1
ATOM 2708 C CA . PHE A 1 341 ? -6.43 -22.609 -8.859 1 96.38 341 PHE A CA 1
ATOM 2709 C C . PHE A 1 341 ? -7.125 -23.203 -10.086 1 96.38 341 PHE A C 1
ATOM 2711 O O . PHE A 1 341 ? -8.352 -23.203 -10.164 1 96.38 341 PHE A O 1
ATOM 2718 N N . PRO A 1 342 ? -6.316 -23.578 -11.078 1 96.62 342 PRO A N 1
ATOM 2719 C CA . PRO A 1 342 ? -6.875 -24.188 -12.281 1 96.62 342 PRO A CA 1
ATOM 2720 C C . PRO A 1 342 ? -7.336 -25.625 -12.047 1 96.62 342 PRO A C 1
ATOM 2722 O O . PRO A 1 342 ? -6.77 -26.344 -11.211 1 96.62 342 PRO A O 1
ATOM 2725 N N . LEU A 1 343 ? -8.336 -25.969 -12.828 1 95.25 343 LEU A N 1
ATOM 2726 C CA . LEU A 1 343 ? -8.82 -27.344 -12.852 1 95.25 343 LEU A CA 1
ATOM 2727 C C . LEU A 1 343 ? -8.352 -28.078 -14.109 1 95.25 343 LEU A C 1
ATOM 2729 O O . LEU A 1 343 ? -8.328 -27.484 -15.195 1 95.25 343 LEU A O 1
ATOM 2733 N N . LYS A 1 344 ? -7.926 -29.281 -13.867 1 95.25 344 LYS A N 1
ATOM 2734 C CA . LYS A 1 344 ? -7.57 -30.156 -14.984 1 95.25 344 LYS A CA 1
ATOM 2735 C C . LYS A 1 344 ? -7.926 -31.609 -14.68 1 95.25 344 LYS A C 1
ATOM 2737 O O . LYS A 1 344 ? -7.461 -32.188 -13.68 1 95.25 344 LYS A O 1
ATOM 2742 N N . SER A 1 345 ? -8.789 -32.125 -15.523 1 92 345 SER A N 1
ATOM 2743 C CA . SER A 1 345 ? -9.148 -33.531 -15.391 1 92 345 SER A CA 1
ATOM 2744 C C . SER A 1 345 ? -8.023 -34.438 -15.867 1 92 345 SER A C 1
ATOM 2746 O O . SER A 1 345 ? -7.285 -34.094 -16.797 1 92 345 SER A O 1
ATOM 2748 N N . PRO A 1 346 ? -7.91 -35.594 -15.25 1 87.81 346 PRO A N 1
ATOM 2749 C CA . PRO A 1 346 ? -6.918 -36.562 -15.75 1 87.81 346 PRO A CA 1
ATOM 2750 C C . PRO A 1 346 ? -7.191 -37 -17.188 1 87.81 346 PRO A C 1
ATOM 2752 O O . PRO A 1 346 ? -6.289 -37.5 -17.859 1 87.81 346 PRO A O 1
ATOM 2755 N N . GLU A 1 347 ? -8.398 -36.75 -17.594 1 87.19 347 GLU A N 1
ATOM 2756 C CA . GLU A 1 347 ? -8.781 -37.156 -18.953 1 87.19 347 GLU A CA 1
ATOM 2757 C C . GLU A 1 347 ? -8.406 -36.094 -19.969 1 87.19 347 GLU A C 1
ATOM 2759 O O . GLU A 1 347 ? -8.391 -36.375 -21.172 1 87.19 347 GLU A O 1
ATOM 2764 N N . THR A 1 348 ? -8.109 -34.969 -19.422 1 84.75 348 THR A N 1
ATOM 2765 C CA . THR A 1 348 ? -7.746 -33.875 -20.312 1 84.75 348 THR A CA 1
ATOM 2766 C C . THR A 1 348 ? -6.297 -34 -20.766 1 84.75 348 THR A C 1
ATOM 2768 O O . THR A 1 348 ? -5.371 -33.844 -19.969 1 84.75 348 THR A O 1
ATOM 2771 N N . LYS A 1 349 ? -6.18 -34.281 -22.078 1 82.31 349 LYS A N 1
ATOM 2772 C CA . LYS A 1 349 ? -4.844 -34.469 -22.641 1 82.31 349 LYS A CA 1
ATOM 2773 C C . LYS A 1 349 ? -4.309 -33.125 -23.203 1 82.31 349 LYS A C 1
ATOM 2775 O O . LYS A 1 349 ? -5.078 -32.219 -23.516 1 82.31 349 LYS A O 1
ATOM 2780 N N . ASN A 1 350 ? -3.006 -33.031 -23.25 1 86.12 350 ASN A N 1
ATOM 2781 C CA . ASN A 1 350 ? -2.383 -31.906 -23.938 1 86.12 350 ASN A CA 1
ATOM 2782 C C . ASN A 1 350 ? -2.623 -31.953 -25.438 1 86.12 350 ASN A C 1
ATOM 2784 O O . ASN A 1 350 ? -2.789 -33.031 -26.016 1 86.12 350 ASN A O 1
ATOM 2788 N N . VAL A 1 351 ? -2.73 -30.781 -25.984 1 80.69 351 VAL A N 1
ATOM 2789 C CA . VAL A 1 351 ? -3.055 -30.703 -27.406 1 80.69 351 VAL A CA 1
ATOM 2790 C C . VAL A 1 351 ? -1.783 -30.469 -28.219 1 80.69 351 VAL A C 1
ATOM 2792 O O . VAL A 1 351 ? -0.92 -29.688 -27.812 1 80.69 351 VAL A O 1
ATOM 2795 N N . GLU A 1 352 ? -1.775 -31.219 -29.281 1 77.38 352 GLU A N 1
ATOM 2796 C CA . GLU A 1 352 ? -0.679 -30.969 -30.203 1 77.38 352 GLU A CA 1
ATOM 2797 C C . GLU A 1 352 ? -0.99 -29.781 -31.125 1 77.38 352 GLU A C 1
ATOM 2799 O O . GLU A 1 352 ? -2.066 -29.719 -31.719 1 77.38 352 GLU A O 1
ATOM 2804 N N . LEU A 1 353 ? -0.249 -28.672 -30.969 1 66.56 353 LEU A N 1
ATOM 2805 C CA . LEU A 1 353 ? -0.433 -27.516 -31.859 1 66.56 353 LEU A CA 1
ATOM 2806 C C . LEU A 1 353 ? 0.56 -27.562 -33.031 1 66.56 353 LEU A C 1
ATOM 2808 O O . LEU A 1 353 ? 1.71 -27.969 -32.844 1 66.56 353 LEU A O 1
ATOM 2812 N N . MET B 1 1 ? -46.469 60.094 27.625 1 32.97 1 MET B N 1
ATOM 2813 C CA . MET B 1 1 ? -45.594 58.969 27.906 1 32.97 1 MET B CA 1
ATOM 2814 C C . MET B 1 1 ? -45.781 57.875 26.859 1 32.97 1 MET B C 1
ATOM 2816 O O . MET B 1 1 ? -46.75 57.125 26.906 1 32.97 1 MET B O 1
ATOM 2820 N N . LYS B 1 2 ? -45.438 58.25 25.562 1 38.28 2 LYS B N 1
ATOM 2821 C CA . LYS B 1 2 ? -45.5 57.375 24.375 1 38.28 2 LYS B CA 1
ATOM 2822 C C . LYS B 1 2 ? -44.656 56.125 24.562 1 38.28 2 LYS B C 1
ATOM 2824 O O . LYS B 1 2 ? -43.469 56.188 24.781 1 38.28 2 LYS B O 1
ATOM 2829 N N . ILE B 1 3 ? -45.219 55.031 25.062 1 41.75 3 ILE B N 1
ATOM 2830 C CA . ILE B 1 3 ? -44.688 53.688 25.219 1 41.75 3 ILE B CA 1
ATOM 2831 C C . ILE B 1 3 ? -44.219 53.156 23.875 1 41.75 3 ILE B C 1
ATOM 2833 O O . ILE B 1 3 ? -45.031 52.969 22.953 1 41.75 3 ILE B O 1
ATOM 2837 N N . ASN B 1 4 ? -43.094 53.625 23.312 1 35.88 4 ASN B N 1
ATOM 2838 C CA . ASN B 1 4 ? -42.5 53.031 22.125 1 35.88 4 ASN B CA 1
ATOM 2839 C C . ASN B 1 4 ? -42.219 51.531 22.312 1 35.88 4 ASN B C 1
ATOM 2841 O O . ASN B 1 4 ? -41.469 51.125 23.203 1 35.88 4 ASN B O 1
ATOM 2845 N N . ILE B 1 5 ? -43.156 50.625 21.969 1 41.31 5 ILE B N 1
ATOM 2846 C CA . ILE B 1 5 ? -43.031 49.188 21.891 1 41.31 5 ILE B CA 1
ATOM 2847 C C . ILE B 1 5 ? -41.906 48.781 20.922 1 41.31 5 ILE B C 1
ATOM 2849 O O . ILE B 1 5 ? -41.969 49.094 19.734 1 41.31 5 ILE B O 1
ATOM 2853 N N . PHE B 1 6 ? -40.688 48.844 21.406 1 40.03 6 PHE B N 1
ATOM 2854 C CA . PHE B 1 6 ? -39.562 48.281 20.656 1 40.03 6 PHE B CA 1
ATOM 2855 C C . PHE B 1 6 ? -39.812 46.781 20.391 1 40.03 6 PHE B C 1
ATOM 2857 O O . PHE B 1 6 ? -39.938 46 21.312 1 40.03 6 PHE B O 1
ATOM 2864 N N . ILE B 1 7 ? -40.406 46.438 19.25 1 39.88 7 ILE B N 1
ATOM 2865 C CA . ILE B 1 7 ? -40.5 45.062 18.75 1 39.88 7 ILE B CA 1
ATOM 2866 C C . ILE B 1 7 ? -39.094 44.531 18.484 1 39.88 7 ILE B C 1
ATOM 2868 O O . ILE B 1 7 ? -38.344 45.094 17.672 1 39.88 7 ILE B O 1
ATOM 2872 N N . ILE B 1 8 ? -38.469 43.938 19.484 1 36.38 8 ILE B N 1
ATOM 2873 C CA . ILE B 1 8 ? -37.25 43.188 19.297 1 36.38 8 ILE B CA 1
ATOM 2874 C C . ILE B 1 8 ? -37.469 42.062 18.281 1 36.38 8 ILE B C 1
ATOM 2876 O O . ILE B 1 8 ? -38.312 41.156 18.516 1 36.38 8 ILE B O 1
ATOM 2880 N N . PHE B 1 9 ? -37.312 42.312 17 1 37.31 9 PHE B N 1
ATOM 2881 C CA . PHE B 1 9 ? -37.219 41.281 16.016 1 37.31 9 PHE B CA 1
ATOM 2882 C C . PHE B 1 9 ? -36.094 40.312 16.359 1 37.31 9 PHE B C 1
ATOM 2884 O O . PHE B 1 9 ? -34.938 40.688 16.391 1 37.31 9 PHE B O 1
ATOM 2891 N N . SER B 1 10 ? -36.375 39.344 17.203 1 32.97 10 SER B N 1
ATOM 2892 C CA . SER B 1 10 ? -35.438 38.219 17.344 1 32.97 10 SER B CA 1
ATOM 2893 C C . SER B 1 10 ? -35.125 37.594 16 1 32.97 10 SER B C 1
ATOM 2895 O O . SER B 1 10 ? -36 37.094 15.312 1 32.97 10 SER B O 1
ATOM 2897 N N . LEU B 1 11 ? -34.25 38.125 15.242 1 35.72 11 LEU B N 1
ATOM 2898 C CA . LEU B 1 11 ? -33.688 37.406 14.125 1 35.72 11 LEU B CA 1
ATOM 2899 C C . LEU B 1 11 ? -33.188 36.031 14.562 1 35.72 11 LEU B C 1
ATOM 2901 O O . LEU B 1 11 ? -32.25 35.906 15.328 1 35.72 11 LEU B O 1
ATOM 2905 N N . SER B 1 12 ? -34.094 35.062 14.75 1 33.81 12 SER B N 1
ATOM 2906 C CA . SER B 1 12 ? -33.688 33.688 14.852 1 33.81 12 SER B CA 1
ATOM 2907 C C . SER B 1 12 ? -32.688 33.312 13.75 1 33.81 12 SER B C 1
ATOM 2909 O O . SER B 1 12 ? -33.031 33.375 12.562 1 33.81 12 SER B O 1
ATOM 2911 N N . LEU B 1 13 ? -31.453 33.625 13.883 1 33.94 13 LEU B N 1
ATOM 2912 C CA . LEU B 1 13 ? -30.438 33.031 13.031 1 33.94 13 LEU B CA 1
ATOM 2913 C C . LEU B 1 13 ? -30.656 31.516 12.914 1 33.94 13 LEU B C 1
ATOM 2915 O O . LEU B 1 13 ? -30.516 30.797 13.898 1 33.94 13 LEU B O 1
ATOM 2919 N N . VAL B 1 14 ? -31.594 31.094 12.086 1 35.12 14 VAL B N 1
ATOM 2920 C CA . VAL B 1 14 ? -31.578 29.688 11.703 1 35.12 14 VAL B CA 1
ATOM 2921 C C . VAL B 1 14 ? -30.172 29.281 11.297 1 35.12 14 VAL B C 1
ATOM 2923 O O . VAL B 1 14 ? -29.641 29.766 10.305 1 35.12 14 VAL B O 1
ATOM 2926 N N . LEU B 1 15 ? -29.344 28.938 12.211 1 34.19 15 LEU B N 1
ATOM 2927 C CA . LEU B 1 15 ? -28.156 28.156 11.867 1 34.19 15 LEU B CA 1
ATOM 2928 C C . LEU B 1 15 ? -28.516 27.016 10.922 1 34.19 15 LEU B C 1
ATOM 2930 O O . LEU B 1 15 ? -29.25 26.094 11.305 1 34.19 15 LEU B O 1
ATOM 2934 N N . ILE B 1 16 ? -28.672 27.297 9.68 1 36 16 ILE B N 1
ATOM 2935 C CA . ILE B 1 16 ? -28.672 26.203 8.719 1 36 16 ILE B CA 1
ATOM 2936 C C . ILE B 1 16 ? -27.5 25.266 9.008 1 36 16 ILE B C 1
ATOM 2938 O O . ILE B 1 16 ? -26.344 25.609 8.773 1 36 16 ILE B O 1
ATOM 2942 N N . LEU B 1 17 ? -27.562 24.562 10.117 1 37.25 17 LEU B N 1
ATOM 2943 C CA . LEU B 1 17 ? -26.688 23.391 10.188 1 37.25 17 LEU B CA 1
ATOM 2944 C C . LEU B 1 17 ? -26.797 22.562 8.906 1 37.25 17 LEU B C 1
ATOM 2946 O O . LEU B 1 17 ? -27.828 21.922 8.672 1 37.25 17 LEU B O 1
ATOM 2950 N N . GLY B 1 18 ? -26.312 23.031 7.852 1 39.59 18 GLY B N 1
ATOM 2951 C CA . GLY B 1 18 ? -26.156 22.062 6.777 1 39.59 18 GLY B CA 1
ATOM 2952 C C . GLY B 1 18 ? -25.797 20.672 7.27 1 39.59 18 GLY B C 1
ATOM 2953 O O . GLY B 1 18 ? -24.672 20.422 7.715 1 39.59 18 GLY B O 1
ATOM 2954 N N . VAL B 1 19 ? -26.688 19.922 7.895 1 41.41 19 VAL B N 1
ATOM 2955 C CA . VAL B 1 19 ? -26.531 18.5 8.195 1 41.41 19 VAL B CA 1
ATOM 2956 C C . VAL B 1 19 ? -25.953 17.781 6.98 1 41.41 19 VAL B C 1
ATOM 2958 O O . VAL B 1 19 ? -26.594 17.734 5.918 1 41.41 19 VAL B O 1
ATOM 2961 N N . VAL B 1 20 ? -24.766 17.859 6.707 1 51.25 20 VAL B N 1
ATOM 2962 C CA . VAL B 1 20 ? -24.219 16.875 5.773 1 51.25 20 VAL B CA 1
ATOM 2963 C C . VAL B 1 20 ? -24.844 15.508 6.043 1 51.25 20 VAL B C 1
ATOM 2965 O O . VAL B 1 20 ? -24.625 14.922 7.109 1 51.25 20 VAL B O 1
ATOM 2968 N N . GLU B 1 21 ? -26.078 15.242 5.578 1 58.72 21 GLU B N 1
ATOM 2969 C CA . GLU B 1 21 ? -26.859 14.023 5.742 1 58.72 21 GLU B CA 1
ATOM 2970 C C . GLU B 1 21 ? -26.047 12.789 5.355 1 58.72 21 GLU B C 1
ATOM 2972 O O . GLU B 1 21 ? -25.516 12.719 4.25 1 58.72 21 GLU B O 1
ATOM 2977 N N . SER B 1 22 ? -25.609 12 6.324 1 71.94 22 SER B N 1
ATOM 2978 C CA . SER B 1 22 ? -25 10.68 6.145 1 71.94 22 SER B CA 1
ATOM 2979 C C . SER B 1 22 ? -25.859 9.797 5.25 1 71.94 22 SER B C 1
ATOM 2981 O O . SER B 1 22 ? -27.094 9.867 5.301 1 71.94 22 SER B O 1
ATOM 2983 N N . PHE B 1 23 ? -25.297 9.289 4.227 1 85.75 23 PHE B N 1
ATOM 2984 C CA . PHE B 1 23 ? -26 8.359 3.348 1 85.75 23 PHE B CA 1
ATOM 2985 C C . PHE B 1 23 ? -26.203 7.012 4.035 1 85.75 23 PHE B C 1
ATOM 2987 O O . PHE B 1 23 ? -25.234 6.352 4.41 1 85.75 23 PHE B O 1
ATOM 2994 N N . ASN B 1 24 ? -27.406 6.688 4.324 1 89.5 24 ASN B N 1
ATOM 2995 C CA . ASN B 1 24 ? -27.719 5.445 5.023 1 89.5 24 ASN B CA 1
ATOM 2996 C C . ASN B 1 24 ? -28.297 4.395 4.07 1 89.5 24 ASN B C 1
ATOM 2998 O O . ASN B 1 24 ? -28.75 4.727 2.977 1 89.5 24 ASN B O 1
ATOM 3002 N N . TYR B 1 25 ? -28.125 3.172 4.477 1 92.19 25 TYR B N 1
ATOM 3003 C CA . TYR B 1 25 ? -28.719 2.068 3.727 1 92.19 25 TYR B CA 1
ATOM 3004 C C . TYR B 1 25 ? -29.438 1.102 4.656 1 92.19 25 TYR B C 1
ATOM 3006 O O . TYR B 1 25 ? -29.203 1.108 5.867 1 92.19 25 TYR B O 1
ATOM 3014 N N . HIS B 1 26 ? -30.391 0.349 4.078 1 93 26 HIS B N 1
ATOM 3015 C CA . HIS B 1 26 ? -31.078 -0.725 4.785 1 93 26 HIS B CA 1
ATOM 3016 C C . HIS B 1 26 ? -30.516 -2.09 4.383 1 93 26 HIS B C 1
ATOM 3018 O O . HIS B 1 26 ? -30.281 -2.342 3.203 1 93 26 HIS B O 1
ATOM 3024 N N . GLU B 1 27 ? -30.375 -2.916 5.332 1 93.56 27 GLU B N 1
ATOM 3025 C CA . GLU B 1 27 ? -29.75 -4.219 5.113 1 93.56 27 GLU B CA 1
ATOM 3026 C C . GLU B 1 27 ? -30.5 -5.004 4.035 1 93.56 27 GLU B C 1
ATOM 3028 O O . GLU B 1 27 ? -29.891 -5.762 3.277 1 93.56 27 GLU B O 1
ATOM 3033 N N . GLN B 1 28 ? -31.812 -4.828 3.955 1 94.06 28 GLN B N 1
ATOM 3034 C CA . GLN B 1 28 ? -32.625 -5.559 2.992 1 94.06 28 GLN B CA 1
ATOM 3035 C C . GLN B 1 28 ? -32.219 -5.223 1.56 1 94.06 28 GLN B C 1
ATOM 3037 O O . GLN B 1 28 ? -32.375 -6.043 0.654 1 94.06 28 GLN B O 1
ATOM 3042 N N . GLU B 1 29 ? -31.641 -4.062 1.354 1 94.94 29 GLU B N 1
ATOM 3043 C CA . GLU B 1 29 ? -31.234 -3.623 0.025 1 94.94 29 GLU B CA 1
ATOM 3044 C C . GLU B 1 29 ? -30.031 -4.422 -0.469 1 94.94 29 GLU B C 1
ATOM 3046 O O . GLU B 1 29 ? -29.766 -4.477 -1.672 1 94.94 29 GLU B O 1
ATOM 3051 N N . LEU B 1 30 ? -29.328 -5.07 0.423 1 95.25 30 LEU B N 1
ATOM 3052 C CA . LEU B 1 30 ? -28.109 -5.785 0.087 1 95.25 30 LEU B CA 1
ATOM 3053 C C . LEU B 1 30 ? -28.391 -7.25 -0.216 1 95.25 30 LEU B C 1
ATOM 3055 O O . LEU B 1 30 ? -27.484 -8.008 -0.578 1 95.25 30 LEU B O 1
ATOM 3059 N N . GLU B 1 31 ? -29.641 -7.633 -0.181 1 94.06 31 GLU B N 1
ATOM 3060 C CA . GLU B 1 31 ? -30 -9.047 -0.28 1 94.06 31 GLU B CA 1
ATOM 3061 C C . GLU B 1 31 ? -30.266 -9.445 -1.727 1 94.06 31 GLU B C 1
ATOM 3063 O O . GLU B 1 31 ? -30.297 -10.633 -2.049 1 94.06 31 GLU B O 1
ATOM 3068 N N . SER B 1 32 ? -30.469 -8.438 -2.617 1 93.75 32 SER B N 1
ATOM 3069 C CA . SER B 1 32 ? -30.781 -8.727 -4.012 1 93.75 32 SER B CA 1
ATOM 3070 C C . SER B 1 32 ? -30.094 -7.738 -4.949 1 93.75 32 SER B C 1
ATOM 3072 O O . SER B 1 32 ? -29.703 -6.648 -4.527 1 93.75 32 SER B O 1
ATOM 3074 N N . GLU B 1 33 ? -29.984 -8.172 -6.199 1 93.31 33 GLU B N 1
ATOM 3075 C CA . GLU B 1 33 ? -29.422 -7.281 -7.211 1 93.31 33 GLU B CA 1
ATOM 3076 C C . GLU B 1 33 ? -30.281 -6.031 -7.383 1 93.31 33 GLU B C 1
ATOM 3078 O O . GLU B 1 33 ? -29.766 -4.934 -7.578 1 93.31 33 GLU B O 1
ATOM 3083 N N . GLU B 1 34 ? -31.562 -6.223 -7.289 1 94.94 34 GLU B N 1
ATOM 3084 C CA . GLU B 1 34 ? -32.469 -5.102 -7.41 1 94.94 34 GLU B CA 1
ATOM 3085 C C . GLU B 1 34 ? -32.312 -4.129 -6.246 1 94.94 34 GLU B C 1
ATOM 3087 O O . GLU B 1 34 ? -32.406 -2.912 -6.434 1 94.94 34 GLU B O 1
ATOM 3092 N N . GLY B 1 35 ? -32.188 -4.676 -5.105 1 96.25 35 GLY B N 1
ATOM 3093 C CA . GLY B 1 35 ? -31.938 -3.834 -3.947 1 96.25 35 GLY B CA 1
ATOM 3094 C C . GLY B 1 35 ? -30.672 -3.002 -4.07 1 96.25 35 GLY B C 1
ATOM 3095 O O . GLY B 1 35 ? -30.688 -1.802 -3.793 1 96.25 35 GLY B O 1
ATOM 3096 N N . PHE B 1 36 ? -29.625 -3.654 -4.555 1 95.81 36 PHE B N 1
ATOM 3097 C CA . PHE B 1 36 ? -28.375 -2.941 -4.766 1 95.81 36 PHE B CA 1
ATOM 3098 C C . PHE B 1 36 ? -28.547 -1.843 -5.809 1 95.81 36 PHE B C 1
ATOM 3100 O O . PHE B 1 36 ? -27.984 -0.753 -5.664 1 95.81 36 PHE B O 1
ATOM 3107 N N . GLN B 1 37 ? -29.297 -2.184 -6.816 1 96.56 37 GLN B N 1
ATOM 3108 C CA . GLN B 1 37 ? -29.516 -1.204 -7.875 1 96.56 37 GLN B CA 1
ATOM 3109 C C . GLN B 1 37 ? -30.25 0.026 -7.348 1 96.56 37 GLN B C 1
ATOM 3111 O O . GLN B 1 37 ? -29.906 1.156 -7.703 1 96.56 37 GLN B O 1
ATOM 3116 N N . GLY B 1 38 ? -31.234 -0.223 -6.574 1 97.12 38 GLY B N 1
ATOM 3117 C CA . GLY B 1 38 ? -31.938 0.893 -5.961 1 97.12 38 GLY B CA 1
ATOM 3118 C C . GLY B 1 38 ? -31.047 1.751 -5.086 1 97.12 38 GLY B C 1
ATOM 3119 O O . GLY B 1 38 ? -31.094 2.98 -5.152 1 97.12 38 GLY B O 1
ATOM 3120 N N . LEU B 1 39 ? -30.281 1.108 -4.285 1 97.56 39 LEU B N 1
ATOM 3121 C CA . LEU B 1 39 ? -29.344 1.805 -3.414 1 97.56 39 LEU B CA 1
ATOM 3122 C C . LEU B 1 39 ? -28.344 2.615 -4.23 1 97.56 39 LEU B C 1
ATOM 3124 O O . LEU B 1 39 ? -28.031 3.76 -3.889 1 97.56 39 LEU B O 1
ATOM 3128 N N . TYR B 1 40 ? -27.844 2.018 -5.258 1 97.81 40 TYR B N 1
ATOM 3129 C CA . TYR B 1 40 ? -26.891 2.658 -6.148 1 97.81 40 TYR B CA 1
ATOM 3130 C C . TYR B 1 40 ? -27.484 3.908 -6.785 1 97.81 40 TYR B C 1
ATOM 3132 O O . TYR B 1 40 ? -26.828 4.949 -6.855 1 97.81 40 TYR B O 1
ATOM 3140 N N . ASP B 1 41 ? -28.688 3.834 -7.23 1 97.38 41 ASP B N 1
ATOM 3141 C CA . ASP B 1 41 ? -29.344 4.965 -7.867 1 97.38 41 ASP B CA 1
ATOM 3142 C C . ASP B 1 41 ? -29.547 6.113 -6.879 1 97.38 41 ASP B C 1
ATOM 3144 O O . ASP B 1 41 ? -29.344 7.281 -7.227 1 97.38 41 ASP B O 1
ATOM 3148 N N . ARG B 1 42 ? -29.953 5.77 -5.676 1 96.94 42 ARG B N 1
ATOM 3149 C CA . ARG B 1 42 ? -30.094 6.789 -4.641 1 96.94 42 ARG B CA 1
ATOM 3150 C C . ARG B 1 42 ? -28.75 7.461 -4.352 1 96.94 42 ARG B C 1
ATOM 3152 O O . ARG B 1 42 ? -28.688 8.68 -4.191 1 96.94 42 ARG B O 1
ATOM 3159 N N . TRP B 1 43 ? -27.703 6.676 -4.258 1 97.19 43 TRP B N 1
ATOM 3160 C CA . TRP B 1 43 ? -26.359 7.207 -3.994 1 97.19 43 TRP B CA 1
ATOM 3161 C C . TRP B 1 43 ? -25.922 8.141 -5.113 1 97.19 43 TRP B C 1
ATOM 3163 O O . TRP B 1 43 ? -25.375 9.219 -4.852 1 97.19 43 TRP B O 1
ATOM 3173 N N . ARG B 1 44 ? -26.109 7.73 -6.348 1 97.12 44 ARG B N 1
ATOM 3174 C CA . ARG B 1 44 ? -25.719 8.531 -7.504 1 97.12 44 ARG B CA 1
ATOM 3175 C C . ARG B 1 44 ? -26.438 9.875 -7.504 1 97.12 44 ARG B C 1
ATOM 3177 O O . ARG B 1 44 ? -25.844 10.906 -7.816 1 97.12 44 ARG B O 1
ATOM 3184 N N . GLU B 1 45 ? -27.688 9.797 -7.195 1 95.81 45 GLU B N 1
ATOM 3185 C CA . GLU B 1 45 ? -28.469 11.039 -7.121 1 95.81 45 GLU B CA 1
ATOM 3186 C C . GLU B 1 45 ? -27.938 11.945 -6.016 1 95.81 45 GLU B C 1
ATOM 3188 O O . GLU B 1 45 ? -27.766 13.148 -6.227 1 95.81 45 GLU B O 1
ATOM 3193 N N . HIS B 1 46 ? -27.703 11.312 -4.91 1 94.62 46 HIS B N 1
ATOM 3194 C CA . HIS B 1 46 ? -27.219 12.047 -3.744 1 94.62 46 HIS B CA 1
ATOM 3195 C C . HIS B 1 46 ? -25.891 12.734 -4.035 1 94.62 46 HIS B C 1
ATOM 3197 O O . HIS B 1 46 ? -25.656 13.852 -3.574 1 94.62 46 HIS B O 1
ATOM 3203 N N . HIS B 1 47 ? -25.031 12.109 -4.801 1 94.31 47 HIS B N 1
ATOM 3204 C CA . HIS B 1 47 ? -23.688 12.625 -5.035 1 94.31 47 HIS B CA 1
ATOM 3205 C C . HIS B 1 47 ? -23.562 13.219 -6.43 1 94.31 47 HIS B C 1
ATOM 3207 O O . HIS B 1 47 ? -22.453 13.57 -6.859 1 94.31 47 HIS B O 1
ATOM 3213 N N . LYS B 1 48 ? -24.594 13.25 -7.223 1 94.81 48 LYS B N 1
ATOM 3214 C CA . LYS B 1 48 ? -24.656 13.836 -8.555 1 94.81 48 LYS B CA 1
ATOM 3215 C C . LYS B 1 48 ? -23.688 13.141 -9.508 1 94.81 48 LYS B C 1
ATOM 3217 O O . LYS B 1 48 ? -22.938 13.797 -10.227 1 94.81 48 LYS B O 1
ATOM 3222 N N . VAL B 1 49 ? -23.656 11.836 -9.406 1 95.19 49 VAL B N 1
ATOM 3223 C CA . VAL B 1 49 ? -22.828 11.008 -10.281 1 95.19 49 VAL B CA 1
ATOM 3224 C C . VAL B 1 49 ? -23.672 10.516 -11.461 1 95.19 49 VAL B C 1
ATOM 3226 O O . VAL B 1 49 ? -24.734 9.93 -11.273 1 95.19 49 VAL B O 1
ATOM 3229 N N . THR B 1 50 ? -23.125 10.688 -12.664 1 94.88 50 THR B N 1
ATOM 3230 C CA . THR B 1 50 ? -23.891 10.367 -13.859 1 94.88 50 THR B CA 1
ATOM 3231 C C . THR B 1 50 ? -23.438 9.047 -14.461 1 94.88 50 THR B C 1
ATOM 3233 O O . THR B 1 50 ? -24.156 8.438 -15.266 1 94.88 50 THR B O 1
ATOM 3236 N N . ASP B 1 51 ? -22.25 8.594 -14.133 1 93.5 51 ASP B N 1
ATOM 3237 C CA . ASP B 1 51 ? -21.734 7.332 -14.656 1 93.5 51 ASP B CA 1
ATOM 3238 C C . ASP B 1 51 ? -22.641 6.168 -14.25 1 93.5 51 ASP B C 1
ATOM 3240 O O . ASP B 1 51 ? -23 6.035 -13.078 1 93.5 51 ASP B O 1
ATOM 3244 N N . ARG B 1 52 ? -23.016 5.305 -15.211 1 92.31 52 ARG B N 1
ATOM 3245 C CA . ARG B 1 52 ? -23.891 4.172 -14.945 1 92.31 52 ARG B CA 1
ATOM 3246 C C . ARG B 1 52 ? -23.281 2.873 -15.469 1 92.31 52 ARG B C 1
ATOM 3248 O O . ARG B 1 52 ? -24 1.917 -15.758 1 92.31 52 ARG B O 1
ATOM 3255 N N . SER B 1 53 ? -22.016 2.877 -15.648 1 93.75 53 SER B N 1
ATOM 3256 C CA . SER B 1 53 ? -21.391 1.685 -16.203 1 93.75 53 SER B CA 1
ATOM 3257 C C . SER B 1 53 ? -21.531 0.495 -15.258 1 93.75 53 SER B C 1
ATOM 3259 O O . SER B 1 53 ? -21.594 0.669 -14.039 1 93.75 53 SER B O 1
ATOM 3261 N N . SER B 1 54 ? -21.531 -0.697 -15.805 1 93.69 54 SER B N 1
ATOM 3262 C CA . SER B 1 54 ? -21.609 -1.918 -15.008 1 93.69 54 SER B CA 1
ATOM 3263 C C . SER B 1 54 ? -20.391 -2.086 -14.125 1 93.69 54 SER B C 1
ATOM 3265 O O . SER B 1 54 ? -20.484 -2.625 -13.016 1 93.69 54 SER B O 1
ATOM 3267 N N . GLN B 1 55 ? -19.281 -1.61 -14.594 1 94 55 GLN B N 1
ATOM 3268 C CA . GLN B 1 55 ? -18.047 -1.69 -13.82 1 94 55 GLN B CA 1
ATOM 3269 C C . GLN B 1 55 ? -18.156 -0.894 -12.523 1 94 55 GLN B C 1
ATOM 3271 O O . GLN B 1 55 ? -17.781 -1.378 -11.453 1 94 55 GLN B O 1
ATOM 3276 N N . ARG B 1 56 ? -18.688 0.286 -12.641 1 96.88 56 ARG B N 1
ATOM 3277 C CA . ARG B 1 56 ? -18.812 1.13 -11.453 1 96.88 56 ARG B CA 1
ATOM 3278 C C . ARG B 1 56 ? -19.844 0.576 -10.492 1 96.88 56 ARG B C 1
ATOM 3280 O O . ARG B 1 56 ? -19.703 0.687 -9.273 1 96.88 56 ARG B O 1
ATOM 3287 N N . PHE B 1 57 ? -20.891 -0.024 -11.086 1 97.31 57 PHE B N 1
ATOM 3288 C CA . PHE B 1 57 ? -21.875 -0.695 -10.242 1 97.31 57 PHE B CA 1
ATOM 3289 C C . PHE B 1 57 ? -21.234 -1.862 -9.5 1 97.31 57 PHE B C 1
ATOM 3291 O O . PHE B 1 57 ? -21.5 -2.072 -8.312 1 97.31 57 PHE B O 1
ATOM 3298 N N . ASN B 1 58 ? -20.375 -2.633 -10.141 1 95.62 58 ASN B N 1
ATOM 3299 C CA . ASN B 1 58 ? -19.656 -3.727 -9.5 1 95.62 58 ASN B CA 1
ATOM 3300 C C . ASN B 1 58 ? -18.797 -3.225 -8.344 1 95.62 58 ASN B C 1
ATOM 3302 O O . ASN B 1 58 ? -18.766 -3.832 -7.273 1 95.62 58 ASN B O 1
ATOM 3306 N N . VAL B 1 59 ? -18.109 -2.166 -8.594 1 96.69 59 VAL B N 1
ATOM 3307 C CA . VAL B 1 59 ? -17.25 -1.588 -7.566 1 96.69 59 VAL B CA 1
ATOM 3308 C C . VAL B 1 59 ? -18.094 -1.118 -6.391 1 96.69 59 VAL B C 1
ATOM 3310 O O . VAL B 1 59 ? -17.734 -1.338 -5.23 1 96.69 59 VAL B O 1
ATOM 3313 N N . PHE B 1 60 ? -19.234 -0.48 -6.691 1 97.56 60 PHE B N 1
ATOM 3314 C CA . PHE B 1 60 ? -20.156 -0.032 -5.656 1 97.56 60 PHE B CA 1
ATOM 3315 C C . PHE B 1 60 ? -20.609 -1.202 -4.793 1 97.56 60 PHE B C 1
ATOM 3317 O O . PHE B 1 60 ? -20.547 -1.131 -3.562 1 97.56 60 PHE B O 1
ATOM 3324 N N . LYS B 1 61 ? -21.016 -2.25 -5.41 1 96.12 61 LYS B N 1
ATOM 3325 C CA . LYS B 1 61 ? -21.469 -3.436 -4.688 1 96.12 61 LYS B CA 1
ATOM 3326 C C . LYS B 1 61 ? -20.344 -3.998 -3.811 1 96.12 61 LYS B C 1
ATOM 3328 O O . LYS B 1 61 ? -20.578 -4.324 -2.643 1 96.12 61 LYS B O 1
ATOM 3333 N N . HIS B 1 62 ? -19.203 -4.051 -4.383 1 94.06 62 HIS B N 1
ATOM 3334 C CA . HIS B 1 62 ? -18.031 -4.559 -3.67 1 94.06 62 HIS B CA 1
ATOM 3335 C C . HIS B 1 62 ? -17.766 -3.744 -2.41 1 94.06 62 HIS B C 1
ATOM 3337 O O . HIS B 1 62 ? -17.594 -4.309 -1.326 1 94.06 62 HIS B O 1
ATOM 3343 N N . ASN B 1 63 ? -17.734 -2.477 -2.533 1 95.94 63 ASN B N 1
ATOM 3344 C CA . ASN B 1 63 ? -17.438 -1.59 -1.418 1 95.94 63 ASN B CA 1
ATOM 3345 C C . ASN B 1 63 ? -18.531 -1.626 -0.354 1 95.94 63 ASN B C 1
ATOM 3347 O O . ASN B 1 63 ? -18.234 -1.665 0.842 1 95.94 63 ASN B O 1
ATOM 3351 N N . VAL B 1 64 ? -19.766 -1.636 -0.797 1 96.44 64 VAL B N 1
ATOM 3352 C CA . VAL B 1 64 ? -20.875 -1.632 0.147 1 96.44 64 VAL B CA 1
ATOM 3353 C C . VAL B 1 64 ? -20.875 -2.936 0.942 1 96.44 64 VAL B C 1
ATOM 3355 O O . VAL B 1 64 ? -21.125 -2.93 2.152 1 96.44 64 VAL B O 1
ATOM 3358 N N . ARG B 1 65 ? -20.625 -4.012 0.296 1 93.5 65 ARG B N 1
ATOM 3359 C CA . ARG B 1 65 ? -20.562 -5.293 0.992 1 93.5 65 ARG B CA 1
ATOM 3360 C C . ARG B 1 65 ? -19.453 -5.281 2.039 1 93.5 65 ARG B C 1
ATOM 3362 O O . ARG B 1 65 ? -19.625 -5.785 3.15 1 93.5 65 ARG B O 1
ATOM 3369 N N . ASN B 1 66 ? -18.375 -4.738 1.69 1 92.38 66 ASN B N 1
ATOM 3370 C CA . ASN B 1 66 ? -17.25 -4.648 2.627 1 92.38 66 ASN B CA 1
ATOM 3371 C C . ASN B 1 66 ? -17.594 -3.766 3.822 1 92.38 66 ASN B C 1
ATOM 3373 O O . ASN B 1 66 ? -17.266 -4.102 4.961 1 92.38 66 ASN B O 1
ATOM 3377 N N . ILE B 1 67 ? -18.172 -2.66 3.551 1 96 67 ILE B N 1
ATOM 3378 C CA . ILE B 1 67 ? -18.594 -1.749 4.609 1 96 67 ILE B CA 1
ATOM 3379 C C . ILE B 1 67 ? -19.547 -2.469 5.562 1 96 67 ILE B C 1
ATOM 3381 O O . ILE B 1 67 ? -19.391 -2.406 6.781 1 96 67 ILE B O 1
ATOM 3385 N N . HIS B 1 68 ? -20.516 -3.145 4.953 1 95.5 68 HIS B N 1
ATOM 3386 C CA . HIS B 1 68 ? -21.516 -3.854 5.738 1 95.5 68 HIS B CA 1
ATOM 3387 C C . HIS B 1 68 ? -20.875 -4.938 6.602 1 95.5 68 HIS B C 1
ATOM 3389 O O . HIS B 1 68 ? -21.188 -5.059 7.785 1 95.5 68 HIS B O 1
ATOM 3395 N N . LYS B 1 69 ? -20.047 -5.684 6.004 1 92.06 69 LYS B N 1
ATOM 3396 C CA . LYS B 1 69 ? -19.344 -6.754 6.723 1 92.06 69 LYS B CA 1
ATOM 3397 C C . LYS B 1 69 ? -18.531 -6.199 7.887 1 92.06 69 LYS B C 1
ATOM 3399 O O . LYS B 1 69 ? -18.594 -6.734 9 1 92.06 69 LYS B O 1
ATOM 3404 N N . LYS B 1 70 ? -17.828 -5.203 7.711 1 93.12 70 LYS B N 1
ATOM 3405 C CA . LYS B 1 70 ? -16.984 -4.613 8.742 1 93.12 70 LYS B CA 1
ATOM 3406 C C . LYS B 1 70 ? -17.812 -4.012 9.867 1 93.12 70 LYS B C 1
ATOM 3408 O O . LYS B 1 70 ? -17.453 -4.109 11.039 1 93.12 70 LYS B O 1
ATOM 3413 N N . ASN B 1 71 ? -18.875 -3.377 9.477 1 95.44 71 ASN B N 1
ATOM 3414 C CA . ASN B 1 71 ? -19.734 -2.75 10.477 1 95.44 71 ASN B CA 1
ATOM 3415 C C . ASN B 1 71 ? -20.422 -3.791 11.359 1 95.44 71 ASN B C 1
ATOM 3417 O O . ASN B 1 71 ? -20.922 -3.463 12.438 1 95.44 71 ASN B O 1
ATOM 3421 N N . LYS B 1 72 ? -20.484 -4.992 10.906 1 94.25 72 LYS B N 1
ATOM 3422 C CA . LYS B 1 72 ? -21.062 -6.07 11.703 1 94.25 72 LYS B CA 1
ATOM 3423 C C . LYS B 1 72 ? -20.031 -6.648 12.672 1 94.25 72 LYS B C 1
ATOM 3425 O O . LYS B 1 72 ? -20.375 -7.367 13.602 1 94.25 72 LYS B O 1
ATOM 3430 N N . MET B 1 73 ? -18.812 -6.32 12.414 1 91.75 73 MET B N 1
ATOM 3431 C CA . MET B 1 73 ? -17.766 -6.758 13.32 1 91.75 73 MET B CA 1
ATOM 3432 C C . MET B 1 73 ? -17.719 -5.875 14.562 1 91.75 73 MET B C 1
ATOM 3434 O O . MET B 1 73 ? -18.281 -4.781 14.578 1 91.75 73 MET B O 1
ATOM 3438 N N . ASN B 1 74 ? -17.156 -6.359 15.602 1 90.75 74 ASN B N 1
ATOM 3439 C CA . ASN B 1 74 ? -17 -5.605 16.844 1 90.75 74 ASN B CA 1
ATOM 3440 C C . ASN B 1 74 ? -15.719 -4.781 16.844 1 90.75 74 ASN B C 1
ATOM 3442 O O . ASN B 1 74 ? -14.82 -5.031 17.641 1 90.75 74 ASN B O 1
ATOM 3446 N N . LEU B 1 75 ? -15.773 -3.801 16.031 1 93.12 75 LEU B N 1
ATOM 3447 C CA . LEU B 1 75 ? -14.625 -2.912 15.938 1 93.12 75 LEU B CA 1
ATOM 3448 C C . LEU B 1 75 ? -14.875 -1.609 16.688 1 93.12 75 LEU B C 1
ATOM 3450 O O . LEU B 1 75 ? -16.031 -1.25 16.938 1 93.12 75 LEU B O 1
ATOM 3454 N N . GLY B 1 76 ? -13.844 -0.867 17.078 1 95.5 76 GLY B N 1
ATOM 3455 C CA . GLY B 1 76 ? -13.945 0.405 17.781 1 95.5 76 GLY B CA 1
ATOM 3456 C C . GLY B 1 76 ? -14.305 1.56 16.875 1 95.5 76 GLY B C 1
ATOM 3457 O O . GLY B 1 76 ? -14.336 2.715 17.297 1 95.5 76 GLY B O 1
ATOM 3458 N N . TYR B 1 77 ? -14.633 1.21 15.539 1 97 77 TYR B N 1
ATOM 3459 C CA . TYR B 1 77 ? -14.992 2.229 14.555 1 97 77 TYR B CA 1
ATOM 3460 C C . TYR B 1 77 ? -16.031 1.702 13.578 1 97 77 TYR B C 1
ATOM 3462 O O . TYR B 1 77 ? -16.297 0.497 13.523 1 97 77 TYR B O 1
ATOM 3470 N N . LYS B 1 78 ? -16.656 2.637 12.883 1 97.25 78 LYS B N 1
ATOM 3471 C CA . LYS B 1 78 ? -17.672 2.324 11.883 1 97.25 78 LYS B CA 1
ATOM 3472 C C . LYS B 1 78 ? -17.312 2.934 10.523 1 97.25 78 LYS B C 1
ATOM 3474 O O . LYS B 1 78 ? -16.547 3.895 10.461 1 97.25 78 LYS B O 1
ATOM 3479 N N . LEU B 1 79 ? -17.875 2.285 9.539 1 97.31 79 LEU B N 1
ATOM 3480 C CA . LEU B 1 79 ? -17.688 2.766 8.18 1 97.31 79 LEU B CA 1
ATOM 3481 C C . LEU B 1 79 ? -19 3.279 7.598 1 97.31 79 LEU B C 1
ATOM 3483 O O . LEU B 1 79 ? -20.078 3.012 8.148 1 97.31 79 LEU B O 1
ATOM 3487 N N . GLN B 1 80 ? -18.906 4.066 6.512 1 96.69 80 GLN B N 1
ATOM 3488 C CA . GLN B 1 80 ? -20.094 4.57 5.82 1 96.69 80 GLN B CA 1
ATOM 3489 C C . GLN B 1 80 ? -19.875 4.59 4.309 1 96.69 80 GLN B C 1
ATOM 3491 O O . GLN B 1 80 ? -18.734 4.641 3.838 1 96.69 80 GLN B O 1
ATOM 3496 N N . ILE B 1 81 ? -21.047 4.535 3.645 1 97 81 ILE B N 1
ATOM 3497 C CA . ILE B 1 81 ? -21 4.785 2.207 1 97 81 ILE B CA 1
ATOM 3498 C C . ILE B 1 81 ? -20.797 6.277 1.948 1 97 81 ILE B C 1
ATOM 3500 O O . ILE B 1 81 ? -21.625 7.098 2.332 1 97 81 ILE B O 1
ATOM 3504 N N . ASN B 1 82 ? -19.672 6.645 1.398 1 96.5 82 ASN B N 1
ATOM 3505 C CA . ASN B 1 82 ? -19.406 8.047 1.11 1 96.5 82 ASN B CA 1
ATOM 3506 C C . ASN B 1 82 ? -19.141 8.273 -0.375 1 96.5 82 ASN B C 1
ATOM 3508 O O . ASN B 1 82 ? -19.547 7.473 -1.215 1 96.5 82 ASN B O 1
ATOM 3512 N N . GLU B 1 83 ? -18.547 9.383 -0.734 1 95.75 83 GLU B N 1
ATOM 3513 C CA . GLU B 1 83 ? -18.391 9.789 -2.129 1 95.75 83 GLU B CA 1
ATOM 3514 C C . GLU B 1 83 ? -17.438 8.875 -2.875 1 95.75 83 GLU B C 1
ATOM 3516 O O . GLU B 1 83 ? -17.375 8.898 -4.105 1 95.75 83 GLU B O 1
ATOM 3521 N N . PHE B 1 84 ? -16.703 7.992 -2.156 1 96.38 84 PHE B N 1
ATOM 3522 C CA . PHE B 1 84 ? -15.688 7.152 -2.777 1 96.38 84 PHE B CA 1
ATOM 3523 C C . PHE B 1 84 ? -16.25 5.785 -3.139 1 96.38 84 PHE B C 1
ATOM 3525 O O . PHE B 1 84 ? -15.523 4.898 -3.58 1 96.38 84 PHE B O 1
ATOM 3532 N N . ALA B 1 85 ? -17.516 5.598 -3.076 1 96.88 85 ALA B N 1
ATOM 3533 C CA . ALA B 1 85 ? -18.141 4.277 -3.088 1 96.88 85 ALA B CA 1
ATOM 3534 C C . ALA B 1 85 ? -17.984 3.609 -4.449 1 96.88 85 ALA B C 1
ATOM 3536 O O . ALA B 1 85 ? -18.156 2.395 -4.574 1 96.88 85 ALA B O 1
ATOM 3537 N N . THR B 1 86 ? -17.688 4.359 -5.527 1 97 86 THR B N 1
ATOM 3538 C CA . THR B 1 86 ? -17.531 3.75 -6.844 1 97 86 THR B CA 1
ATOM 3539 C C . THR B 1 86 ? -16.062 3.721 -7.254 1 97 86 THR B C 1
ATOM 3541 O O . THR B 1 86 ? -15.734 3.451 -8.414 1 97 86 THR B O 1
ATOM 3544 N N . MET B 1 87 ? -15.188 3.963 -6.336 1 95.94 87 MET B N 1
ATOM 3545 C CA . MET B 1 87 ? -13.75 3.883 -6.602 1 95.94 87 MET B CA 1
ATOM 3546 C C . MET B 1 87 ? -13.172 2.58 -6.062 1 95.94 87 MET B C 1
ATOM 3548 O O . MET B 1 87 ? -13.516 2.148 -4.965 1 95.94 87 MET B O 1
ATOM 3552 N N . THR B 1 88 ? -12.328 1.962 -6.879 1 94.88 88 THR B N 1
ATOM 3553 C CA . THR B 1 88 ? -11.516 0.885 -6.32 1 94.88 88 THR B CA 1
ATOM 3554 C C . THR B 1 88 ? -10.469 1.438 -5.363 1 94.88 88 THR B C 1
ATOM 3556 O O . THR B 1 88 ? -10.141 2.627 -5.41 1 94.88 88 THR B O 1
ATOM 3559 N N . HIS B 1 89 ? -9.961 0.6 -4.52 1 93.19 89 HIS B N 1
ATOM 3560 C CA . HIS B 1 89 ? -8.914 1.031 -3.605 1 93.19 89 HIS B CA 1
ATOM 3561 C C . HIS B 1 89 ? -7.703 1.566 -4.367 1 93.19 89 HIS B C 1
ATOM 3563 O O . HIS B 1 89 ? -7.07 2.531 -3.934 1 93.19 89 HIS B O 1
ATOM 3569 N N . HIS B 1 90 ? -7.398 0.928 -5.457 1 91.81 90 HIS B N 1
ATOM 3570 C CA . HIS B 1 90 ? -6.293 1.37 -6.301 1 91.81 90 HIS B CA 1
ATOM 3571 C C . HIS B 1 90 ? -6.52 2.791 -6.809 1 91.81 90 HIS B C 1
ATOM 3573 O O . HIS B 1 90 ? -5.613 3.627 -6.75 1 91.81 90 HIS B O 1
ATOM 3579 N N . GLU B 1 91 ? -7.688 3.064 -7.316 1 93.5 91 GLU B N 1
ATOM 3580 C CA . GLU B 1 91 ? -8.039 4.391 -7.82 1 93.5 91 GLU B CA 1
ATOM 3581 C C . GLU B 1 91 ? -8 5.43 -6.703 1 93.5 91 GLU B C 1
ATOM 3583 O O . GLU B 1 91 ? -7.477 6.531 -6.891 1 93.5 91 GLU B O 1
ATOM 3588 N N . PHE B 1 92 ? -8.594 5.027 -5.609 1 94.88 92 PHE B N 1
ATOM 3589 C CA . PHE B 1 92 ? -8.633 5.91 -4.453 1 94.88 92 PHE B CA 1
ATOM 3590 C C . PHE B 1 92 ? -7.223 6.305 -4.023 1 94.88 92 PHE B C 1
ATOM 3592 O O . PHE B 1 92 ? -6.938 7.488 -3.822 1 94.88 92 PHE B O 1
ATOM 3599 N N . ARG B 1 93 ? -6.34 5.336 -3.875 1 91.56 93 ARG B N 1
ATOM 3600 C CA . ARG B 1 93 ? -4.961 5.578 -3.463 1 91.56 93 ARG B CA 1
ATOM 3601 C C . ARG B 1 93 ? -4.254 6.516 -4.438 1 91.56 93 ARG B C 1
ATOM 3603 O O . ARG B 1 93 ? -3.555 7.441 -4.02 1 91.56 93 ARG B O 1
ATOM 3610 N N . LYS B 1 94 ? -4.457 6.34 -5.664 1 89.62 94 LYS B N 1
ATOM 3611 C CA . LYS B 1 94 ? -3.764 7.09 -6.707 1 89.62 94 LYS B CA 1
ATOM 3612 C C . LYS B 1 94 ? -4.219 8.547 -6.73 1 89.62 94 LYS B C 1
ATOM 3614 O O . LYS B 1 94 ? -3.438 9.438 -7.07 1 89.62 94 LYS B O 1
ATOM 3619 N N . THR B 1 95 ? -5.449 8.758 -6.281 1 91.31 95 THR B N 1
ATOM 3620 C CA . THR B 1 95 ? -6.004 10.094 -6.48 1 91.31 95 THR B CA 1
ATOM 3621 C C . THR B 1 95 ? -6.051 10.859 -5.164 1 91.31 95 THR B C 1
ATOM 3623 O O . THR B 1 95 ? -5.969 12.094 -5.152 1 91.31 95 THR B O 1
ATOM 3626 N N . HIS B 1 96 ? -6.172 10.141 -4.027 1 91.94 96 HIS B N 1
ATOM 3627 C CA . HIS B 1 96 ? -6.438 10.836 -2.773 1 91.94 96 HIS B CA 1
ATOM 3628 C C . HIS B 1 96 ? -5.348 10.547 -1.745 1 91.94 96 HIS B C 1
ATOM 3630 O O . HIS B 1 96 ? -5.266 11.227 -0.719 1 91.94 96 HIS B O 1
ATOM 3636 N N . ALA B 1 97 ? -4.504 9.594 -2.037 1 89.75 97 ALA B N 1
ATOM 3637 C CA . ALA B 1 97 ? -3.576 9.172 -0.991 1 89.75 97 ALA B CA 1
ATOM 3638 C C . ALA B 1 97 ? -2.217 8.797 -1.577 1 89.75 97 ALA B C 1
ATOM 3640 O O . ALA B 1 97 ? -1.641 7.77 -1.223 1 89.75 97 ALA B O 1
ATOM 3641 N N . ASP B 1 98 ? -1.69 9.5 -2.488 1 87.38 98 ASP B N 1
ATOM 3642 C CA . ASP B 1 98 ? -0.397 9.172 -3.082 1 87.38 98 ASP B CA 1
ATOM 3643 C C . ASP B 1 98 ? 0.52 10.391 -3.104 1 87.38 98 ASP B C 1
ATOM 3645 O O . ASP B 1 98 ? 0.955 10.828 -4.172 1 87.38 98 ASP B O 1
ATOM 3649 N N . SER B 1 99 ? 0.893 10.852 -1.908 1 90.62 99 SER B N 1
ATOM 3650 C CA . SER B 1 99 ? 1.812 11.984 -1.85 1 90.62 99 SER B CA 1
ATOM 3651 C C . SER B 1 99 ? 3.262 11.523 -1.972 1 90.62 99 SER B C 1
ATOM 3653 O O . SER B 1 99 ? 4.168 12.344 -2.104 1 90.62 99 SER B O 1
ATOM 3655 N N . LYS B 1 100 ? 3.469 10.266 -1.946 1 92.31 100 LYS B N 1
ATOM 3656 C CA . LYS B 1 100 ? 4.773 9.648 -2.182 1 92.31 100 LYS B CA 1
ATOM 3657 C C . LYS B 1 100 ? 5.812 10.172 -1.192 1 92.31 100 LYS B C 1
ATOM 3659 O O . LYS B 1 100 ? 6.953 10.445 -1.571 1 92.31 100 LYS B O 1
ATOM 3664 N N . GLY B 1 101 ? 5.344 10.43 0.012 1 90.75 101 GLY B N 1
ATOM 3665 C CA . GLY B 1 101 ? 6.238 10.953 1.033 1 90.75 101 GLY B CA 1
ATOM 3666 C C . GLY B 1 101 ? 7.457 10.086 1.266 1 90.75 101 GLY B C 1
ATOM 3667 O O . GLY B 1 101 ? 8.586 10.578 1.232 1 90.75 101 GLY B O 1
ATOM 3668 N N . GLY B 1 102 ? 7.227 8.789 1.435 1 90.38 102 GLY B N 1
ATOM 3669 C CA . GLY B 1 102 ? 8.328 7.871 1.658 1 90.38 102 GLY B CA 1
ATOM 3670 C C . GLY B 1 102 ? 9.32 7.836 0.51 1 90.38 102 GLY B C 1
ATOM 3671 O O . GLY B 1 102 ? 10.523 7.703 0.727 1 90.38 102 GLY B O 1
ATOM 3672 N N . HIS B 1 103 ? 8.844 8.008 -0.667 1 92.44 103 HIS B N 1
ATOM 3673 C CA . HIS B 1 103 ? 9.672 8.023 -1.868 1 92.44 103 HIS B CA 1
ATOM 3674 C C . HIS B 1 103 ? 10.633 9.211 -1.861 1 92.44 103 HIS B C 1
ATOM 3676 O O . HIS B 1 103 ? 11.836 9.039 -2.055 1 92.44 103 HIS B O 1
ATOM 3682 N N . PHE B 1 104 ? 10.125 10.352 -1.546 1 91.38 104 PHE B N 1
ATOM 3683 C CA . PHE B 1 104 ? 10.93 11.562 -1.603 1 91.38 104 PHE B CA 1
ATOM 3684 C C . PHE B 1 104 ? 11.875 11.641 -0.411 1 91.38 104 PHE B C 1
ATOM 3686 O O . PHE B 1 104 ? 12.992 12.156 -0.528 1 91.38 104 PHE B O 1
ATOM 3693 N N . ILE B 1 105 ? 11.414 11.133 0.673 1 89.5 105 ILE B N 1
ATOM 3694 C CA . ILE B 1 105 ? 12.281 11.055 1.84 1 89.5 105 ILE B CA 1
ATOM 3695 C C . ILE B 1 105 ? 13.5 10.195 1.521 1 89.5 105 ILE B C 1
ATOM 3697 O O . ILE B 1 105 ? 14.641 10.578 1.816 1 89.5 105 ILE B O 1
ATOM 3701 N N . ALA B 1 106 ? 13.305 9.086 0.893 1 91.19 106 ALA B N 1
ATOM 3702 C CA . ALA B 1 106 ? 14.398 8.18 0.546 1 91.19 106 ALA B CA 1
ATOM 3703 C C . ALA B 1 106 ? 15.328 8.812 -0.482 1 91.19 106 ALA B C 1
ATOM 3705 O O . ALA B 1 106 ? 16.562 8.695 -0.374 1 91.19 106 ALA B O 1
ATOM 3706 N N . LEU B 1 107 ? 14.812 9.516 -1.438 1 92.44 107 LEU B N 1
ATOM 3707 C CA . LEU B 1 107 ? 15.602 10.125 -2.502 1 92.44 107 LEU B CA 1
ATOM 3708 C C . LEU B 1 107 ? 16.484 11.234 -1.949 1 92.44 107 LEU B C 1
ATOM 3710 O O . LEU B 1 107 ? 17.625 11.414 -2.41 1 92.44 107 LEU B O 1
ATOM 3714 N N . HIS B 1 108 ? 15.953 11.922 -0.979 1 88.25 108 HIS B N 1
ATOM 3715 C CA . HIS B 1 108 ? 16.656 13.102 -0.485 1 88.25 108 HIS B CA 1
ATOM 3716 C C . HIS B 1 108 ? 17.531 12.758 0.719 1 88.25 108 HIS B C 1
ATOM 3718 O O . HIS B 1 108 ? 18.438 13.523 1.076 1 88.25 108 HIS B O 1
ATOM 3724 N N . GLY B 1 109 ? 17.281 11.547 1.293 1 79.88 109 GLY B N 1
ATOM 3725 C CA . GLY B 1 109 ? 18.016 11.172 2.492 1 79.88 109 GLY B CA 1
ATOM 3726 C C . GLY B 1 109 ? 17.516 11.883 3.738 1 79.88 109 GLY B C 1
ATOM 3727 O O . GLY B 1 109 ? 16.828 12.898 3.65 1 79.88 109 GLY B O 1
ATOM 3728 N N . ILE B 1 110 ? 17.672 11.172 4.816 1 61.41 110 ILE B N 1
ATOM 3729 C CA . ILE B 1 110 ? 17.219 11.75 6.074 1 61.41 110 ILE B CA 1
ATOM 3730 C C . ILE B 1 110 ? 18.156 12.883 6.496 1 61.41 110 ILE B C 1
ATOM 3732 O O . ILE B 1 110 ? 19.375 12.703 6.543 1 61.41 110 ILE B O 1
ATOM 3736 N N . ARG B 1 111 ? 17.688 14 6.27 1 58.34 111 ARG B N 1
ATOM 3737 C CA . ARG B 1 111 ? 18.516 15.078 6.773 1 58.34 111 ARG B CA 1
ATOM 3738 C C . ARG B 1 111 ? 18.703 14.977 8.281 1 58.34 111 ARG B C 1
ATOM 3740 O O . ARG B 1 111 ? 17.797 14.523 8.992 1 58.34 111 ARG B O 1
ATOM 3747 N N . LYS B 1 112 ? 20.031 15.023 8.727 1 52.31 112 LYS B N 1
ATOM 3748 C CA . LYS B 1 112 ? 20.469 15.023 10.117 1 52.31 112 LYS B CA 1
ATOM 3749 C C . LYS B 1 112 ? 19.547 15.867 10.992 1 52.31 112 LYS B C 1
ATOM 3751 O O . LYS B 1 112 ? 19.375 17.062 10.742 1 52.31 112 LYS B O 1
ATOM 3756 N N . THR B 1 113 ? 18.406 15.281 11.336 1 48.56 113 THR B N 1
ATOM 3757 C CA . THR B 1 113 ? 17.562 15.977 12.312 1 48.56 113 THR B CA 1
ATOM 3758 C C . THR B 1 113 ? 18.406 16.484 13.484 1 48.56 113 THR B C 1
ATOM 3760 O O . THR B 1 113 ? 19.312 15.789 13.945 1 48.56 113 THR B O 1
ATOM 3763 N N . ASN B 1 114 ? 18.781 17.609 13.547 1 47.53 114 ASN B N 1
ATOM 3764 C CA . ASN B 1 114 ? 19.031 18 14.93 1 47.53 114 ASN B CA 1
ATOM 3765 C C . ASN B 1 114 ? 18.031 17.359 15.891 1 47.53 114 ASN B C 1
ATOM 3767 O O . ASN B 1 114 ? 16.859 17.734 15.914 1 47.53 114 ASN B O 1
ATOM 3771 N N . LEU B 1 115 ? 18.141 16.016 16.031 1 51.31 115 LEU B N 1
ATOM 3772 C CA . LEU B 1 115 ? 17.281 15.172 16.859 1 51.31 115 LEU B CA 1
ATOM 3773 C C . LEU B 1 115 ? 16.859 15.891 18.125 1 51.31 115 LEU B C 1
ATOM 3775 O O . LEU B 1 115 ? 16.188 15.32 18.984 1 51.31 115 LEU B O 1
ATOM 3779 N N . SER B 1 116 ? 17.453 16.906 18.531 1 53.41 116 SER B N 1
ATOM 3780 C CA . SER B 1 116 ? 16.953 17.484 19.781 1 53.41 116 SER B CA 1
ATOM 3781 C C . SER B 1 116 ? 15.648 18.234 19.562 1 53.41 116 SER B C 1
ATOM 3783 O O . SER B 1 116 ? 15.625 19.25 18.859 1 53.41 116 SER B O 1
ATOM 3785 N N . SER B 1 117 ? 14.5 17.516 19.656 1 63.88 117 SER B N 1
ATOM 3786 C CA . SER B 1 117 ? 13.203 18.188 19.641 1 63.88 117 SER B CA 1
ATOM 3787 C C . SER B 1 117 ? 13.125 19.25 20.719 1 63.88 117 SER B C 1
ATOM 3789 O O . SER B 1 117 ? 13.641 19.078 21.828 1 63.88 117 SER B O 1
ATOM 3791 N N . SER B 1 118 ? 12.727 20.438 20.359 1 74.81 118 SER B N 1
ATOM 3792 C CA . SER B 1 118 ? 12.477 21.547 21.281 1 74.81 118 SER B CA 1
ATOM 3793 C C . SER B 1 118 ? 11.68 21.078 22.5 1 74.81 118 SER B C 1
ATOM 3795 O O . SER B 1 118 ? 11.75 21.688 23.562 1 74.81 118 SER B O 1
ATOM 3797 N N . TYR B 1 119 ? 11.094 19.828 22.344 1 83.5 119 TYR B N 1
ATOM 3798 C CA . TYR B 1 119 ? 10.203 19.422 23.422 1 83.5 119 TYR B CA 1
ATOM 3799 C C . TYR B 1 119 ? 10.711 18.141 24.094 1 83.5 119 TYR B C 1
ATOM 3801 O O . TYR B 1 119 ? 10.008 17.547 24.906 1 83.5 119 TYR B O 1
ATOM 3809 N N . ASN B 1 120 ? 11.867 17.719 23.734 1 81.44 120 ASN B N 1
ATOM 3810 C CA . ASN B 1 120 ? 12.406 16.469 24.25 1 81.44 120 ASN B CA 1
ATOM 3811 C C . ASN B 1 120 ? 12.562 16.5 25.766 1 81.44 120 ASN B C 1
ATOM 3813 O O . ASN B 1 120 ? 12.352 15.477 26.438 1 81.44 120 ASN B O 1
ATOM 3817 N N . ASP B 1 121 ? 12.859 17.641 26.297 1 82.31 121 ASP B N 1
ATOM 3818 C CA . ASP B 1 121 ? 13.188 17.734 27.719 1 82.31 121 ASP B CA 1
ATOM 3819 C C . ASP B 1 121 ? 11.938 17.953 28.562 1 82.31 121 ASP B C 1
ATOM 3821 O O . ASP B 1 121 ? 12.008 17.969 29.797 1 82.31 121 ASP B O 1
ATOM 3825 N N . ILE B 1 122 ? 10.891 18.031 27.969 1 87.5 122 ILE B N 1
ATOM 3826 C CA . ILE B 1 122 ? 9.648 18.234 28.703 1 87.5 122 ILE B CA 1
ATOM 3827 C C . ILE B 1 122 ? 9.242 16.938 29.406 1 87.5 122 ILE B C 1
ATOM 3829 O O . ILE B 1 122 ? 9.336 15.852 28.828 1 87.5 122 ILE B O 1
ATOM 3833 N N . ASP B 1 123 ? 8.867 17.047 30.625 1 88.25 123 ASP B N 1
ATOM 3834 C CA . ASP B 1 123 ? 8.336 15.922 31.406 1 88.25 123 ASP B CA 1
ATOM 3835 C C . ASP B 1 123 ? 6.965 15.5 30.891 1 88.25 123 ASP B C 1
ATOM 3837 O O . ASP B 1 123 ? 6.035 16.312 30.844 1 88.25 123 ASP B O 1
ATOM 3841 N N . ILE B 1 124 ? 6.855 14.281 30.531 1 88.69 124 ILE B N 1
ATOM 3842 C CA . ILE B 1 124 ? 5.625 13.742 29.953 1 88.69 124 ILE B CA 1
ATOM 3843 C C . ILE B 1 124 ? 4.473 13.93 30.938 1 88.69 124 ILE B C 1
ATOM 3845 O O . ILE B 1 124 ? 3.32 14.102 30.531 1 88.69 124 ILE B O 1
ATOM 3849 N N . ASN B 1 125 ? 4.836 13.992 32.188 1 89.94 125 ASN B N 1
ATOM 3850 C CA . ASN B 1 125 ? 3.814 14.156 33.219 1 89.94 125 ASN B CA 1
ATOM 3851 C C . ASN B 1 125 ? 3.377 15.617 33.344 1 89.94 125 ASN B C 1
ATOM 3853 O O . ASN B 1 125 ? 2.357 15.906 33.969 1 89.94 125 ASN B O 1
ATOM 3857 N N . ALA B 1 126 ? 4.055 16.453 32.688 1 92.12 126 ALA B N 1
ATOM 3858 C CA . ALA B 1 126 ? 3.744 17.875 32.781 1 92.12 126 ALA B CA 1
ATOM 3859 C C . ALA B 1 126 ? 2.822 18.312 31.641 1 92.12 126 ALA B C 1
ATOM 3861 O O . ALA B 1 126 ? 2.244 19.406 31.688 1 92.12 126 ALA B O 1
ATOM 3862 N N . ILE B 1 127 ? 2.615 17.406 30.688 1 93.5 127 ILE B N 1
ATOM 3863 C CA . ILE B 1 127 ? 1.742 17.828 29.594 1 93.5 127 ILE B CA 1
ATOM 3864 C C . ILE B 1 127 ? 0.288 17.547 29.953 1 93.5 127 ILE B C 1
ATOM 3866 O O . ILE B 1 127 ? 0.004 16.641 30.75 1 93.5 127 ILE B O 1
ATOM 3870 N N . PRO B 1 128 ? -0.655 18.375 29.406 1 96.62 128 PRO B N 1
ATOM 3871 C CA . PRO B 1 128 ? -2.068 18.141 29.703 1 96.62 128 PRO B CA 1
ATOM 3872 C C . PRO B 1 128 ? -2.545 16.75 29.281 1 96.62 128 PRO B C 1
ATOM 3874 O O . PRO B 1 128 ? -2.09 16.219 28.266 1 96.62 128 PRO B O 1
ATOM 3877 N N . PRO B 1 129 ? -3.436 16.156 30.016 1 95.69 129 PRO B N 1
ATOM 3878 C CA . PRO B 1 129 ? -3.957 14.836 29.672 1 95.69 129 PRO B CA 1
ATOM 3879 C C . PRO B 1 129 ? -4.738 14.844 28.359 1 95.69 129 PRO B C 1
ATOM 3881 O O . PRO B 1 129 ? -4.914 13.789 27.734 1 95.69 129 PRO B O 1
ATOM 3884 N N . ARG B 1 130 ? -5.254 16.016 28.047 1 97.94 130 ARG B N 1
ATOM 3885 C CA . ARG B 1 130 ? -5.922 16.188 26.75 1 97.94 130 ARG B CA 1
ATOM 3886 C C . ARG B 1 130 ? -5.566 17.531 26.125 1 97.94 130 ARG B C 1
ATOM 3888 O O . ARG B 1 130 ? -5.289 18.5 26.844 1 97.94 130 ARG B O 1
ATOM 3895 N N . MET B 1 131 ? -5.559 17.531 24.859 1 98.62 131 MET B N 1
ATOM 3896 C CA . MET B 1 131 ? -5.359 18.75 24.062 1 98.62 131 MET B CA 1
ATOM 3897 C C . MET B 1 131 ? -6.176 18.703 22.781 1 98.62 131 MET B C 1
ATOM 3899 O O . MET B 1 131 ? -6.262 17.656 22.141 1 98.62 131 MET B O 1
ATOM 3903 N N . ASP B 1 132 ? -6.898 19.766 22.5 1 98.81 132 ASP B N 1
ATOM 3904 C CA . ASP B 1 132 ? -7.617 19.953 21.25 1 98.81 132 ASP B CA 1
ATOM 3905 C C . ASP B 1 132 ? -7.434 21.375 20.719 1 98.81 132 ASP B C 1
ATOM 3907 O O . ASP B 1 132 ? -8.094 22.297 21.188 1 98.81 132 ASP B O 1
ATOM 3911 N N . TRP B 1 133 ? -6.621 21.484 19.766 1 98.88 133 TRP B N 1
ATOM 3912 C CA . TRP B 1 133 ? -6.246 22.797 19.266 1 98.88 133 TRP B CA 1
ATOM 3913 C C . TRP B 1 133 ? -7.414 23.469 18.547 1 98.88 133 TRP B C 1
ATOM 3915 O O . 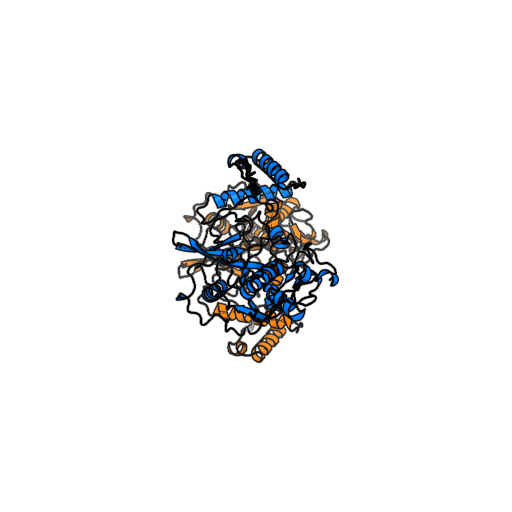TRP B 1 133 ? -7.406 24.672 18.328 1 98.88 133 TRP B O 1
ATOM 3925 N N . ARG B 1 134 ? -8.461 22.766 18.156 1 98.56 134 ARG B N 1
ATOM 3926 C CA . ARG B 1 134 ? -9.688 23.359 17.625 1 98.56 134 ARG B CA 1
ATOM 3927 C C . ARG B 1 134 ? -10.336 24.281 18.656 1 98.56 134 ARG B C 1
ATOM 3929 O O . ARG B 1 134 ? -10.977 25.266 18.281 1 98.56 134 ARG B O 1
ATOM 3936 N N . GLU B 1 135 ? -10.062 23.906 19.875 1 98.25 135 GLU B N 1
ATOM 3937 C CA . GLU B 1 135 ? -10.641 24.672 20.969 1 98.25 135 GLU B CA 1
ATOM 3938 C C . GLU B 1 135 ? -9.781 25.891 21.312 1 98.25 135 GLU B C 1
ATOM 3940 O O . GLU B 1 135 ? -10.164 26.719 22.141 1 98.25 135 GLU B O 1
ATOM 3945 N N . HIS B 1 136 ? -8.711 26.109 20.703 1 98 136 HIS B N 1
ATOM 3946 C CA . HIS B 1 136 ? -7.777 27.172 21 1 98 136 HIS B CA 1
ATOM 3947 C C . HIS B 1 136 ? -7.562 28.078 19.797 1 98 136 HIS B C 1
ATOM 3949 O O . HIS B 1 136 ? -6.539 28.766 19.688 1 98 136 HIS B O 1
ATOM 3955 N N . ASN B 1 137 ? -8.461 28 18.859 1 97.62 137 ASN B N 1
ATOM 3956 C CA . ASN B 1 137 ? -8.422 28.828 17.656 1 97.62 137 ASN B CA 1
ATOM 3957 C C . ASN B 1 137 ? -7.109 28.656 16.891 1 97.62 137 ASN B C 1
ATOM 3959 O O . ASN B 1 137 ? -6.465 29.641 16.531 1 97.62 137 ASN B O 1
ATOM 3963 N N . ALA B 1 138 ? -6.711 27.406 16.719 1 98.69 138 ALA B N 1
ATOM 3964 C CA . ALA B 1 138 ? -5.43 27.141 16.062 1 98.69 138 ALA B CA 1
ATOM 3965 C C . ALA B 1 138 ? -5.594 26.156 14.914 1 98.69 138 ALA B C 1
ATOM 3967 O O . ALA B 1 138 ? -4.609 25.625 14.406 1 98.69 138 ALA B O 1
ATOM 3968 N N . VAL B 1 139 ? -6.828 25.875 14.555 1 98.88 139 VAL B N 1
ATOM 3969 C CA . VAL B 1 139 ? -7.105 24.953 13.453 1 98.88 139 VAL B CA 1
ATOM 3970 C C . VAL B 1 139 ? -8.172 25.547 12.539 1 98.88 139 VAL B C 1
ATOM 3972 O O . VAL B 1 139 ? -9.273 25.891 13 1 98.88 139 VAL B O 1
ATOM 3975 N N . THR B 1 140 ? -7.906 25.75 11.297 1 98.69 140 THR B N 1
ATOM 3976 C CA . THR B 1 140 ? -8.883 26.25 10.328 1 98.69 140 THR B CA 1
ATOM 3977 C C . THR B 1 140 ? -9.867 25.141 9.945 1 98.69 140 THR B C 1
ATOM 3979 O O . THR B 1 140 ? -9.648 23.969 10.25 1 98.69 140 THR B O 1
ATOM 3982 N N . PRO B 1 141 ? -10.961 25.516 9.305 1 98.19 141 PRO B N 1
ATOM 3983 C CA . PRO B 1 141 ? -11.93 24.5 8.875 1 98.19 141 PRO B CA 1
ATOM 3984 C C . PRO B 1 141 ? -11.312 23.469 7.938 1 98.19 141 PRO B C 1
ATOM 3986 O O . PRO B 1 141 ? -10.289 23.734 7.309 1 98.19 141 PRO B O 1
ATOM 3989 N N . VAL B 1 142 ? -11.969 22.312 7.895 1 98.62 142 VAL B N 1
ATOM 3990 C CA . VAL B 1 142 ? -11.523 21.234 7.02 1 98.62 142 VAL B CA 1
ATOM 3991 C C . VAL B 1 142 ? -11.641 21.672 5.559 1 98.62 142 VAL B C 1
ATOM 3993 O O . VAL B 1 142 ? -12.672 22.203 5.141 1 98.62 142 VAL B O 1
ATOM 3996 N N . LYS B 1 143 ? -10.57 21.5 4.855 1 98.19 143 LYS B N 1
ATOM 3997 C CA . LYS B 1 143 ? -10.508 21.797 3.428 1 98.19 143 LYS B CA 1
ATOM 3998 C C . LYS B 1 143 ? -10.562 20.516 2.596 1 98.19 143 LYS B C 1
ATOM 4000 O O . LYS B 1 143 ? -10.812 19.438 3.129 1 98.19 143 LYS B O 1
ATOM 4005 N N . ASN B 1 144 ? -10.508 20.672 1.266 1 97.88 144 ASN B N 1
ATOM 4006 C CA . ASN B 1 144 ? -10.617 19.531 0.365 1 97.88 144 ASN B CA 1
ATOM 4007 C C . ASN B 1 144 ? -9.578 19.594 -0.75 1 97.88 144 ASN B C 1
ATOM 4009 O O . ASN B 1 144 ? -9.656 20.453 -1.632 1 97.88 144 ASN B O 1
ATOM 4013 N N . GLN B 1 145 ? -8.742 18.609 -0.776 1 97.44 145 GLN B N 1
ATOM 4014 C CA . GLN B 1 145 ? -7.645 18.594 -1.742 1 97.44 145 GLN B CA 1
ATOM 4015 C C . GLN B 1 145 ? -8.133 18.141 -3.113 1 97.44 145 GLN B C 1
ATOM 4017 O O . GLN B 1 145 ? -7.438 18.328 -4.117 1 97.44 145 GLN B O 1
ATOM 4022 N N . GLY B 1 146 ? -9.297 17.453 -3.107 1 95.62 146 GLY B N 1
ATOM 4023 C CA . GLY B 1 146 ? -9.758 16.891 -4.359 1 95.62 146 GLY B CA 1
ATOM 4024 C C . GLY B 1 146 ? -8.906 15.727 -4.84 1 95.62 146 GLY B C 1
ATOM 4025 O O . GLY B 1 146 ? -8.5 14.875 -4.047 1 95.62 146 GLY B O 1
ATOM 4026 N N . GLN B 1 147 ? -8.688 15.641 -6.121 1 93.69 147 GLN B N 1
ATOM 4027 C CA . GLN B 1 147 ? -7.996 14.492 -6.691 1 93.69 147 GLN B CA 1
ATOM 4028 C C . GLN B 1 147 ? -6.516 14.789 -6.914 1 93.69 147 GLN B C 1
ATOM 4030 O O . GLN B 1 147 ? -5.816 14.031 -7.594 1 93.69 147 GLN B O 1
ATOM 4035 N N . CYS B 1 148 ? -6.09 15.914 -6.383 1 94.75 148 CYS B N 1
ATOM 4036 C CA . CYS B 1 148 ? -4.676 16.266 -6.438 1 94.75 148 CYS B CA 1
ATOM 4037 C C . CYS B 1 148 ? -3.914 15.648 -5.277 1 94.75 148 CYS B C 1
ATOM 4039 O O . CYS B 1 148 ? -4.367 15.703 -4.133 1 94.75 148 CYS B O 1
ATOM 4041 N N . GLY B 1 149 ? -2.752 15.023 -5.551 1 93.69 149 GLY B N 1
ATOM 4042 C CA . GLY B 1 149 ? -1.906 14.461 -4.508 1 93.69 149 GLY B CA 1
ATOM 4043 C C . GLY B 1 149 ? -1.223 15.523 -3.664 1 93.69 149 GLY B C 1
ATOM 4044 O O . GLY B 1 149 ? -0.003 15.492 -3.486 1 93.69 149 GLY B O 1
ATOM 4045 N N . SER B 1 150 ? -2.023 16.453 -3.156 1 96 150 SER B N 1
ATOM 4046 C CA . SER B 1 150 ? -1.468 17.625 -2.475 1 96 150 SER B CA 1
ATOM 4047 C C . SER B 1 150 ? -1.692 17.547 -0.969 1 96 150 SER B C 1
ATOM 4049 O O . SER B 1 150 ? -1.656 18.562 -0.275 1 96 150 SER B O 1
ATOM 4051 N N . CYS B 1 151 ? -1.907 16.312 -0.457 1 97.62 151 CYS B N 1
ATOM 4052 C CA . CYS B 1 151 ? -2.148 16.156 0.973 1 97.62 151 CYS B CA 1
ATOM 4053 C C . CYS B 1 151 ? -0.978 16.703 1.784 1 97.62 151 CYS B C 1
ATOM 4055 O O . CYS B 1 151 ? -1.167 17.203 2.891 1 97.62 151 CYS B O 1
ATOM 4057 N N . PHE B 1 152 ? 0.26 16.594 1.263 1 97.06 152 PHE B N 1
ATOM 4058 C CA . PHE B 1 152 ? 1.434 17.109 1.951 1 97.06 152 PHE B CA 1
ATOM 4059 C C . PHE B 1 152 ? 1.321 18.625 2.145 1 97.06 152 PHE B C 1
ATOM 4061 O O . PHE B 1 152 ? 1.7 19.156 3.193 1 97.06 152 PHE B O 1
ATOM 4068 N N . ALA B 1 153 ? 0.789 19.297 1.175 1 97.56 153 ALA B N 1
ATOM 4069 C CA . ALA B 1 153 ? 0.608 20.734 1.258 1 97.56 153 ALA B CA 1
ATOM 4070 C C . ALA B 1 153 ? -0.467 21.094 2.277 1 97.56 153 ALA B C 1
ATOM 4072 O O . ALA B 1 153 ? -0.306 22.047 3.049 1 97.56 153 ALA B O 1
ATOM 4073 N N . PHE B 1 154 ? -1.544 20.344 2.275 1 98.56 154 PHE B N 1
ATOM 4074 C CA . PHE B 1 154 ? -2.645 20.625 3.189 1 98.56 154 PHE B CA 1
ATOM 4075 C C . PHE B 1 154 ? -2.219 20.406 4.637 1 98.56 154 PHE B C 1
ATOM 4077 O O . PHE B 1 154 ? -2.551 21.203 5.516 1 98.56 154 PHE B O 1
ATOM 4084 N N . ALA B 1 155 ? -1.531 19.328 4.879 1 98.69 155 ALA B N 1
ATOM 4085 C CA . ALA B 1 155 ? -1.029 19.062 6.223 1 98.69 155 ALA B CA 1
ATOM 4086 C C . ALA B 1 155 ? -0.07 20.172 6.676 1 98.69 155 ALA B C 1
ATOM 4088 O O . ALA B 1 155 ? -0.197 20.688 7.781 1 98.69 155 ALA B O 1
ATOM 4089 N N . ALA B 1 156 ? 0.849 20.531 5.824 1 98.31 156 ALA B N 1
ATOM 4090 C CA . ALA B 1 156 ? 1.865 21.516 6.16 1 98.31 156 ALA B CA 1
ATOM 4091 C C . ALA B 1 156 ? 1.233 22.891 6.418 1 98.31 156 ALA B C 1
ATOM 4093 O O . ALA B 1 156 ? 1.567 23.562 7.398 1 98.31 156 ALA B O 1
ATOM 4094 N N . VAL B 1 157 ? 0.393 23.281 5.488 1 98.44 157 VAL B N 1
ATOM 4095 C CA . VAL B 1 157 ? -0.252 24.578 5.609 1 98.44 157 VAL B CA 1
ATOM 4096 C C . VAL B 1 157 ? -1.071 24.625 6.898 1 98.44 157 VAL B C 1
ATOM 4098 O O . VAL B 1 157 ? -1.056 25.641 7.609 1 98.44 157 VAL B O 1
ATOM 4101 N N . GLY B 1 158 ? -1.805 23.531 7.164 1 98.81 158 GLY B N 1
ATOM 4102 C CA . GLY B 1 158 ? -2.523 23.453 8.43 1 98.81 158 GLY B CA 1
ATOM 4103 C C . GLY B 1 158 ? -1.628 23.656 9.633 1 98.81 158 GLY B C 1
ATOM 4104 O O . GLY B 1 158 ? -2.002 24.359 10.586 1 98.81 158 GLY B O 1
ATOM 4105 N N . ALA B 1 159 ? -0.481 23.062 9.633 1 98.81 159 ALA B N 1
ATOM 4106 C CA . ALA B 1 159 ? 0.468 23.219 10.727 1 98.81 159 ALA B CA 1
ATOM 4107 C C . ALA B 1 159 ? 0.956 24.656 10.836 1 98.81 159 ALA B C 1
ATOM 4109 O O . ALA B 1 159 ? 1.106 25.188 11.938 1 98.81 159 ALA B O 1
ATOM 4110 N N . ILE B 1 160 ? 1.218 25.281 9.703 1 98.38 160 ILE B N 1
ATOM 4111 C CA . ILE B 1 160 ? 1.669 26.672 9.68 1 98.38 160 ILE B CA 1
ATOM 4112 C C . ILE B 1 160 ? 0.577 27.578 10.234 1 98.38 160 ILE B C 1
ATOM 4114 O O . ILE B 1 160 ? 0.856 28.484 11.031 1 98.38 160 ILE B O 1
ATOM 4118 N N . GLU B 1 161 ? -0.674 27.359 9.797 1 98.38 161 GLU B N 1
ATOM 4119 C CA . GLU B 1 161 ? -1.798 28.125 10.336 1 98.38 161 GLU B CA 1
ATOM 4120 C C . GLU B 1 161 ? -1.86 28.016 11.852 1 98.38 161 GLU B C 1
ATOM 4122 O O . GLU B 1 161 ? -2.043 29.016 12.547 1 98.38 161 GLU B O 1
ATOM 4127 N N . GLY B 1 162 ? -1.705 26.797 12.312 1 98.56 162 GLY B N 1
ATOM 4128 C CA . GLY B 1 162 ? -1.79 26.547 13.742 1 98.56 162 GLY B CA 1
ATOM 4129 C C . GLY B 1 162 ? -0.714 27.266 14.539 1 98.56 162 GLY B C 1
ATOM 4130 O O . GLY B 1 162 ? -1.015 27.969 15.5 1 98.56 162 GLY B O 1
ATOM 4131 N N . ILE B 1 163 ? 0.568 27.125 14.133 1 97.75 163 ILE B N 1
ATOM 4132 C CA . ILE B 1 163 ? 1.659 27.703 14.898 1 97.75 163 ILE B CA 1
ATOM 4133 C C . ILE B 1 163 ? 1.589 29.234 14.812 1 97.75 163 ILE B C 1
ATOM 4135 O O . ILE B 1 163 ? 1.923 29.938 15.766 1 97.75 163 ILE B O 1
ATOM 4139 N N . ASN B 1 164 ? 1.191 29.766 13.672 1 97.06 164 ASN B N 1
ATOM 4140 C CA . ASN B 1 164 ? 1.011 31.203 13.57 1 97.06 164 ASN B CA 1
ATOM 4141 C C . ASN B 1 164 ? -0.045 31.719 14.547 1 97.06 164 ASN B C 1
ATOM 4143 O O . ASN B 1 164 ? 0.15 32.75 15.195 1 97.06 164 ASN B O 1
ATOM 4147 N N . ALA B 1 165 ? -1.155 31.062 14.578 1 97.31 165 ALA B N 1
ATOM 4148 C CA . ALA B 1 165 ? -2.221 31.438 15.5 1 97.31 165 ALA B CA 1
ATOM 4149 C C . ALA B 1 165 ? -1.738 31.391 16.953 1 97.31 165 ALA B C 1
ATOM 4151 O O . ALA B 1 165 ? -2.055 32.281 17.75 1 97.31 165 ALA B O 1
ATOM 4152 N N . ILE B 1 166 ? -1.025 30.375 17.266 1 97 166 ILE B N 1
ATOM 4153 C CA . ILE B 1 166 ? -0.543 30.172 18.641 1 97 166 ILE B CA 1
ATOM 4154 C C . ILE B 1 166 ? 0.415 31.297 19.016 1 97 166 ILE B C 1
ATOM 4156 O O . ILE B 1 166 ? 0.375 31.797 20.141 1 97 166 ILE B O 1
ATOM 4160 N N . ARG B 1 167 ? 1.217 31.75 18.094 1 95.75 167 ARG B N 1
ATOM 4161 C CA . ARG B 1 167 ? 2.273 32.719 18.391 1 95.75 167 ARG B CA 1
ATOM 4162 C C . ARG B 1 167 ? 1.754 34.125 18.281 1 95.75 167 ARG B C 1
ATOM 4164 O O . ARG B 1 167 ? 2.193 35.031 19.031 1 95.75 167 ARG B O 1
ATOM 4171 N N . THR B 1 168 ? 0.811 34.375 17.375 1 93.19 168 THR B N 1
ATOM 4172 C CA . THR B 1 168 ? 0.449 35.75 17.062 1 93.19 168 THR B CA 1
ATOM 4173 C C . THR B 1 168 ? -0.987 36.031 17.5 1 93.19 168 THR B C 1
ATOM 4175 O O . THR B 1 168 ? -1.4 37.188 17.547 1 93.19 168 THR B O 1
ATOM 4178 N N . GLY B 1 169 ? -1.758 35 17.688 1 93.81 169 GLY B N 1
ATOM 4179 C CA . GLY B 1 169 ? -3.168 35.188 18 1 93.81 169 GLY B CA 1
ATOM 4180 C C . GLY B 1 169 ? -4.043 35.312 16.781 1 93.81 169 GLY B C 1
ATOM 4181 O O . GLY B 1 169 ? -5.266 35.406 16.875 1 93.81 169 GLY B O 1
ATOM 4182 N N . GLN B 1 170 ? -3.457 35.188 15.594 1 93.25 170 GLN B N 1
ATOM 4183 C CA . GLN B 1 170 ? -4.195 35.344 14.344 1 93.25 170 GLN B CA 1
ATOM 4184 C C . GLN B 1 170 ? -4.293 34.031 13.594 1 93.25 170 GLN B C 1
ATOM 4186 O O . GLN B 1 170 ? -3.291 33.5 13.078 1 93.25 170 GLN B O 1
ATOM 4191 N N . LEU B 1 171 ? -5.531 33.531 13.516 1 96.25 171 LEU B N 1
ATOM 4192 C CA . LEU B 1 171 ? -5.762 32.344 12.695 1 96.25 171 LEU B CA 1
ATOM 4193 C C . LEU B 1 171 ? -6.148 32.719 11.273 1 96.25 171 LEU B C 1
ATOM 4195 O O . LEU B 1 171 ? -7.219 33.281 11.047 1 96.25 171 LEU B O 1
ATOM 4199 N N . LEU B 1 172 ? -5.293 32.5 10.367 1 95.38 172 LEU B N 1
ATOM 4200 C CA . LEU B 1 172 ? -5.516 32.812 8.961 1 95.38 172 LEU B CA 1
ATOM 4201 C C . LEU B 1 172 ? -5.586 31.516 8.141 1 95.38 172 LEU B C 1
ATOM 4203 O O . LEU B 1 172 ? -4.84 30.578 8.398 1 95.38 172 LEU B O 1
ATOM 4207 N N . SER B 1 173 ? -6.504 31.469 7.211 1 97.12 173 SER B N 1
ATOM 4208 C CA . SER B 1 173 ? -6.535 30.391 6.234 1 97.12 173 SER B CA 1
ATOM 4209 C C . SER B 1 173 ? -5.562 30.641 5.086 1 97.12 173 SER B C 1
ATOM 4211 O O . SER B 1 173 ? -5.66 31.672 4.402 1 97.12 173 SER B O 1
ATOM 4213 N N . LEU B 1 174 ? -4.637 29.688 4.879 1 97.62 174 LEU B N 1
ATOM 4214 C CA . LEU B 1 174 ? -3.535 29.953 3.957 1 97.62 174 LEU B CA 1
ATOM 4215 C C . LEU B 1 174 ? -3.686 29.141 2.68 1 97.62 174 LEU B C 1
ATOM 4217 O O . LEU B 1 174 ? -4.547 28.25 2.6 1 97.62 174 LEU B O 1
ATOM 4221 N N . SER B 1 175 ? -2.846 29.438 1.718 1 97.44 175 SER B N 1
ATOM 4222 C CA . SER B 1 175 ? -3.025 28.938 0.359 1 97.44 175 SER B CA 1
ATOM 4223 C C . SER B 1 175 ? -2.16 27.703 0.107 1 97.44 175 SER B C 1
ATOM 4225 O O . SER B 1 175 ? -0.936 27.812 0.002 1 97.44 175 SER B O 1
ATOM 4227 N N . GLU B 1 176 ? -2.797 26.562 -0.069 1 97.38 176 GLU B N 1
ATOM 4228 C CA . GLU B 1 176 ? -2.092 25.406 -0.58 1 97.38 176 GLU B CA 1
ATOM 4229 C C . GLU B 1 176 ? -1.698 25.578 -2.043 1 97.38 176 GLU B C 1
ATOM 4231 O O . GLU B 1 176 ? -0.662 25.078 -2.482 1 97.38 176 GLU B O 1
ATOM 4236 N N . GLN B 1 177 ? -2.453 26.375 -2.764 1 97.12 177 GLN B N 1
ATOM 4237 C CA . GLN B 1 177 ? -2.279 26.562 -4.199 1 97.12 177 GLN B CA 1
ATOM 4238 C C . GLN B 1 177 ? -0.983 27.297 -4.512 1 97.12 177 GLN B C 1
ATOM 4240 O O . GLN B 1 177 ? -0.341 27.031 -5.531 1 97.12 177 GLN B O 1
ATOM 4245 N N . GLN B 1 178 ? -0.65 28.266 -3.713 1 95.81 178 GLN B N 1
ATOM 4246 C CA . GLN B 1 178 ? 0.597 28.984 -3.932 1 95.81 178 GLN B CA 1
ATOM 4247 C C . GLN B 1 178 ? 1.783 28.031 -4.008 1 95.81 178 GLN B C 1
ATOM 4249 O O . GLN B 1 178 ? 2.654 28.172 -4.867 1 95.81 178 GLN B O 1
ATOM 4254 N N . LEU B 1 179 ? 1.795 27.125 -3.113 1 95.12 179 LEU B N 1
ATOM 4255 C CA . LEU B 1 179 ? 2.867 26.125 -3.098 1 95.12 179 LEU B CA 1
ATOM 4256 C C . LEU B 1 179 ? 2.869 25.312 -4.383 1 95.12 179 LEU B C 1
ATOM 4258 O O . LEU B 1 179 ? 3.926 25.078 -4.973 1 95.12 179 LEU B O 1
ATOM 4262 N N . LEU B 1 180 ? 1.721 24.844 -4.785 1 95.38 180 LEU B N 1
ATOM 4263 C CA . LEU B 1 180 ? 1.606 24 -5.98 1 95.38 180 LEU B CA 1
ATOM 4264 C C . LEU B 1 180 ? 2.102 24.75 -7.215 1 95.38 180 LEU B C 1
ATOM 4266 O O . LEU B 1 180 ? 2.734 24.172 -8.094 1 95.38 180 LEU B O 1
ATOM 4270 N N . ASP B 1 181 ? 1.85 26.016 -7.195 1 96.19 181 ASP B N 1
ATOM 4271 C CA . ASP B 1 181 ? 2.141 26.812 -8.391 1 96.19 181 ASP B CA 1
ATOM 4272 C C . ASP B 1 181 ? 3.574 27.328 -8.367 1 96.19 181 ASP B C 1
ATOM 4274 O O . ASP B 1 181 ? 4.234 27.406 -9.406 1 96.19 181 ASP B O 1
ATOM 4278 N N . CYS B 1 182 ? 4.074 27.672 -7.223 1 94.94 182 CYS B N 1
ATOM 4279 C CA . CYS B 1 182 ? 5.223 28.562 -7.211 1 94.94 182 CYS B CA 1
ATOM 4280 C C . CYS B 1 182 ? 6.469 27.844 -6.707 1 94.94 182 CYS B C 1
ATOM 4282 O O . CYS B 1 182 ? 7.582 28.344 -6.836 1 94.94 182 CYS B O 1
ATOM 4284 N N . ASP B 1 183 ? 6.324 26.672 -6.055 1 93.19 183 ASP B N 1
ATOM 4285 C CA . ASP B 1 183 ? 7.508 25.938 -5.633 1 93.19 183 ASP B CA 1
ATOM 4286 C C . ASP B 1 183 ? 8.109 25.156 -6.797 1 93.19 183 ASP B C 1
ATOM 4288 O O . ASP B 1 183 ? 7.496 24.219 -7.316 1 93.19 183 ASP B O 1
ATOM 4292 N N . SER B 1 184 ? 9.289 25.422 -7.184 1 87.69 184 SER B N 1
ATOM 4293 C CA . SER B 1 184 ? 9.953 24.75 -8.297 1 87.69 184 SER B CA 1
ATOM 4294 C C . SER B 1 184 ? 11.109 23.891 -7.809 1 87.69 184 SER B C 1
ATOM 4296 O O . SER B 1 184 ? 11.953 23.469 -8.602 1 87.69 184 SER B O 1
ATOM 4298 N N . SER B 1 185 ? 11.18 23.688 -6.547 1 87.31 185 SER B N 1
ATOM 4299 C CA . SER B 1 185 ? 12.242 22.859 -5.988 1 87.31 185 SER B CA 1
ATOM 4300 C C . SER B 1 185 ? 11.992 21.375 -6.254 1 87.31 185 SER B C 1
ATOM 4302 O O . SER B 1 185 ? 10.984 21.016 -6.855 1 87.31 185 SER B O 1
ATOM 4304 N N . ASP B 1 186 ? 12.938 20.562 -5.805 1 85.31 186 ASP B N 1
ATOM 4305 C CA . ASP B 1 186 ? 12.812 19.125 -5.988 1 85.31 186 ASP B CA 1
ATOM 4306 C C . ASP B 1 186 ? 12.227 18.453 -4.75 1 85.31 186 ASP B C 1
ATOM 4308 O O . ASP B 1 186 ? 12.391 17.25 -4.547 1 85.31 186 ASP B O 1
ATOM 4312 N N . ARG B 1 187 ? 11.516 19.297 -4.004 1 86.38 187 ARG B N 1
ATOM 4313 C CA . ARG B 1 187 ? 10.945 18.766 -2.768 1 86.38 187 ARG B CA 1
ATOM 4314 C C . ARG B 1 187 ? 9.438 18.562 -2.9 1 86.38 187 ARG B C 1
ATOM 4316 O O . ARG B 1 187 ? 8.836 17.812 -2.125 1 86.38 187 ARG B O 1
ATOM 4323 N N . THR B 1 188 ? 8.93 19.359 -3.756 1 86.88 188 THR B N 1
ATOM 4324 C CA . THR B 1 188 ? 7.5 19.266 -4.02 1 86.88 188 THR B CA 1
ATOM 4325 C C . THR B 1 188 ? 7.234 19 -5.5 1 86.88 188 THR B C 1
ATOM 4327 O O . THR B 1 188 ? 7.93 19.547 -6.363 1 86.88 188 THR B O 1
ATOM 4330 N N . PHE B 1 189 ? 6.27 18.156 -5.781 1 91.5 189 PHE B N 1
ATOM 4331 C CA . PHE B 1 189 ? 5.988 17.766 -7.16 1 91.5 189 PHE B CA 1
ATOM 4332 C C . PHE B 1 189 ? 4.516 17.984 -7.492 1 91.5 189 PHE B C 1
ATOM 4334 O O . PHE B 1 189 ? 3.906 17.156 -8.18 1 91.5 189 PHE B O 1
ATOM 4341 N N . HIS B 1 190 ? 3.963 18.984 -6.871 1 92.81 190 HIS B N 1
ATOM 4342 C CA . HIS B 1 190 ? 2.613 19.438 -7.184 1 92.81 190 HIS B CA 1
ATOM 4343 C C . HIS B 1 190 ? 1.589 18.328 -6.922 1 92.81 190 HIS B C 1
ATOM 4345 O O . HIS B 1 190 ? 1.498 17.812 -5.805 1 92.81 190 HIS B O 1
ATOM 4351 N N . CYS B 1 191 ? 0.86 18 -7.938 1 94.12 191 CYS B N 1
ATOM 4352 C CA . CYS B 1 191 ? -0.171 16.984 -7.719 1 94.12 191 CYS B CA 1
ATOM 4353 C C . CYS B 1 191 ? 0.422 15.578 -7.754 1 94.12 191 CYS B C 1
ATOM 4355 O O . CYS B 1 191 ? -0.281 14.602 -7.512 1 94.12 191 CYS B O 1
ATOM 4357 N N . ASP B 1 192 ? 1.692 15.492 -7.891 1 93.5 192 ASP B N 1
ATOM 4358 C CA . ASP B 1 192 ? 2.354 14.188 -7.883 1 93.5 192 ASP B CA 1
ATOM 4359 C C . ASP B 1 192 ? 3.012 13.914 -6.535 1 93.5 192 ASP B C 1
ATOM 4361 O O . ASP B 1 192 ? 3.861 13.023 -6.422 1 93.5 192 ASP B O 1
ATOM 4365 N N . GLY B 1 193 ? 2.699 14.727 -5.559 1 94.44 193 GLY B N 1
ATOM 4366 C CA . GLY B 1 193 ? 3.162 14.484 -4.199 1 94.44 193 GLY B CA 1
ATOM 4367 C C . GLY B 1 193 ? 4.301 15.398 -3.789 1 94.44 193 GLY B C 1
ATOM 4368 O O . GLY B 1 193 ? 4.551 16.422 -4.438 1 94.44 193 GLY B O 1
ATOM 4369 N N . GLY B 1 194 ? 4.816 15.109 -2.607 1 93.56 194 GLY B N 1
ATOM 4370 C CA . GLY B 1 194 ? 5.906 15.93 -2.094 1 93.56 194 GLY B CA 1
ATOM 4371 C C . GLY B 1 194 ? 6.176 15.703 -0.619 1 93.56 194 GLY B C 1
ATOM 4372 O O . GLY B 1 194 ? 5.488 14.906 0.029 1 93.56 194 GLY B O 1
ATOM 4373 N N . GLN B 1 195 ? 7.195 16.422 -0.179 1 92.88 195 GLN B N 1
ATOM 4374 C CA . GLN B 1 195 ? 7.574 16.375 1.229 1 92.88 195 GLN B CA 1
ATOM 4375 C C . GLN B 1 195 ? 6.91 17.5 2.018 1 92.88 195 GLN B C 1
ATOM 4377 O O . GLN B 1 195 ? 6.91 18.656 1.584 1 92.88 195 GLN B O 1
ATOM 4382 N N . VAL B 1 196 ? 6.434 17.094 3.141 1 94.5 196 VAL B N 1
ATOM 4383 C CA . VAL B 1 196 ? 5.836 18.109 4.012 1 94.5 196 VAL B CA 1
ATOM 4384 C C . VAL B 1 196 ? 6.883 19.156 4.379 1 94.5 196 VAL B C 1
ATOM 4386 O O . VAL B 1 196 ? 6.609 20.359 4.316 1 94.5 196 VAL B O 1
ATOM 4389 N N . CYS B 1 197 ? 8.07 18.75 4.719 1 91.69 197 CYS B N 1
ATOM 4390 C CA . CYS B 1 197 ? 9.125 19.672 5.129 1 91.69 197 CYS B CA 1
ATOM 4391 C C . CYS B 1 197 ? 9.516 20.594 3.984 1 91.69 197 CYS B C 1
ATOM 4393 O O . CYS B 1 197 ? 10 21.703 4.215 1 91.69 197 CYS B O 1
ATOM 4395 N N . GLY B 1 198 ? 9.336 20.156 2.807 1 92.25 198 GLY B N 1
ATOM 4396 C CA . GLY B 1 198 ? 9.586 21 1.656 1 92.25 198 GLY B CA 1
ATOM 4397 C C . GLY B 1 198 ? 8.727 22.25 1.642 1 92.25 198 GLY B C 1
ATOM 4398 O O . GLY B 1 198 ? 9.164 23.312 1.18 1 92.25 198 GLY B O 1
AT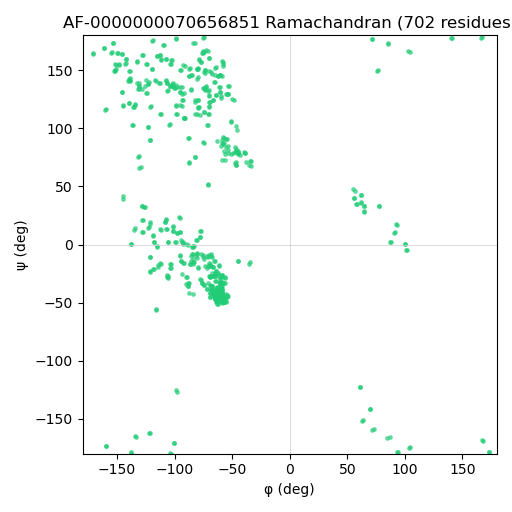OM 4399 N N . VAL B 1 199 ? 7.562 22.125 2.156 1 95.12 199 VAL B N 1
ATOM 4400 C CA . VAL B 1 199 ? 6.641 23.25 2.221 1 95.12 199 VAL B CA 1
ATOM 4401 C C . VAL B 1 199 ? 7.156 24.281 3.227 1 95.12 199 VAL B C 1
ATOM 4403 O O . VAL B 1 199 ? 7.168 25.484 2.947 1 95.12 199 VAL B O 1
ATOM 4406 N N . PHE B 1 200 ? 7.578 23.797 4.375 1 95.5 200 PHE B N 1
ATOM 4407 C CA . PHE B 1 200 ? 8.133 24.703 5.375 1 95.5 200 PHE B CA 1
ATOM 4408 C C . PHE B 1 200 ? 9.344 25.453 4.824 1 95.5 200 PHE B C 1
ATOM 4410 O O . PHE B 1 200 ? 9.492 26.656 5.047 1 95.5 200 PHE B O 1
ATOM 4417 N N . THR B 1 201 ? 10.125 24.719 4.109 1 93.56 201 THR B N 1
ATOM 4418 C CA . THR B 1 201 ? 11.312 25.312 3.5 1 93.56 201 THR B CA 1
ATOM 4419 C C . THR B 1 201 ? 10.922 26.375 2.471 1 93.56 201 THR B C 1
ATOM 4421 O O . THR B 1 201 ? 11.508 27.453 2.424 1 93.56 201 THR B O 1
ATOM 4424 N N . PHE B 1 202 ? 9.984 26.047 1.684 1 94.06 202 PHE B N 1
ATOM 4425 C CA . PHE B 1 202 ? 9.5 27 0.68 1 94.06 202 PHE B CA 1
ATOM 4426 C C . PHE B 1 202 ? 9.023 28.281 1.333 1 94.06 202 PHE B C 1
ATOM 4428 O O . PHE B 1 202 ? 9.383 29.375 0.896 1 94.06 202 PHE B O 1
ATOM 4435 N N . VAL B 1 203 ? 8.219 28.188 2.326 1 94.81 203 VAL B N 1
ATOM 4436 C CA . VAL B 1 203 ? 7.637 29.359 2.99 1 94.81 203 VAL B CA 1
ATOM 4437 C C . VAL B 1 203 ? 8.742 30.203 3.609 1 94.81 203 VAL B C 1
ATOM 4439 O O . VAL B 1 203 ? 8.719 31.438 3.508 1 94.81 203 VAL B O 1
ATOM 4442 N N . LYS B 1 204 ? 9.672 29.562 4.199 1 92.69 204 LYS B N 1
ATOM 4443 C CA . LYS B 1 204 ? 10.797 30.281 4.793 1 92.69 204 LYS B CA 1
ATOM 4444 C C . LYS B 1 204 ? 11.617 31.016 3.727 1 92.69 204 LYS B C 1
ATOM 4446 O O . LYS B 1 204 ? 11.906 32.188 3.857 1 92.69 204 LYS B O 1
ATOM 4451 N N . GLU B 1 205 ? 11.922 30.312 2.678 1 91.19 205 GLU B N 1
ATOM 4452 C CA . GLU B 1 205 ? 12.812 30.828 1.649 1 91.19 205 GLU B CA 1
ATOM 4453 C C . GLU B 1 205 ? 12.109 31.875 0.785 1 91.19 205 GLU B C 1
ATOM 4455 O O . GLU B 1 205 ? 12.734 32.812 0.316 1 91.19 205 GLU B O 1
ATOM 4460 N N . HIS B 1 206 ? 10.898 31.688 0.572 1 88.44 206 HIS B N 1
ATOM 4461 C CA . HIS B 1 206 ? 10.133 32.562 -0.321 1 88.44 206 HIS B CA 1
ATOM 4462 C C . HIS B 1 206 ? 9.609 33.781 0.414 1 88.44 206 HIS B C 1
ATOM 4464 O O . HIS B 1 206 ? 9.07 34.688 -0.208 1 88.44 206 HIS B O 1
ATOM 4470 N N . GLY B 1 207 ? 9.719 33.812 1.715 1 86.88 207 GLY B N 1
ATOM 4471 C CA . GLY B 1 207 ? 9.352 34.969 2.494 1 86.88 207 GLY B CA 1
ATOM 4472 C C . GLY B 1 207 ? 7.906 34.969 2.949 1 86.88 207 GLY B C 1
ATOM 4473 O O . GLY B 1 207 ? 7.363 36 3.332 1 86.88 207 GLY B O 1
ATOM 4474 N N . GLY B 1 208 ? 7.262 33.844 2.752 1 92.44 208 GLY B N 1
ATOM 4475 C CA . GLY B 1 208 ? 5.922 33.719 3.307 1 92.44 208 GLY B CA 1
ATOM 4476 C C . GLY B 1 208 ? 4.953 33 2.391 1 92.44 208 GLY B C 1
ATOM 4477 O O . GLY B 1 208 ? 5.316 32.625 1.281 1 92.44 208 GLY B O 1
ATOM 4478 N N . ILE B 1 209 ? 3.719 32.812 2.857 1 95.88 209 ILE B N 1
ATOM 4479 C CA . ILE B 1 209 ? 2.629 32.156 2.133 1 95.88 209 ILE B CA 1
ATOM 4480 C C . ILE B 1 209 ? 1.377 33.031 2.203 1 95.88 209 ILE B C 1
ATOM 4482 O O . ILE B 1 209 ? 1.077 33.625 3.248 1 95.88 209 ILE B O 1
ATOM 4486 N N . ALA B 1 210 ? 0.728 33.156 1.087 1 95.69 210 ALA B N 1
ATOM 4487 C CA . ALA B 1 210 ? -0.471 33.969 0.96 1 95.69 210 ALA B CA 1
ATOM 4488 C C . ALA B 1 210 ? -1.68 33.281 1.588 1 95.69 210 ALA B C 1
ATOM 4490 O O . ALA B 1 210 ? -1.618 32.094 1.933 1 95.69 210 ALA B O 1
ATOM 4491 N N . THR B 1 211 ? -2.734 34.062 1.808 1 95.44 211 THR B N 1
ATOM 4492 C CA . THR B 1 211 ? -3.998 33.5 2.252 1 95.44 211 THR B CA 1
ATOM 4493 C C . THR B 1 211 ? -4.734 32.844 1.086 1 95.44 211 THR B C 1
ATOM 4495 O O . THR B 1 211 ? -4.461 33.125 -0.077 1 95.44 211 THR B O 1
ATOM 4498 N N . ASP B 1 212 ? -5.645 31.891 1.43 1 95.44 212 ASP B N 1
ATOM 4499 C CA . ASP B 1 212 ? -6.379 31.219 0.372 1 95.44 212 ASP B CA 1
ATOM 4500 C C . ASP B 1 212 ? -7.461 32.125 -0.217 1 95.44 212 ASP B C 1
ATOM 4502 O O . ASP B 1 212 ? -7.988 31.844 -1.297 1 95.44 212 ASP B O 1
ATOM 4506 N N . GLU B 1 213 ? -7.77 33.281 0.412 1 94.25 213 GLU B N 1
ATOM 4507 C CA . GLU B 1 213 ? -8.641 34.281 -0.176 1 94.25 213 GLU B CA 1
ATOM 4508 C C . GLU B 1 213 ? -7.988 34.938 -1.401 1 94.25 213 GLU B C 1
ATOM 4510 O O . GLU B 1 213 ? -8.648 35.156 -2.42 1 94.25 213 GLU B O 1
ATOM 4515 N N . PHE B 1 214 ? -6.719 35.156 -1.244 1 94.44 214 PHE B N 1
ATOM 4516 C CA . PHE B 1 214 ? -6.004 35.844 -2.307 1 94.44 214 PHE B CA 1
ATOM 4517 C C . PHE B 1 214 ? -5.457 34.875 -3.328 1 94.44 214 PHE B C 1
ATOM 4519 O O . PHE B 1 214 ? -5.32 35.188 -4.508 1 94.44 214 PHE B O 1
ATOM 4526 N N . TYR B 1 215 ? -5.168 33.656 -2.924 1 96.38 215 TYR B N 1
ATOM 4527 C CA . TYR B 1 215 ? -4.637 32.625 -3.791 1 96.38 215 TYR B CA 1
ATOM 4528 C C . TYR B 1 215 ? -5.426 31.328 -3.633 1 96.38 215 TYR B C 1
ATOM 4530 O O . TYR B 1 215 ? -4.934 30.359 -3.047 1 96.38 215 TYR B O 1
ATOM 4538 N N . PRO B 1 216 ? -6.574 31.266 -4.184 1 96.94 216 PRO B N 1
ATOM 4539 C CA . PRO B 1 216 ? -7.516 30.172 -3.93 1 96.94 216 PRO B CA 1
ATOM 4540 C C . PRO B 1 216 ? -7.059 28.844 -4.527 1 96.94 216 PRO B C 1
ATOM 4542 O O . PRO B 1 216 ? -6.461 28.828 -5.609 1 96.94 216 PRO B O 1
ATOM 4545 N N . TYR B 1 217 ? -7.438 27.812 -3.873 1 97.88 217 TYR B N 1
ATOM 4546 C CA . TYR B 1 217 ? -7.094 26.453 -4.285 1 97.88 217 TYR B CA 1
ATOM 4547 C C . TYR B 1 217 ? -7.895 26.031 -5.512 1 97.88 217 TYR B C 1
ATOM 4549 O O . TYR B 1 217 ? -9.117 26.188 -5.543 1 97.88 217 TYR B O 1
ATOM 4557 N N . VAL B 1 218 ? -7.23 25.469 -6.504 1 96.88 218 VAL B N 1
ATOM 4558 C CA . VAL B 1 218 ? -7.926 25.016 -7.707 1 96.88 218 VAL B CA 1
ATOM 4559 C C . VAL B 1 218 ? -7.703 23.531 -7.914 1 96.88 218 VAL B C 1
ATOM 4561 O O . VAL B 1 218 ? -8.445 22.875 -8.648 1 96.88 218 VAL B O 1
ATOM 4564 N N . GLY B 1 219 ? -6.633 22.938 -7.359 1 94.94 219 GLY B N 1
ATOM 4565 C CA . GLY B 1 219 ? -6.477 21.484 -7.34 1 94.94 219 GLY B CA 1
ATOM 4566 C C . GLY B 1 219 ? -5.684 20.969 -8.523 1 94.94 219 GLY B C 1
ATOM 4567 O O . GLY B 1 219 ? -5.781 19.781 -8.867 1 94.94 219 GLY B O 1
ATOM 4568 N N . LYS B 1 220 ? -4.949 21.844 -9.211 1 95.19 220 LYS B N 1
ATOM 4569 C CA . LYS B 1 220 ? -3.996 21.531 -10.273 1 95.19 220 LYS B CA 1
ATOM 4570 C C . LYS B 1 220 ? -2.889 22.578 -10.344 1 95.19 220 LYS B C 1
ATOM 4572 O O . LYS B 1 220 ? -3.086 23.734 -9.938 1 95.19 220 LYS B O 1
ATOM 4577 N N . ARG B 1 221 ? -1.786 22.109 -10.883 1 93.5 221 ARG B N 1
ATOM 4578 C CA . ARG B 1 221 ? -0.696 23.078 -11.008 1 93.5 221 ARG B CA 1
ATOM 4579 C C . ARG B 1 221 ? -1.005 24.125 -12.07 1 93.5 221 ARG B C 1
ATOM 4581 O O . ARG B 1 221 ? -1.386 23.781 -13.195 1 93.5 221 ARG B O 1
ATOM 4588 N N . GLU B 1 222 ? -0.894 25.328 -11.688 1 95.88 222 GLU B N 1
ATOM 4589 C CA . GLU B 1 222 ? -0.984 26.469 -12.586 1 95.88 222 GLU B CA 1
ATOM 4590 C C . GLU B 1 222 ? 0.311 27.281 -12.594 1 95.88 222 GLU B C 1
ATOM 4592 O O . GLU B 1 222 ? 1.27 26.922 -11.898 1 95.88 222 GLU B O 1
ATOM 4597 N N . ILE B 1 223 ? 0.372 28.297 -13.445 1 96.06 223 ILE B N 1
ATOM 4598 C CA . ILE B 1 223 ? 1.534 29.172 -13.484 1 96.06 223 ILE B CA 1
ATOM 4599 C C . ILE B 1 223 ? 1.562 30.047 -12.234 1 96.06 223 ILE B C 1
ATOM 4601 O O . ILE B 1 223 ? 0.528 30.562 -11.812 1 96.06 223 ILE B O 1
ATOM 4605 N N . CYS B 1 224 ? 2.725 30.062 -11.672 1 95.44 224 CYS B N 1
ATOM 4606 C CA . CYS B 1 224 ? 2.873 30.922 -10.5 1 95.44 224 CYS B CA 1
ATOM 4607 C C . CYS B 1 224 ? 2.434 32.344 -10.805 1 95.44 224 CYS B C 1
ATOM 4609 O O . CYS B 1 224 ? 2.889 32.938 -11.781 1 95.44 224 CYS B O 1
ATOM 4611 N N . ASP B 1 225 ? 1.606 32.875 -9.977 1 94.75 225 ASP B N 1
ATOM 4612 C CA . ASP B 1 225 ? 1.076 34.25 -10.156 1 94.75 225 ASP B CA 1
ATOM 4613 C C . ASP B 1 225 ? 1.376 35.125 -8.938 1 94.75 225 ASP B C 1
ATOM 4615 O O . ASP B 1 225 ? 0.598 35.156 -7.984 1 94.75 225 ASP B O 1
ATOM 4619 N N . THR B 1 226 ? 2.332 35.938 -9.008 1 91.12 226 THR B N 1
ATOM 4620 C CA . THR B 1 226 ? 2.799 36.719 -7.883 1 91.12 226 THR B CA 1
ATOM 4621 C C . THR B 1 226 ? 1.803 37.844 -7.559 1 91.12 226 THR B C 1
ATOM 4623 O O . THR B 1 226 ? 1.841 38.406 -6.473 1 91.12 226 THR B O 1
ATOM 4626 N N . SER B 1 227 ? 0.991 38.156 -8.422 1 91.5 227 SER B N 1
ATOM 4627 C CA . SER B 1 227 ? -0.012 39.188 -8.172 1 91.5 227 SER B CA 1
ATOM 4628 C C . SER B 1 227 ? -1.059 38.719 -7.172 1 91.5 227 SER B C 1
ATOM 4630 O O . SER B 1 227 ? -1.805 39.531 -6.617 1 91.5 227 SER B O 1
ATOM 4632 N N . LYS B 1 228 ? -1.017 37.438 -6.844 1 91.44 228 LYS B N 1
ATOM 4633 C CA . LYS B 1 228 ? -2.018 36.875 -5.949 1 91.44 228 LYS B CA 1
ATOM 4634 C C . LYS B 1 228 ? -1.49 36.781 -4.52 1 91.44 228 LYS B C 1
ATOM 4636 O O . LYS B 1 228 ? -2.162 36.25 -3.641 1 91.44 228 LYS B O 1
ATOM 4641 N N . TYR B 1 229 ? -0.354 37.188 -4.207 1 88.44 229 TYR B N 1
ATOM 4642 C CA . TYR B 1 229 ? 0.238 37.031 -2.883 1 88.44 229 TYR B CA 1
ATOM 4643 C C . TYR B 1 229 ? -0.51 37.875 -1.863 1 88.44 229 TYR B C 1
ATOM 4645 O O . TYR B 1 229 ? -0.564 37.562 -0.679 1 88.44 229 TYR B O 1
ATOM 4653 N N . GLY B 1 230 ? -1.19 38.938 -2.258 1 77.81 230 GLY B N 1
ATOM 4654 C CA . GLY B 1 230 ? -1.948 39.781 -1.357 1 77.81 230 GLY B CA 1
ATOM 4655 C C . GLY B 1 230 ? -1.069 40.625 -0.456 1 77.81 230 GLY B C 1
ATOM 4656 O O . GLY B 1 230 ? 0.095 40.875 -0.774 1 77.81 230 GLY B O 1
ATOM 4657 N N . HIS B 1 231 ? -1.743 41.062 0.644 1 71.56 231 HIS B N 1
ATOM 4658 C CA . HIS B 1 231 ? -1.109 42.062 1.498 1 71.56 231 HIS B CA 1
ATOM 4659 C C . HIS B 1 231 ? -0.282 41.406 2.596 1 71.56 231 HIS B C 1
ATOM 4661 O O . HIS B 1 231 ? 0.722 41.969 3.043 1 71.56 231 HIS B O 1
ATOM 4667 N N . HIS B 1 232 ? -0.736 40.281 3.057 1 73.25 232 HIS B N 1
ATOM 4668 C CA . HIS B 1 232 ? -0.061 39.656 4.191 1 73.25 232 HIS B CA 1
ATOM 4669 C C . HIS B 1 232 ? 0.332 38.219 3.871 1 73.25 232 HIS B C 1
ATOM 4671 O O . HIS B 1 232 ? -0.402 37.5 3.182 1 73.25 232 HIS B O 1
ATOM 4677 N N . SER B 1 233 ? 1.609 38 4.332 1 87.5 233 SER B N 1
ATOM 4678 C CA . SER B 1 233 ? 2.098 36.625 4.223 1 87.5 233 SER B CA 1
ATOM 4679 C C . SER B 1 233 ? 2.557 36.094 5.574 1 87.5 233 SER B C 1
ATOM 4681 O O . SER B 1 233 ? 3.014 36.844 6.426 1 87.5 233 SER B O 1
ATOM 4683 N N . VAL B 1 234 ? 2.287 34.875 5.797 1 94.94 234 VAL B N 1
ATOM 4684 C CA . VAL B 1 234 ? 2.744 34.219 7.012 1 94.94 234 VAL B CA 1
ATOM 4685 C C . VAL B 1 234 ? 4.102 33.562 6.762 1 94.94 234 VAL B C 1
ATOM 4687 O O . VAL B 1 234 ? 4.293 32.875 5.75 1 94.94 234 VAL B O 1
ATOM 4690 N N . THR B 1 235 ? 5.043 33.844 7.691 1 94.12 235 THR B N 1
ATOM 4691 C CA . THR B 1 235 ? 6.371 33.25 7.578 1 94.12 235 THR B CA 1
ATOM 4692 C C . THR B 1 235 ? 6.617 32.25 8.695 1 94.12 235 THR B C 1
ATOM 4694 O O . THR B 1 235 ? 5.887 32.219 9.695 1 94.12 235 THR B O 1
ATOM 4697 N N . VAL B 1 236 ? 7.566 31.344 8.477 1 94.94 236 VAL B N 1
ATOM 4698 C CA . VAL B 1 236 ? 8.047 30.406 9.492 1 94.94 236 VAL B CA 1
ATOM 4699 C C . VAL B 1 236 ? 9.562 30.484 9.586 1 94.94 236 VAL B C 1
ATOM 4701 O O . VAL B 1 236 ? 10.227 31 8.68 1 94.94 236 VAL B O 1
ATOM 4704 N N . ASP B 1 237 ? 10.156 29.969 10.68 1 94.12 237 ASP B N 1
ATOM 4705 C CA . ASP B 1 237 ? 11.578 30.125 10.961 1 94.12 237 ASP B CA 1
ATOM 4706 C C . ASP B 1 237 ? 12.344 28.828 10.648 1 94.12 237 ASP B C 1
ATOM 4708 O O . ASP B 1 237 ? 13.57 28.844 10.562 1 94.12 237 ASP B O 1
ATOM 4712 N N . GLY B 1 238 ? 11.586 27.734 10.523 1 91.81 238 GLY B N 1
ATOM 4713 C CA . GLY B 1 238 ? 12.266 26.469 10.273 1 91.81 238 GLY B CA 1
ATOM 4714 C C . GLY B 1 238 ? 11.359 25.266 10.453 1 91.81 238 GLY B C 1
ATOM 4715 O O . GLY B 1 238 ? 10.133 25.391 10.398 1 91.81 238 GLY B O 1
ATOM 4716 N N . THR B 1 239 ? 11.984 24.125 10.484 1 92.81 239 THR B N 1
ATOM 4717 C CA . THR B 1 239 ? 11.297 22.844 10.633 1 92.81 239 THR B CA 1
ATOM 4718 C C . THR B 1 239 ? 11.969 21.984 11.695 1 92.81 239 THR B C 1
ATOM 4720 O O . THR B 1 239 ? 13.195 22 11.836 1 92.81 239 THR B O 1
ATOM 4723 N N . GLU B 1 240 ? 11.219 21.359 12.453 1 92.81 240 GLU B N 1
ATOM 4724 C CA . GLU B 1 240 ? 11.727 20.344 13.375 1 92.81 240 GLU B CA 1
ATOM 4725 C C . GLU B 1 240 ? 11.164 18.969 13.047 1 92.81 240 GLU B C 1
ATOM 4727 O O . GLU B 1 240 ? 9.992 18.828 12.703 1 92.81 240 GLU B O 1
ATOM 4732 N N . TYR B 1 241 ? 12.039 17.984 13.188 1 91.38 241 TYR B N 1
ATOM 4733 C CA . TYR B 1 241 ? 11.68 16.578 12.953 1 91.38 241 TYR B CA 1
ATOM 4734 C C . TYR B 1 241 ? 11.602 15.812 14.266 1 91.38 241 TYR B C 1
ATOM 4736 O O . TYR B 1 241 ? 12.438 16.016 15.156 1 91.38 241 TYR B O 1
ATOM 4744 N N . LEU B 1 242 ? 10.641 14.992 14.297 1 92.56 242 LEU B N 1
ATOM 4745 C CA . LEU B 1 242 ? 10.539 14.117 15.453 1 92.56 242 LEU B CA 1
ATOM 4746 C C . LEU B 1 242 ? 11.203 12.773 15.18 1 92.56 242 LEU B C 1
ATOM 4748 O O . LEU B 1 242 ? 11.266 12.336 14.023 1 92.56 242 LEU B O 1
ATOM 4752 N N . PRO B 1 243 ? 11.727 12.141 16.266 1 90.19 243 PRO B N 1
ATOM 4753 C CA . PRO B 1 243 ? 12.266 10.789 16.062 1 90.19 243 PRO B CA 1
ATOM 4754 C C . PRO B 1 243 ? 11.219 9.805 15.562 1 90.19 243 PRO B C 1
ATOM 4756 O O . PRO B 1 243 ? 10.055 9.867 15.984 1 90.19 243 PRO B O 1
ATOM 4759 N N . GLU B 1 244 ? 11.664 8.883 14.727 1 89.12 244 GLU B N 1
ATOM 4760 C CA . GLU B 1 244 ? 10.766 7.844 14.234 1 89.12 244 GLU B CA 1
ATOM 4761 C C . GLU B 1 244 ? 10.297 6.934 15.367 1 89.12 244 GLU B C 1
ATOM 4763 O O . GLU B 1 244 ? 11.07 6.621 16.281 1 89.12 244 GLU B O 1
ATOM 4768 N N . HIS B 1 245 ? 9.039 6.605 15.289 1 90.75 245 HIS B N 1
ATOM 4769 C CA . HIS B 1 245 ? 8.461 5.578 16.156 1 90.75 245 HIS B CA 1
ATOM 4770 C C . HIS B 1 245 ? 8.555 5.973 17.625 1 90.75 245 HIS B C 1
ATOM 4772 O O . HIS B 1 245 ? 8.914 5.152 18.469 1 90.75 245 HIS B O 1
ATOM 4778 N N . ASP B 1 246 ? 8.406 7.199 17.875 1 93.25 246 ASP B N 1
ATOM 4779 C CA . ASP B 1 246 ? 8.422 7.738 19.234 1 93.25 246 ASP B CA 1
ATOM 4780 C C . ASP B 1 246 ? 7.109 8.453 19.547 1 93.25 246 ASP B C 1
ATOM 4782 O O . ASP B 1 246 ? 6.996 9.664 19.375 1 93.25 246 ASP B O 1
ATOM 4786 N N . GLU B 1 247 ? 6.184 7.738 20.047 1 95.81 247 GLU B N 1
ATOM 4787 C CA . GLU B 1 247 ? 4.863 8.273 20.359 1 95.81 247 GLU B CA 1
ATOM 4788 C C . GLU B 1 247 ? 4.945 9.359 21.422 1 95.81 247 GLU B C 1
ATOM 4790 O O . GLU B 1 247 ? 4.191 10.336 21.391 1 95.81 247 GLU B O 1
ATOM 4795 N N . GLU B 1 248 ? 5.828 9.203 22.375 1 94.81 248 GLU B N 1
ATOM 4796 C CA . GLU B 1 248 ? 5.965 10.188 23.453 1 94.81 248 GLU B CA 1
ATOM 4797 C C . GLU B 1 248 ? 6.441 11.531 22.906 1 94.81 248 GLU B C 1
ATOM 4799 O O . GLU B 1 248 ? 5.934 12.578 23.312 1 94.81 248 GLU B O 1
ATOM 4804 N N . ALA B 1 249 ? 7.445 11.469 22.047 1 94.31 249 ALA B N 1
ATOM 4805 C CA . ALA B 1 249 ? 7.918 12.711 21.438 1 94.31 249 ALA B CA 1
ATOM 4806 C C . ALA B 1 249 ? 6.797 13.398 20.672 1 94.31 249 ALA B C 1
ATOM 4808 O O . ALA B 1 249 ? 6.68 14.625 20.688 1 94.31 249 ALA B O 1
ATOM 4809 N N . LEU B 1 250 ? 6.039 12.602 20.016 1 96.31 250 LEU B N 1
ATOM 4810 C CA . LEU B 1 250 ? 4.91 13.141 19.266 1 96.31 250 LEU B CA 1
ATOM 4811 C C . LEU B 1 250 ? 3.883 13.766 20.203 1 96.31 250 LEU B C 1
ATOM 4813 O O . LEU B 1 250 ? 3.363 14.852 19.922 1 96.31 250 LEU B O 1
ATOM 4817 N N . LEU B 1 251 ? 3.637 13.109 21.297 1 97 251 LEU B N 1
ATOM 4818 C CA . LEU B 1 251 ? 2.684 13.602 22.297 1 97 251 LEU B CA 1
ATOM 4819 C C . LEU B 1 251 ? 3.127 14.945 22.844 1 97 251 LEU B C 1
ATOM 4821 O O . LEU B 1 251 ? 2.318 15.875 22.969 1 97 251 LEU B O 1
ATOM 4825 N N . LYS B 1 252 ? 4.344 15.031 23.188 1 96.44 252 LYS B N 1
ATOM 4826 C CA . LYS B 1 252 ? 4.891 16.281 23.719 1 96.44 252 LYS B CA 1
ATOM 4827 C C . LYS B 1 252 ? 4.773 17.406 22.703 1 96.44 252 LYS B C 1
ATOM 4829 O O . LYS B 1 252 ? 4.426 18.531 23.062 1 96.44 252 LYS B O 1
ATOM 4834 N N . ALA B 1 253 ? 5.062 17.078 21.484 1 96.75 253 ALA B N 1
ATOM 4835 C CA . ALA B 1 253 ? 4.98 18.094 20.438 1 96.75 253 ALA B CA 1
ATOM 4836 C C . ALA B 1 253 ? 3.539 18.562 20.234 1 96.75 253 ALA B C 1
ATOM 4838 O O . ALA B 1 253 ? 3.266 19.75 20.172 1 96.75 253 ALA B O 1
ATOM 4839 N N . VAL B 1 254 ? 2.602 17.625 20.203 1 98.19 254 VAL B N 1
ATOM 4840 C CA . VAL B 1 254 ? 1.198 17.922 19.938 1 98.19 254 VAL B CA 1
ATOM 4841 C C . VAL B 1 254 ? 0.625 18.734 21.094 1 98.19 254 VAL B C 1
ATOM 4843 O O . VAL B 1 254 ? -0.281 19.547 20.906 1 98.19 254 VAL B O 1
ATOM 4846 N N . ALA B 1 255 ? 1.176 18.578 22.234 1 97.69 255 ALA B N 1
ATOM 4847 C CA . ALA B 1 255 ? 0.745 19.359 23.391 1 97.69 255 ALA B CA 1
ATOM 4848 C C . ALA B 1 255 ? 1.051 20.844 23.188 1 97.69 255 ALA B C 1
ATOM 4850 O O . ALA B 1 255 ? 0.49 21.688 23.891 1 97.69 255 ALA B O 1
ATOM 4851 N N . HIS B 1 256 ? 1.855 21.156 22.234 1 96.38 256 HIS B N 1
ATOM 4852 C CA . HIS B 1 256 ? 2.297 22.547 22.125 1 96.38 256 HIS B CA 1
ATOM 4853 C C . HIS B 1 256 ? 1.859 23.156 20.812 1 96.38 256 HIS B C 1
ATOM 4855 O O . HIS B 1 256 ? 1.8 24.391 20.672 1 96.38 256 HIS B O 1
ATOM 4861 N N . GLN B 1 257 ? 1.569 22.297 19.844 1 97.75 257 GLN B N 1
ATOM 4862 C CA . GLN B 1 257 ? 1.087 22.766 18.547 1 97.75 257 GLN B CA 1
ATOM 4863 C C . GLN B 1 257 ? 0.612 21.609 17.672 1 97.75 257 GLN B C 1
ATOM 4865 O O . GLN B 1 257 ? 0.92 20.453 17.969 1 97.75 257 GLN B O 1
ATOM 4870 N N . PRO B 1 258 ? -0.16 21.875 16.578 1 98.75 258 PRO B N 1
ATOM 4871 C CA . PRO B 1 258 ? -0.447 20.812 15.609 1 98.75 258 PRO B CA 1
ATOM 4872 C C . PRO B 1 258 ? 0.813 20.281 14.938 1 98.75 258 PRO B C 1
ATOM 4874 O O . PRO B 1 258 ? 1.752 21.031 14.68 1 98.75 258 PRO B O 1
ATOM 4877 N N . VAL B 1 259 ? 0.81 18.953 14.656 1 98.56 259 VAL B N 1
ATOM 4878 C CA . VAL B 1 259 ? 1.993 18.297 14.125 1 98.56 259 VAL B CA 1
ATOM 4879 C C . VAL B 1 259 ? 1.606 17.453 12.906 1 98.56 259 VAL B C 1
ATOM 4881 O O . VAL B 1 259 ? 0.59 16.75 12.93 1 98.56 259 VAL B O 1
ATOM 4884 N N . THR B 1 260 ? 2.381 17.562 11.836 1 98.44 260 THR B N 1
ATOM 4885 C CA . THR B 1 260 ? 2.129 16.766 10.641 1 98.44 260 THR B CA 1
ATOM 4886 C C . THR B 1 260 ? 2.684 15.359 10.805 1 98.44 260 THR B C 1
ATOM 4888 O O . THR B 1 260 ? 3.654 15.148 11.531 1 98.44 260 THR B O 1
ATOM 4891 N N . PHE B 1 261 ? 2.082 14.453 10.156 1 97.75 261 PHE B N 1
ATOM 4892 C CA . PHE B 1 261 ? 2.58 13.086 10.062 1 97.75 261 PHE B CA 1
ATOM 4893 C C . PHE B 1 261 ? 2.174 12.445 8.742 1 97.75 261 PHE B C 1
ATOM 4895 O O . PHE B 1 261 ? 1.367 13.008 8 1 97.75 261 PHE B O 1
ATOM 4902 N N . GLN B 1 262 ? 2.803 11.375 8.43 1 96.5 262 GLN B N 1
ATOM 4903 C CA . GLN B 1 262 ? 2.455 10.586 7.25 1 96.5 262 GLN B CA 1
ATOM 4904 C C . GLN B 1 262 ? 2.053 9.172 7.641 1 96.5 262 GLN B C 1
ATOM 4906 O O . GLN B 1 262 ? 2.555 8.625 8.625 1 96.5 262 GLN B O 1
ATOM 4911 N N . MET B 1 263 ? 1.223 8.641 6.824 1 96.06 263 MET B N 1
ATOM 4912 C CA . MET B 1 263 ? 0.754 7.281 7.078 1 96.06 263 MET B CA 1
ATOM 4913 C C . MET B 1 263 ? 0.342 6.598 5.781 1 96.06 263 MET B C 1
ATOM 4915 O O . MET B 1 263 ? 0.45 7.184 4.703 1 96.06 263 MET B O 1
ATOM 4919 N N . ASP B 1 264 ? 0.035 5.344 5.895 1 93.75 264 ASP B N 1
ATOM 4920 C CA . ASP B 1 264 ? -0.551 4.582 4.797 1 93.75 264 ASP B CA 1
ATOM 4921 C C . ASP B 1 264 ? -2.043 4.344 5.023 1 93.75 264 ASP B C 1
ATOM 4923 O O . ASP B 1 264 ? -2.426 3.486 5.82 1 93.75 264 ASP B O 1
ATOM 4927 N N . PRO B 1 265 ? -2.846 5.078 4.359 1 92.94 265 PRO B N 1
ATOM 4928 C CA . PRO B 1 265 ? -4.281 4.879 4.582 1 92.94 265 PRO B CA 1
ATOM 4929 C C . PRO B 1 265 ? -4.824 3.643 3.873 1 92.94 265 PRO B C 1
ATOM 4931 O O . PRO B 1 265 ? -6.039 3.498 3.719 1 92.94 265 PRO B O 1
ATOM 4934 N N . GLY B 1 266 ? -3.854 2.869 3.398 1 85.69 266 GLY B N 1
ATOM 4935 C CA . GLY B 1 266 ? -4.262 1.674 2.678 1 85.69 266 GLY B CA 1
ATOM 4936 C C . GLY B 1 266 ? -5.129 0.745 3.506 1 85.69 266 GLY B C 1
ATOM 4937 O O . GLY B 1 266 ? -5.117 0.811 4.738 1 85.69 266 GLY B O 1
ATOM 4938 N N . GLY B 1 267 ? -5.98 -0.067 2.887 1 81.31 267 GLY B N 1
ATOM 4939 C CA . GLY B 1 267 ? -7.035 -0.88 3.475 1 81.31 267 GLY B CA 1
ATOM 4940 C C . GLY B 1 267 ? -8.422 -0.306 3.264 1 81.31 267 GLY B C 1
ATOM 4941 O O . GLY B 1 267 ? -8.562 0.841 2.836 1 81.31 267 GLY B O 1
ATOM 4942 N N . ASP B 1 268 ? -9.391 -1.058 3.484 1 77.5 268 ASP B N 1
ATOM 4943 C CA . ASP B 1 268 ? -10.727 -0.59 3.125 1 77.5 268 ASP B CA 1
ATOM 4944 C C . ASP B 1 268 ? -11.406 0.099 4.305 1 77.5 268 ASP B C 1
ATOM 4946 O O . ASP B 1 268 ? -12.508 0.629 4.172 1 77.5 268 ASP B O 1
ATOM 4950 N N . GLY B 1 269 ? -10.742 0.16 5.312 1 92.44 269 GLY B N 1
ATOM 4951 C CA . GLY B 1 269 ? -11.391 0.791 6.449 1 92.44 269 GLY B CA 1
ATOM 4952 C C . GLY B 1 269 ? -11.273 2.303 6.441 1 92.44 269 GLY B C 1
ATOM 4953 O O . GLY B 1 269 ? -12.266 3.012 6.625 1 92.44 269 GLY B O 1
ATOM 4954 N N . PHE B 1 270 ? -10.117 2.791 6.113 1 96.88 270 PHE B N 1
ATOM 4955 C CA . PHE B 1 270 ? -9.859 4.219 6.242 1 96.88 270 PHE B CA 1
ATOM 4956 C C . PHE B 1 270 ? -10.617 5.004 5.172 1 96.88 270 PHE B C 1
ATOM 4958 O O . PHE B 1 270 ? -11.156 6.074 5.453 1 96.88 270 PHE B O 1
ATOM 4965 N N . MET B 1 271 ? -10.68 4.461 3.998 1 96.44 271 MET B N 1
ATOM 4966 C CA . MET B 1 271 ? -11.336 5.062 2.844 1 96.44 271 MET B CA 1
ATOM 4967 C C . MET B 1 271 ? -12.797 5.383 3.156 1 96.44 271 MET B C 1
ATOM 4969 O O . MET B 1 271 ? -13.344 6.363 2.65 1 96.44 271 MET B O 1
ATOM 4973 N N . PHE B 1 272 ? -13.391 4.602 4.086 1 97.44 272 PHE B N 1
ATOM 4974 C CA . PHE B 1 272 ? -14.82 4.715 4.336 1 97.44 272 PHE B CA 1
ATOM 4975 C C . PHE B 1 272 ? -15.094 5.035 5.801 1 97.44 272 PHE B C 1
ATOM 4977 O O . PHE B 1 272 ? -16.219 4.883 6.277 1 97.44 272 PHE B O 1
ATOM 4984 N N . TYR B 1 273 ? -14.07 5.441 6.504 1 97.88 273 TYR B N 1
ATOM 4985 C CA . TYR B 1 273 ? -14.188 5.742 7.93 1 97.88 273 TYR B CA 1
ATOM 4986 C C . TYR B 1 273 ? -15.312 6.73 8.188 1 97.88 273 TYR B C 1
ATOM 4988 O O . TYR B 1 273 ? -15.461 7.723 7.461 1 97.88 273 TYR B O 1
ATOM 4996 N N . LYS B 1 274 ? -16.078 6.438 9.227 1 97.31 274 LYS B N 1
ATOM 4997 C CA . LYS B 1 274 ? -17.188 7.297 9.602 1 97.31 274 LYS B CA 1
ATOM 4998 C C . LYS B 1 274 ? -16.984 7.906 10.984 1 97.31 274 LYS B C 1
ATOM 5000 O O . LYS B 1 274 ? -17.062 9.125 11.156 1 97.31 274 LYS B O 1
ATOM 5005 N N . GLU B 1 275 ? -16.781 7.031 11.953 1 97.75 275 GLU B N 1
ATOM 5006 C CA . GLU B 1 275 ? -16.688 7.465 13.344 1 97.75 275 GLU B CA 1
ATOM 5007 C C . GLU B 1 275 ? -16.016 6.402 14.211 1 97.75 275 GLU B C 1
ATOM 5009 O O . GLU B 1 275 ? -15.82 5.27 13.773 1 97.75 275 GLU B O 1
ATOM 5014 N N . GLY B 1 276 ? -15.703 6.859 15.445 1 98.12 276 GLY B N 1
ATOM 5015 C CA . GLY B 1 276 ? -15.039 5.949 16.375 1 98.12 276 GLY B CA 1
ATOM 5016 C C . GLY B 1 276 ? -13.531 6.055 16.328 1 98.12 276 GLY B C 1
ATOM 5017 O O . GLY B 1 276 ? -12.977 6.93 15.656 1 98.12 276 GLY B O 1
ATOM 5018 N N . ILE B 1 277 ? -12.875 5.211 17.156 1 98.44 277 ILE B N 1
ATOM 5019 C CA . ILE B 1 277 ? -11.414 5.219 17.234 1 98.44 277 ILE B CA 1
ATOM 5020 C C . ILE B 1 277 ? -10.844 4.211 16.234 1 98.44 277 ILE B C 1
ATOM 5022 O O . ILE B 1 277 ? -10.969 3 16.438 1 98.44 277 ILE B O 1
ATOM 5026 N N . PHE B 1 278 ? -10.242 4.727 15.188 1 98.06 278 PHE B N 1
ATOM 5027 C CA . PHE B 1 278 ? -9.734 3.904 14.094 1 98.06 278 PHE B CA 1
ATOM 5028 C C . PHE B 1 278 ? -8.484 3.15 14.516 1 98.06 278 PHE B C 1
ATOM 5030 O O . PHE B 1 278 ? -7.559 3.74 15.086 1 98.06 278 PHE B O 1
ATOM 5037 N N . SER B 1 279 ? -8.406 1.819 14.164 1 95.5 279 SER B N 1
ATOM 5038 C CA . SER B 1 279 ? -7.293 0.987 14.594 1 95.5 279 SER B CA 1
ATOM 5039 C C . SER B 1 279 ? -6.75 0.144 13.445 1 95.5 279 SER B C 1
ATOM 5041 O O . SER B 1 279 ? -5.914 -0.737 13.656 1 95.5 279 SER B O 1
ATOM 5043 N N . GLY B 1 280 ? -7.043 0.352 12.18 1 87.69 280 GLY B N 1
ATOM 5044 C CA . GLY B 1 280 ? -6.609 -0.441 11.039 1 87.69 280 GLY B CA 1
ATOM 5045 C C . GLY B 1 280 ? -7.488 -1.653 10.789 1 87.69 280 GLY B C 1
ATOM 5046 O O . GLY B 1 280 ? -8.641 -1.694 11.227 1 87.69 280 GLY B O 1
ATOM 5047 N N . PRO B 1 281 ? -7.016 -2.531 9.984 1 88.56 281 PRO B N 1
ATOM 5048 C CA . PRO B 1 281 ? -5.656 -2.584 9.445 1 88.56 281 PRO B CA 1
ATOM 5049 C C . PRO B 1 281 ? -5.441 -1.622 8.281 1 88.56 281 PRO B C 1
ATOM 5051 O O . PRO B 1 281 ? -6.402 -1.242 7.605 1 88.56 281 PRO B O 1
ATOM 5054 N N . CYS B 1 282 ? -4.137 -1.167 8.133 1 91.75 282 CYS B N 1
ATOM 5055 C CA . CYS B 1 282 ? -3.678 -0.315 7.039 1 91.75 282 CYS B CA 1
ATOM 5056 C C . CYS B 1 282 ? -2.359 -0.823 6.465 1 91.75 282 CYS B C 1
ATOM 5058 O O . CYS B 1 282 ? -2.086 -2.023 6.5 1 91.75 282 CYS B O 1
ATOM 5060 N N . GLY B 1 283 ? -1.682 0.049 5.668 1 90.06 283 GLY B N 1
ATOM 5061 C CA . GLY B 1 283 ? -0.388 -0.294 5.098 1 90.06 283 GLY B CA 1
ATOM 5062 C C . GLY B 1 283 ? 0.777 0.322 5.848 1 90.06 283 GLY B C 1
ATOM 5063 O O . GLY B 1 283 ? 0.607 0.833 6.957 1 90.06 283 GLY B O 1
ATOM 5064 N N . MET B 1 284 ? 1.977 0.194 5.266 1 90.44 284 MET B N 1
ATOM 5065 C CA . MET B 1 284 ? 3.189 0.641 5.941 1 90.44 284 MET B CA 1
ATOM 5066 C C . MET B 1 284 ? 3.842 1.795 5.188 1 90.44 284 MET B C 1
ATOM 5068 O O . MET B 1 284 ? 4.789 2.41 5.684 1 90.44 284 MET B O 1
ATOM 5072 N N . GLU B 1 285 ? 3.264 2.16 4.102 1 90.88 285 GLU B N 1
ATOM 5073 C CA . GLU B 1 285 ? 3.877 3.195 3.277 1 90.88 285 GLU B CA 1
ATOM 5074 C C . GLU B 1 285 ? 3.588 4.586 3.832 1 90.88 285 GLU B C 1
ATOM 5076 O O . GLU B 1 285 ? 2.539 4.812 4.441 1 90.88 285 GLU B O 1
ATOM 5081 N N . LEU B 1 286 ? 4.539 5.445 3.719 1 93.25 286 LEU B N 1
ATOM 5082 C CA . LEU B 1 286 ? 4.309 6.848 4.039 1 93.25 286 LEU B CA 1
ATOM 5083 C C . LEU B 1 286 ? 3.809 7.609 2.814 1 93.25 286 LEU B C 1
ATOM 5085 O O . LEU B 1 286 ? 4.605 8.195 2.076 1 93.25 286 LEU B O 1
ATOM 5089 N N . MET B 1 287 ? 2.459 7.652 2.707 1 94.31 287 MET B N 1
ATOM 5090 C CA . MET B 1 287 ? 1.99 8.133 1.409 1 94.31 287 MET B CA 1
ATOM 5091 C C . MET B 1 287 ? 0.821 9.094 1.573 1 94.31 287 MET B C 1
ATOM 5093 O O . MET B 1 287 ? 0.266 9.578 0.584 1 94.31 287 MET B O 1
ATOM 5097 N N . HIS B 1 288 ? 0.41 9.359 2.73 1 97.31 288 HIS B N 1
ATOM 5098 C CA . HIS B 1 288 ? -0.659 10.312 3.002 1 97.31 288 HIS B CA 1
ATOM 5099 C C . HIS B 1 288 ? -0.342 11.164 4.23 1 97.31 288 HIS B C 1
ATOM 5101 O O . HIS B 1 288 ? -0.124 10.625 5.32 1 97.31 288 HIS B O 1
ATOM 5107 N N . ALA B 1 289 ? -0.31 12.461 4.012 1 97.94 289 ALA B N 1
ATOM 5108 C CA . ALA B 1 289 ? 0.026 13.383 5.09 1 97.94 289 ALA B CA 1
ATOM 5109 C C . ALA B 1 289 ? -1.231 14.008 5.688 1 97.94 289 ALA B C 1
ATOM 5111 O O . ALA B 1 289 ? -2.158 14.375 4.961 1 97.94 289 ALA B O 1
ATOM 5112 N N . MET B 1 290 ? -1.267 14.039 6.953 1 98.69 290 MET B N 1
ATOM 5113 C CA . MET B 1 290 ? -2.354 14.68 7.688 1 98.69 290 MET B CA 1
ATOM 5114 C C . MET B 1 290 ? -1.815 15.477 8.867 1 98.69 290 MET B C 1
ATOM 5116 O O . MET B 1 290 ? -0.603 15.656 9.008 1 98.69 290 MET B O 1
ATOM 5120 N N . LEU B 1 291 ? -2.766 16.078 9.586 1 98.94 291 LEU B N 1
ATOM 5121 C CA . LEU B 1 291 ? -2.402 16.969 10.688 1 98.94 291 LEU B CA 1
ATOM 5122 C C . LEU B 1 291 ? -2.984 16.469 12 1 98.94 291 LEU B C 1
ATOM 5124 O O . LEU B 1 291 ? -4.203 16.344 12.141 1 98.94 291 LEU B O 1
ATOM 5128 N N . ILE B 1 292 ? -2.08 16.156 12.969 1 98.94 292 ILE B N 1
ATOM 5129 C CA . ILE B 1 292 ? -2.541 15.867 14.32 1 98.94 292 ILE B CA 1
ATOM 5130 C C . ILE B 1 292 ? -2.822 17.172 15.062 1 98.94 292 ILE B C 1
ATOM 5132 O O . ILE B 1 292 ? -1.938 18.031 15.188 1 98.94 292 ILE B O 1
ATOM 5136 N N . VAL B 1 293 ? -4.113 17.281 15.586 1 98.94 293 VAL B N 1
ATOM 5137 C CA . VAL B 1 293 ? -4.5 18.547 16.188 1 98.94 293 VAL B CA 1
ATOM 5138 C C . VAL B 1 293 ? -4.824 18.344 17.672 1 98.94 293 VAL B C 1
ATOM 5140 O O . VAL B 1 293 ? -5.246 19.281 18.359 1 98.94 293 VAL B O 1
ATOM 5143 N N . GLY B 1 294 ? -4.668 17.141 18.125 1 98.88 294 GLY B N 1
ATOM 5144 C CA . GLY B 1 294 ? -4.934 16.906 19.531 1 98.88 294 GLY B CA 1
ATOM 5145 C C . GLY B 1 294 ? -4.887 15.438 19.922 1 98.88 294 GLY B C 1
ATOM 5146 O O . GLY B 1 294 ? -4.516 14.594 19.109 1 98.88 294 GLY B O 1
ATOM 5147 N N . TYR B 1 295 ? -5.145 15.18 21.156 1 98.81 295 TYR B N 1
ATOM 5148 C CA . TYR B 1 295 ? -5.227 13.844 21.75 1 98.81 295 TYR B CA 1
ATOM 5149 C C . TYR B 1 295 ? -6.16 13.828 22.953 1 98.81 295 TYR B C 1
ATOM 5151 O O . TYR B 1 295 ? -6.383 14.867 23.578 1 98.81 295 TYR B O 1
ATOM 5159 N N . ASP B 1 296 ? -6.703 12.758 23.094 1 98.56 296 ASP B N 1
ATOM 5160 C CA . ASP B 1 296 ? -7.613 12.562 24.219 1 98.56 296 ASP B CA 1
ATOM 5161 C C . ASP B 1 296 ? -7.797 11.07 24.516 1 98.56 296 ASP B C 1
ATOM 5163 O O . ASP B 1 296 ? -6.984 10.242 24.109 1 98.56 296 ASP B O 1
ATOM 5167 N N . GLN B 1 297 ? -8.711 10.758 25.438 1 97.75 297 GLN B N 1
ATOM 5168 C CA . GLN B 1 297 ? -9.07 9.383 25.781 1 97.75 297 GLN B CA 1
ATOM 5169 C C . GLN B 1 297 ? -10.578 9.242 25.984 1 97.75 297 GLN B C 1
ATOM 5171 O O . GLN B 1 297 ? -11.234 10.164 26.453 1 97.75 297 GLN B O 1
ATOM 5176 N N . ASP B 1 298 ? -11.094 8.141 25.562 1 96.19 298 ASP B N 1
ATOM 5177 C CA . ASP B 1 298 ? -12.5 7.824 25.828 1 96.19 298 ASP B CA 1
ATOM 5178 C C . ASP B 1 298 ? -12.719 7.504 27.312 1 96.19 298 ASP B C 1
ATOM 5180 O O . ASP B 1 298 ? -11.758 7.242 28.031 1 96.19 298 ASP B O 1
ATOM 5184 N N . PRO B 1 299 ? -13.984 7.477 27.703 1 94.94 299 PRO B N 1
ATOM 5185 C CA . PRO B 1 299 ? -14.273 7.172 29.109 1 94.94 299 PRO B CA 1
ATOM 5186 C C . PRO B 1 299 ? -13.742 5.805 29.531 1 94.94 299 PRO B C 1
ATOM 5188 O O . PRO B 1 299 ? -13.406 5.609 30.703 1 94.94 299 PRO B O 1
ATOM 5191 N N . ASP B 1 300 ? -13.625 4.918 28.641 1 95.56 300 ASP B N 1
ATOM 5192 C CA . ASP B 1 300 ? -13.164 3.574 28.969 1 95.56 300 ASP B CA 1
ATOM 5193 C C . ASP B 1 300 ? -11.641 3.51 29.016 1 95.56 300 ASP B C 1
ATOM 5195 O O . ASP B 1 300 ? -11.062 2.445 29.25 1 95.56 300 ASP B O 1
ATOM 5199 N N . GLY B 1 301 ? -10.992 4.605 28.75 1 96.44 301 GLY B N 1
ATOM 5200 C CA . GLY B 1 301 ? -9.547 4.68 28.891 1 96.44 301 GLY B CA 1
ATOM 5201 C C . GLY B 1 301 ? -8.812 4.562 27.562 1 96.44 301 GLY B C 1
ATOM 5202 O O . GLY B 1 301 ? -7.598 4.738 27.5 1 96.44 301 GLY B O 1
ATOM 5203 N N . THR B 1 302 ? -9.531 4.316 26.469 1 97.75 302 THR B N 1
ATOM 5204 C CA . THR B 1 302 ? -8.898 4.191 25.156 1 97.75 302 THR B CA 1
ATOM 5205 C C . THR B 1 302 ? -8.383 5.547 24.672 1 97.75 302 THR B C 1
ATOM 5207 O O . THR B 1 302 ? -9.156 6.492 24.531 1 97.75 302 THR B O 1
ATOM 5210 N N . LYS B 1 303 ? -7.07 5.629 24.469 1 98.38 303 LYS B N 1
ATOM 5211 C CA . LYS B 1 303 ? -6.43 6.875 24.062 1 98.38 303 LYS B CA 1
ATOM 5212 C C . LYS B 1 303 ? -6.43 7.027 22.547 1 98.38 303 LYS B C 1
ATOM 5214 O O . LYS B 1 303 ? -6.32 6.039 21.812 1 98.38 303 LYS B O 1
ATOM 5219 N N . TYR B 1 304 ? -6.57 8.242 22.094 1 98.75 304 TYR B N 1
ATOM 5220 C CA . TYR B 1 304 ? -6.586 8.453 20.656 1 98.75 304 TYR B CA 1
ATOM 5221 C C . TYR B 1 304 ? -5.996 9.812 20.297 1 98.75 304 TYR B C 1
ATOM 5223 O O . TYR B 1 304 ? -5.934 10.711 21.141 1 98.75 304 TYR B O 1
ATOM 5231 N N . TRP B 1 305 ? -5.496 9.859 19.078 1 98.88 305 TRP B N 1
ATOM 5232 C CA . TRP B 1 305 ? -5.152 11.125 18.422 1 98.88 305 TRP B CA 1
ATOM 5233 C C . TRP B 1 305 ? -6.371 11.734 17.734 1 98.88 305 TRP B C 1
ATOM 5235 O O . TRP B 1 305 ? -7.234 11.016 17.234 1 98.88 305 TRP B O 1
ATOM 5245 N N . ILE B 1 306 ? -6.465 13.008 17.703 1 98.94 306 ILE B N 1
ATOM 5246 C CA . ILE B 1 306 ? -7.398 13.734 16.859 1 98.94 306 ILE B CA 1
ATOM 5247 C C . ILE B 1 306 ? -6.68 14.234 15.602 1 98.94 306 ILE B C 1
ATOM 5249 O O . ILE B 1 306 ? -5.73 15.016 15.688 1 98.94 306 ILE B O 1
ATOM 5253 N N . VAL B 1 307 ? -7.172 13.773 14.438 1 98.94 307 VAL B N 1
ATOM 5254 C CA . VAL B 1 307 ? -6.438 14.016 13.195 1 98.94 307 VAL B CA 1
ATOM 5255 C C . VAL B 1 307 ? -7.34 14.727 12.188 1 98.94 307 VAL B C 1
ATOM 5257 O O . VAL B 1 307 ? -8.484 14.305 11.969 1 98.94 307 VAL B O 1
ATOM 5260 N N . LYS B 1 308 ? -6.84 15.781 11.617 1 98.94 308 LYS B N 1
ATOM 5261 C CA . LYS B 1 308 ? -7.531 16.531 10.57 1 98.94 308 LYS B CA 1
ATOM 5262 C C . LYS B 1 308 ? -7.117 16.047 9.18 1 98.94 308 LYS B C 1
ATOM 5264 O O . LYS B 1 308 ? -5.926 16 8.867 1 98.94 308 LYS B O 1
ATOM 5269 N N . ASN B 1 309 ? -8.094 15.672 8.422 1 98.5 309 ASN B N 1
ATOM 5270 C CA . ASN B 1 309 ? -7.895 15.234 7.043 1 98.5 309 ASN B CA 1
ATOM 5271 C C . ASN B 1 309 ? -8.203 16.359 6.051 1 98.5 309 ASN B C 1
ATOM 5273 O O . ASN B 1 309 ? -8.523 17.469 6.453 1 98.5 309 ASN B O 1
ATOM 5277 N N . SER B 1 310 ? -7.977 16.047 4.738 1 98.5 310 SER B N 1
ATOM 5278 C CA . SER B 1 310 ? -8.195 17.062 3.715 1 98.5 310 SER B CA 1
ATOM 5279 C C . SER B 1 310 ? -9.102 16.547 2.607 1 98.5 310 SER B C 1
ATOM 5281 O O . SER B 1 310 ? -8.914 16.875 1.435 1 98.5 310 SER B O 1
ATOM 5283 N N . TRP B 1 311 ? -10.055 15.68 2.979 1 97.94 311 TRP B N 1
ATOM 5284 C CA . TRP B 1 311 ? -10.969 15.102 1.997 1 97.94 311 TRP B CA 1
ATOM 5285 C C . TRP B 1 311 ? -12.367 15.68 2.145 1 97.94 311 TRP B C 1
ATOM 5287 O O . TRP B 1 311 ? -13.352 15.062 1.731 1 97.94 311 TRP B O 1
ATOM 5297 N N . GLY B 1 312 ? -12.477 16.844 2.809 1 97.38 312 GLY B N 1
ATOM 5298 C CA . GLY B 1 312 ? -13.773 17.484 3.006 1 97.38 312 GLY B CA 1
ATOM 5299 C C . GLY B 1 312 ? -14.508 16.969 4.227 1 97.38 312 GLY B C 1
ATOM 5300 O O . GLY B 1 312 ? -14.086 16 4.852 1 97.38 312 GLY B O 1
ATOM 5301 N N . GLU B 1 313 ? -15.609 17.594 4.562 1 97.25 313 GLU B N 1
ATOM 5302 C CA . GLU B 1 313 ? -16.359 17.281 5.773 1 97.25 313 GLU B CA 1
ATOM 5303 C C . GLU B 1 313 ? -17.234 16.047 5.574 1 97.25 313 GLU B C 1
ATOM 5305 O O . GLU B 1 313 ? -17.75 15.477 6.543 1 97.25 313 GLU B O 1
ATOM 5310 N N . GLY B 1 314 ? -17.359 15.609 4.324 1 95.5 314 GLY B N 1
ATOM 5311 C CA . GLY B 1 314 ? -18.172 14.438 4.039 1 95.5 314 GLY B CA 1
ATOM 5312 C C . GLY B 1 314 ? -17.5 13.133 4.434 1 95.5 314 GLY B C 1
ATOM 5313 O O . GLY B 1 314 ? -18.141 12.086 4.5 1 95.5 314 GLY B O 1
ATOM 5314 N N . TRP B 1 315 ? -16.281 13.195 4.785 1 97 315 TRP B N 1
ATOM 5315 C CA . TRP B 1 315 ? -15.508 12.031 5.203 1 97 315 TRP B CA 1
ATOM 5316 C C . TRP B 1 315 ? -15.273 12.047 6.711 1 97 315 TRP B C 1
ATOM 5318 O O . TRP B 1 315 ? -15.008 13.102 7.293 1 97 315 TRP B O 1
ATOM 5328 N N . GLY B 1 316 ? -15.383 10.93 7.305 1 97.81 316 GLY B N 1
ATOM 5329 C CA . GLY B 1 316 ? -15.07 10.789 8.719 1 97.81 316 GLY B CA 1
ATOM 5330 C C . GLY B 1 316 ? -15.969 11.617 9.617 1 97.81 316 GLY B C 1
ATOM 5331 O O . GLY B 1 316 ? -17.172 11.758 9.336 1 97.81 316 GLY B O 1
ATOM 5332 N N . GLU B 1 317 ? -15.414 11.992 10.742 1 98.19 317 GLU B N 1
ATOM 5333 C CA . GLU B 1 317 ? -16.125 12.867 11.672 1 98.19 317 GLU B CA 1
ATOM 5334 C C . GLU B 1 317 ? -15.992 14.336 11.25 1 98.19 317 GLU B C 1
ATOM 5336 O O . GLU B 1 317 ? -15.219 15.086 11.844 1 98.19 317 GLU B O 1
ATOM 5341 N N . LYS B 1 318 ? -16.75 14.664 10.195 1 97.75 318 LYS B N 1
ATOM 5342 C CA . LYS B 1 318 ? -16.719 15.992 9.602 1 97.75 318 LYS B CA 1
ATOM 5343 C C . LYS B 1 318 ? -15.297 16.375 9.195 1 97.75 318 LYS B C 1
ATOM 5345 O O . LYS B 1 318 ? -14.812 17.453 9.531 1 97.75 318 LYS B O 1
ATOM 5350 N N . GLY B 1 319 ? -14.609 15.43 8.68 1 98.5 319 GLY B N 1
ATOM 5351 C CA . GLY B 1 319 ? -13.273 15.672 8.148 1 98.5 319 GLY B CA 1
ATOM 5352 C C . GLY B 1 319 ? -12.164 15.258 9.094 1 98.5 319 GLY B C 1
ATOM 5353 O O . GLY B 1 319 ? -10.984 15.375 8.766 1 98.5 319 GLY B O 1
ATOM 5354 N N . TYR B 1 320 ? -12.547 14.734 10.266 1 98.81 320 TYR B N 1
ATOM 5355 C CA . TYR B 1 320 ? -11.57 14.305 11.266 1 98.81 320 TYR B CA 1
ATOM 5356 C C . TYR B 1 320 ? -11.641 12.797 11.484 1 98.81 320 TYR B C 1
ATOM 5358 O O . TYR B 1 320 ? -12.625 12.156 11.125 1 98.81 320 TYR B O 1
ATOM 5366 N N . VAL B 1 321 ? -10.586 12.281 12.062 1 98.69 321 VAL B N 1
ATOM 5367 C CA . VAL B 1 321 ? -10.531 10.891 12.484 1 98.69 321 VAL B CA 1
ATOM 5368 C C . VAL B 1 321 ? -9.844 10.789 13.844 1 98.69 321 VAL B C 1
ATOM 5370 O O . VAL B 1 321 ? -8.93 11.555 14.141 1 98.69 321 VAL B O 1
ATOM 5373 N N . ARG B 1 322 ? -10.336 9.953 14.672 1 98.81 322 ARG B N 1
ATOM 5374 C CA . ARG B 1 322 ? -9.656 9.57 15.906 1 98.81 322 ARG B CA 1
ATOM 5375 C C . ARG B 1 322 ? -8.828 8.305 15.695 1 98.81 322 ARG B C 1
ATOM 5377 O O . ARG B 1 322 ? -9.352 7.27 15.281 1 98.81 322 ARG B O 1
ATOM 5384 N N . MET B 1 323 ? -7.52 8.414 15.906 1 98.56 323 MET B N 1
ATOM 5385 C CA . MET B 1 323 ? -6.602 7.301 15.68 1 98.56 323 MET B CA 1
ATOM 5386 C C . MET B 1 323 ? -6.145 6.695 17 1 98.56 323 MET B C 1
ATOM 5388 O O . MET B 1 323 ? -5.691 7.414 17.891 1 98.56 323 MET B O 1
ATOM 5392 N N . LEU B 1 324 ? -6.188 5.449 17.078 1 98.5 324 LEU B N 1
ATOM 5393 C CA . LEU B 1 324 ? -5.84 4.742 18.312 1 98.5 324 LEU B CA 1
ATOM 5394 C C . LEU B 1 324 ? -4.391 5.008 18.703 1 98.5 324 LEU B C 1
ATOM 5396 O O . LEU B 1 324 ? -3.502 4.988 17.844 1 98.5 324 LEU B O 1
ATOM 5400 N N . ARG B 1 325 ? -4.164 5.27 19.984 1 97.75 325 ARG B N 1
ATOM 5401 C CA . ARG B 1 325 ? -2.836 5.434 20.562 1 97.75 325 ARG B CA 1
ATOM 5402 C C . ARG B 1 325 ? -2.465 4.234 21.438 1 97.75 325 ARG B C 1
ATOM 5404 O O . ARG B 1 325 ? -3.342 3.494 21.891 1 97.75 325 ARG B O 1
ATOM 5411 N N . GLY B 1 326 ? -1.125 4.117 21.625 1 95.44 326 GLY B N 1
ATOM 5412 C CA . GLY B 1 326 ? -0.647 3.086 22.531 1 95.44 326 GLY B CA 1
ATOM 5413 C C . GLY B 1 326 ? -0.658 1.697 21.922 1 95.44 326 GLY B C 1
ATOM 5414 O O . GLY B 1 326 ? -0.955 0.715 22.609 1 95.44 326 GLY B O 1
ATOM 5415 N N . THR B 1 327 ? -0.427 1.611 20.656 1 92 327 THR B N 1
ATOM 5416 C CA . THR B 1 327 ? -0.374 0.331 19.953 1 92 327 THR B CA 1
ATOM 5417 C C . THR B 1 327 ? 1.071 -0.128 19.781 1 92 327 THR B C 1
ATOM 5419 O O . THR B 1 327 ? 1.817 -0.241 20.75 1 92 327 THR B O 1
ATOM 5422 N N . SER B 1 328 ? 1.495 -0.435 18.578 1 85.38 328 SER B N 1
ATOM 5423 C CA . SER B 1 328 ? 2.861 -0.846 18.266 1 85.38 328 SER B CA 1
ATOM 5424 C C . SER B 1 328 ? 3.779 0.361 18.109 1 85.38 328 SER B C 1
ATOM 5426 O O . SER B 1 328 ? 3.316 1.503 18.109 1 85.38 328 SER B O 1
ATOM 5428 N N . ILE B 1 329 ? 5.043 0.132 17.969 1 87.38 329 ILE B N 1
ATOM 5429 C CA . ILE B 1 329 ? 6.035 1.191 17.828 1 87.38 329 ILE B CA 1
ATOM 5430 C C . ILE B 1 329 ? 5.789 1.972 16.547 1 87.38 329 ILE B C 1
ATOM 5432 O O . ILE B 1 329 ? 6.137 3.152 16.453 1 87.38 329 ILE B O 1
ATOM 5436 N N . GLN B 1 330 ? 5.152 1.408 15.625 1 89.94 330 GLN B N 1
ATOM 5437 C CA . GLN B 1 330 ? 4.875 2.07 14.352 1 89.94 330 GLN B CA 1
ATOM 5438 C C . GLN B 1 330 ? 3.6 2.902 14.43 1 89.94 330 GLN B C 1
ATOM 5440 O O . GLN B 1 330 ? 3.35 3.746 13.57 1 89.94 330 GLN B O 1
ATOM 5445 N N . GLY B 1 331 ? 2.766 2.633 15.461 1 94.62 331 GLY B N 1
ATOM 5446 C CA . GLY B 1 331 ? 1.45 3.252 15.516 1 94.62 331 GLY B CA 1
ATOM 5447 C C . GLY B 1 331 ? 0.486 2.697 14.484 1 94.62 331 GLY B C 1
ATOM 5448 O O . GLY B 1 331 ? 0.84 1.805 13.711 1 94.62 331 GLY B O 1
ATOM 5449 N N . VAL B 1 332 ? -0.717 3.17 14.523 1 95.19 332 VAL B N 1
ATOM 5450 C CA . VAL B 1 332 ? -1.728 2.754 13.555 1 95.19 332 VAL B CA 1
ATOM 5451 C C . VAL B 1 332 ? -1.342 3.246 12.164 1 95.19 332 VAL B C 1
ATOM 5453 O O . VAL B 1 332 ? -1.062 4.43 11.969 1 95.19 332 VAL B O 1
ATOM 5456 N N . CYS B 1 333 ? -1.243 2.346 11.211 1 94.56 333 CYS B N 1
ATOM 5457 C CA . CYS B 1 333 ? -1 2.676 9.812 1 94.56 333 CYS B CA 1
ATOM 5458 C C . CYS B 1 333 ? 0.373 3.312 9.633 1 94.56 333 CYS B C 1
ATOM 5460 O O . CYS B 1 333 ? 0.542 4.215 8.805 1 94.56 333 CYS B O 1
ATOM 5462 N N . ASN B 1 334 ? 1.322 2.963 10.516 1 93.88 334 ASN B N 1
ATOM 5463 C CA . ASN B 1 334 ? 2.691 3.463 10.469 1 93.88 334 ASN B CA 1
ATOM 5464 C C . ASN B 1 334 ? 2.746 4.969 10.703 1 93.88 334 ASN B C 1
ATOM 5466 O O . ASN B 1 334 ? 3.648 5.648 10.203 1 93.88 334 ASN B O 1
ATOM 5470 N N . MET B 1 335 ? 1.859 5.523 11.516 1 96.88 335 MET B N 1
ATOM 5471 C CA . MET B 1 335 ? 1.706 6.969 11.648 1 96.88 335 MET B CA 1
ATOM 5472 C C . MET B 1 335 ? 2.893 7.578 12.383 1 96.88 335 MET B C 1
ATOM 5474 O O . MET B 1 335 ? 3.064 8.797 12.391 1 96.88 335 MET B O 1
ATOM 5478 N N . TYR B 1 336 ? 3.799 6.766 13 1 95.94 336 TYR B N 1
ATOM 5479 C CA . TYR B 1 336 ? 4.941 7.32 13.719 1 95.94 336 TYR B CA 1
ATOM 5480 C C . TYR B 1 336 ? 6.211 7.215 12.883 1 95.94 336 TYR B C 1
ATOM 5482 O O . TYR B 1 336 ? 7.32 7.379 13.398 1 95.94 336 TYR B O 1
ATOM 5490 N N . GLY B 1 337 ? 6.016 6.977 11.617 1 91.81 337 GLY B N 1
ATOM 5491 C CA . GLY B 1 337 ? 7.16 6.789 10.742 1 91.81 337 GLY B CA 1
ATOM 5492 C C . GLY B 1 337 ? 7.836 8.094 10.359 1 91.81 337 GLY B C 1
ATOM 5493 O O . GLY B 1 337 ? 9.031 8.117 10.07 1 91.81 337 GLY B O 1
ATOM 5494 N N . HIS B 1 338 ? 7.074 9.141 10.305 1 93.06 338 HIS B N 1
ATOM 5495 C CA . HIS B 1 338 ? 7.609 10.438 9.906 1 93.06 338 HIS B CA 1
ATOM 5496 C C . HIS B 1 338 ? 6.707 11.578 10.367 1 93.06 338 HIS B C 1
ATOM 5498 O O . HIS B 1 338 ? 5.543 11.656 9.961 1 93.06 338 HIS B O 1
ATOM 5504 N N . SER B 1 339 ? 7.242 12.383 11.234 1 95.12 339 SER B N 1
ATOM 5505 C CA . SER B 1 339 ? 6.512 13.531 11.758 1 95.12 339 SER B CA 1
ATOM 5506 C C . SER B 1 339 ? 7.414 14.75 11.883 1 95.12 339 SER B C 1
ATOM 5508 O O . SER B 1 339 ? 8.594 14.625 12.219 1 95.12 339 SER B O 1
ATOM 5510 N N . ASN B 1 340 ? 6.867 15.891 11.57 1 94.38 340 ASN B N 1
ATOM 5511 C CA . ASN B 1 340 ? 7.578 17.156 11.68 1 94.38 340 ASN B CA 1
ATOM 5512 C C . ASN B 1 340 ? 6.613 18.328 11.859 1 94.38 340 ASN B C 1
ATOM 5514 O O . ASN B 1 340 ? 5.398 18.156 11.742 1 94.38 340 ASN B O 1
ATOM 5518 N N . PHE B 1 341 ? 7.145 19.453 12.266 1 96.44 341 PHE B N 1
ATOM 5519 C CA . PHE B 1 341 ? 6.32 20.641 12.461 1 96.44 341 PHE B CA 1
ATOM 5520 C C . PHE B 1 341 ? 7.137 21.906 12.234 1 96.44 341 PHE B C 1
ATOM 5522 O O . PHE B 1 341 ? 8.359 21.891 12.352 1 96.44 341 PHE B O 1
ATOM 5529 N N . PRO B 1 342 ? 6.449 22.969 11.789 1 96.56 342 PRO B N 1
ATOM 5530 C CA . PRO B 1 342 ? 7.129 24.25 11.578 1 96.56 342 PRO B CA 1
ATOM 5531 C C . PRO B 1 342 ? 7.461 24.953 12.883 1 96.56 342 PRO B C 1
ATOM 5533 O O . PRO B 1 342 ? 6.742 24.812 13.875 1 96.56 342 PRO B O 1
ATOM 5536 N N . LEU B 1 343 ? 8.531 25.703 12.789 1 95.25 343 LEU B N 1
ATOM 5537 C CA . LEU B 1 343 ? 8.93 26.578 13.891 1 95.25 343 LEU B CA 1
ATOM 5538 C C . LEU B 1 343 ? 8.594 28.031 13.586 1 95.25 343 LEU B C 1
ATOM 5540 O O . LEU B 1 343 ? 8.75 28.484 12.453 1 95.25 343 LEU B O 1
ATOM 5544 N N . LYS B 1 344 ? 8.062 28.672 14.609 1 95.12 344 LYS B N 1
ATOM 5545 C CA . LYS B 1 344 ? 7.812 30.109 14.531 1 95.12 344 LYS B CA 1
ATOM 5546 C C . LYS B 1 344 ? 8.031 30.781 15.883 1 95.12 344 LYS B C 1
ATOM 5548 O O . LYS B 1 344 ? 7.395 30.406 16.875 1 95.12 344 LYS B O 1
ATOM 5553 N N . SER B 1 345 ? 8.969 31.703 15.852 1 91.81 345 SER B N 1
ATOM 5554 C CA . SER B 1 345 ? 9.219 32.469 17.062 1 91.81 345 SER B CA 1
ATOM 5555 C C . SER B 1 345 ? 8.117 33.5 17.297 1 91.81 345 SER B C 1
ATOM 5557 O O . SER B 1 345 ? 7.539 34.031 16.344 1 91.81 345 SER B O 1
ATOM 5559 N N . PRO B 1 346 ? 7.848 33.781 18.562 1 87.62 346 PRO B N 1
ATOM 5560 C CA . PRO B 1 346 ? 6.875 34.844 18.844 1 87.62 346 PRO B CA 1
ATOM 5561 C C . PRO B 1 346 ? 7.32 36.219 18.312 1 87.62 346 PRO B C 1
ATOM 5563 O O . PRO B 1 346 ? 6.492 37.094 18.109 1 87.62 346 PRO B O 1
ATOM 5566 N N . GLU B 1 347 ? 8.586 36.312 18.047 1 86.75 347 GLU B N 1
ATOM 5567 C CA . GLU B 1 347 ? 9.141 37.562 17.547 1 86.75 347 GLU B CA 1
ATOM 5568 C C . GLU B 1 347 ? 8.984 37.688 16.047 1 86.75 347 GLU B C 1
ATOM 5570 O O . GLU B 1 347 ? 9.117 38.781 15.484 1 86.75 347 GLU B O 1
ATOM 5575 N N . THR B 1 348 ? 8.711 36.531 15.484 1 84.06 348 THR B N 1
ATOM 5576 C CA . THR B 1 348 ? 8.547 36.531 14.039 1 84.06 348 THR B CA 1
ATOM 5577 C C . THR B 1 348 ? 7.172 37.062 13.648 1 84.06 348 THR B C 1
ATOM 5579 O O . THR B 1 348 ? 6.156 36.438 13.906 1 84.06 348 THR B O 1
ATOM 5582 N N . LYS B 1 349 ? 7.242 38.281 13.008 1 81.69 349 LYS B N 1
ATOM 5583 C CA . LYS B 1 349 ? 5.996 38.906 12.586 1 81.69 349 LYS B CA 1
ATOM 5584 C C . LYS B 1 349 ? 5.625 38.5 11.164 1 81.69 349 LYS B C 1
ATOM 5586 O O . LYS B 1 349 ? 6.488 38.094 10.391 1 81.69 349 LYS B O 1
ATOM 5591 N N . ASN B 1 350 ? 4.348 38.531 10.859 1 84.5 350 ASN B N 1
ATOM 5592 C CA . ASN B 1 350 ? 3.895 38.375 9.484 1 84.5 350 ASN B CA 1
ATOM 5593 C C . ASN B 1 350 ? 4.352 39.5 8.594 1 84.5 350 ASN B C 1
ATOM 5595 O 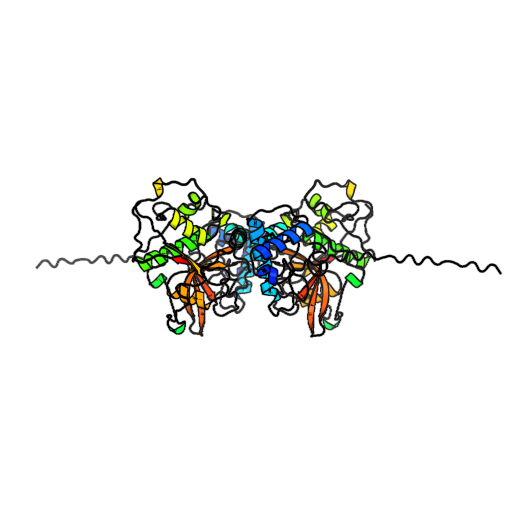O . ASN B 1 350 ? 4.527 40.625 9.07 1 84.5 350 ASN B O 1
ATOM 5599 N N . VAL B 1 351 ? 4.621 39.156 7.363 1 79.06 351 VAL B N 1
ATOM 5600 C CA . VAL B 1 351 ? 5.184 40.156 6.453 1 79.06 351 VAL B CA 1
ATOM 5601 C C . VAL B 1 351 ? 4.074 40.75 5.594 1 79.06 351 VAL B C 1
ATOM 5603 O O . VAL B 1 351 ? 3.182 40.031 5.133 1 79.06 351 VAL B O 1
ATOM 5606 N N . GLU B 1 352 ? 4.23 42.062 5.539 1 74.88 352 GLU B N 1
ATOM 5607 C CA . GLU B 1 352 ? 3.34 42.719 4.602 1 74.88 352 GLU B CA 1
ATOM 5608 C C . GLU B 1 352 ? 3.846 42.594 3.168 1 74.88 352 GLU B C 1
ATOM 5610 O O . GLU B 1 352 ? 5.035 42.781 2.906 1 74.88 352 GLU B O 1
ATOM 5615 N N . LEU B 1 353 ? 3.047 41.906 2.297 1 66.69 353 LEU B N 1
ATOM 5616 C CA . LEU B 1 353 ? 3.432 41.781 0.894 1 66.69 353 LEU B CA 1
ATOM 5617 C C . LEU B 1 353 ? 2.77 42.875 0.054 1 66.69 353 LEU B C 1
ATOM 5619 O O . LEU B 1 353 ? 1.631 43.25 0.321 1 66.69 353 LEU B O 1
#

Radius of gyration: 28.79 Å; Cα contacts (8 Å, |Δi|>4): 1569; chains: 2; bounding box: 90×122×68 Å

Secondary structure (DSSP, 8-state):
--------------------------GGGGSSHHHHHHHHHHHHHHHT-----HHHHHHHHHHHHHHHHHHHS--SEEE---TTTTS-HHHHHHHHS---HHHHHHHH---------TTTTS-GGGS-S-EEGGGGT--PPP-B-TTSS-HHHHHHHHHHHHHHHHHHS----B-HHHHHHH--SSSB-GGG-B-HHHHHHHHHHHT-B-BTTTS---SS-----GGGS-SEEB---EEEEPPTT-HHHHHHHHTTS-EEEEE---STTGGGEEEEEE-----S---EEEEEEEEEE-TTS-EEEEEE-SB-TTSTBTTEEEEE-SS-TT-GGGTTS-EEEEE--TT-PPEE-/--------------------------GGGGSSHHHHHHHHHHHHHHHT-----HHHHHHHHHHHHHHHHHHHS--SEEE---TTTTS-HHHHHHHHS---HHHHHHHH---------TTTTS-GGGS-S-EEGGGGT--PPP-B-TTSS-HHHHHHHHHHHHHHHHHHS----B-HHHHHHH--SSSB-GGG-B-HHHHHHHHHHHT-B-BTTTS---SS-----GGGS-SEEB---EEEEPPTT-HHHHHHHHTTS-EEEEE---SHHHHTEEEEEE-----S---EEEEEEEEEE-TTS-EEEEEE-SB-TTSTBTTEEEEE-SS-TT-GGGTTS-EEEEE--TT-PPEE-

Nearest PDB structures (foldseek):
  1aec-assembly1_A  TM=9.782E-01  e=1.229E-27  Actinidia chinensis
  3p5w-assembly1_A  TM=9.611E-01  e=2.686E-27  Actinidia arguta
  8r76-assembly1_A  TM=9.592E-01  e=4.616E-27  Ficus carica
  8r78-assembly1_A  TM=9.615E-01  e=2.980E-26  Ficus carica
  4yyv-assembly1_A  TM=9.399E-01  e=4.026E-26  Ficus carica

pLDDT: mean 89.79, std 15.04, range [32.09, 98.94]

Organism: Helianthus annuus (NCBI:txid4232)

Sequence (706 aa):
MKINIFIIFSLSLVLILGVVESFNYHEQELESEEGFQGLYDRWREHHKVTDRSSQRFNVFKHNVRNIHKKNKMNLGYKLQINEFATMTHHEFRKTHADSKGGHFIALHGIRKTNLSSSYNDIDINAIPPRMDWREHNAVTPVKNQGQCGSCFAFAAVGAIEGINAIRTGQLLSLSEQQLLDCDSSDRTFHCDGGQVCGVFTFVKEHGGIATDEFYPYVGKREICDTSKYGHHSVTVDGTEYLPEHDEEALLKAVAHQPVTFQMDPGGDGFMFYKEGIFSGPCGMELMHAMLIVGYDQDPDGTKYWIVKNSWGEGWGEKGYVRMLRGTSIQGVCNMYGHSNFPLKSPETKNVELMKINIFIIFSLSLVLILGVVESFNYHEQELESEEGFQGLYDRWREHHKVTDRSSQRFNVFKHNVRNIHKKNKMNLGYKLQINEFATMTHHEFRKTHADSKGGHFIALHGIRKTNLSSSYNDIDINAIPPRMDWREHNAVTPVKNQGQCGSCFAFAAVGAIEGINAIRTGQLLSLSEQQLLDCDSSDRTFHCDGGQVCGVFTFVKEHGGIATDEFYPYVGKREICDTSKYGHHSVTVDGTEYLPEHDEEALLKAVAHQPVTFQMDPGGDGFMFYKEGIFSGPCGMELMHAMLIVGYDQDPDGTKYWIVKNSWGEGWGEKGYVRMLRGTSIQGVCNMYGHSNFPLKSPETKNVEL

Solvent-accessible surface area (backbone atoms only — not comparable to full-atom values): 37065 Å² total; per-residue (Å²): 134,83,80,74,79,76,77,77,75,74,75,74,75,73,71,76,68,74,67,79,73,76,62,80,85,59,75,73,31,71,76,40,72,65,31,41,49,51,52,49,52,52,50,26,62,74,68,70,51,82,84,76,52,69,41,41,51,25,16,30,51,49,47,51,52,51,42,54,56,52,52,71,45,96,57,65,40,39,54,44,67,49,95,58,39,58,46,39,70,59,55,42,34,66,26,65,38,36,12,41,32,48,38,52,45,30,40,69,32,81,68,83,53,72,65,74,41,9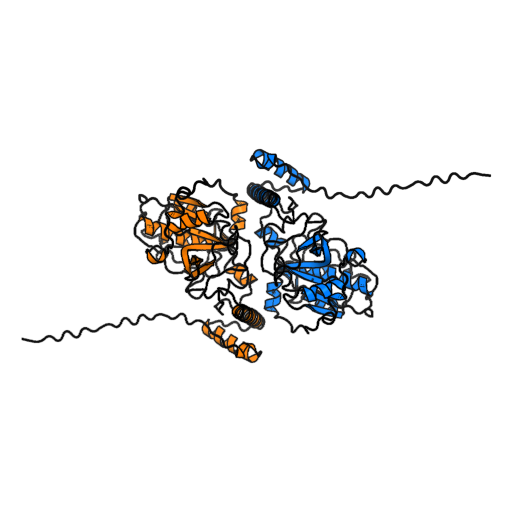7,46,65,82,56,56,76,84,73,49,71,86,55,40,54,35,68,80,65,57,26,56,76,81,64,43,63,42,64,68,20,9,36,38,21,43,50,15,38,49,49,26,48,28,12,46,42,8,72,49,70,70,52,66,56,64,59,28,51,32,51,51,38,27,56,54,82,54,97,40,46,50,35,53,67,6,28,37,41,66,39,50,44,49,45,25,41,74,68,64,24,42,26,29,28,87,50,27,56,72,79,59,66,70,51,80,60,59,77,87,30,39,45,54,48,18,49,57,44,75,39,74,46,45,52,68,63,43,36,68,65,62,50,50,50,44,37,69,75,36,39,31,28,30,24,17,14,63,41,39,78,49,59,79,24,32,32,45,55,46,42,70,66,70,27,15,52,47,32,19,34,36,27,25,35,39,22,34,39,59,46,96,89,61,56,37,27,34,34,31,43,45,47,70,22,50,81,36,33,56,59,15,26,48,31,36,45,50,91,70,58,65,40,39,54,24,26,38,29,63,41,36,37,36,68,34,65,55,70,82,62,67,67,38,78,79,133,82,80,76,80,77,77,76,75,75,76,74,74,73,74,75,68,75,68,80,72,78,61,78,85,58,76,73,32,72,75,40,74,65,31,42,49,53,52,49,52,53,50,26,61,74,70,70,51,81,83,78,50,67,40,42,51,26,15,30,52,49,45,51,52,49,42,53,54,52,54,72,45,94,56,66,39,39,52,46,66,49,94,58,38,57,46,41,69,59,56,43,36,66,25,64,38,36,13,41,30,48,39,51,44,29,41,69,33,82,68,83,51,68,66,73,42,95,48,65,82,57,57,77,84,74,50,70,86,56,41,54,35,68,79,63,57,27,55,73,80,65,44,64,42,62,68,20,9,36,38,23,43,51,15,38,50,50,25,48,28,12,47,42,8,71,51,70,70,52,68,56,63,60,28,54,33,52,51,38,28,58,54,80,54,97,39,45,50,34,53,65,7,26,38,42,68,39,50,45,49,46,24,41,74,68,62,26,42,25,31,28,87,51,27,57,72,79,59,65,70,52,80,60,59,79,86,30,40,49,54,49,18,51,57,44,76,40,74,46,43,53,68,62,44,35,68,65,62,50,50,49,43,38,68,76,35,40,30,28,30,24,17,15,65,41,37,77,50,60,80,24,32,31,45,55,46,42,69,67,69,28,15,50,47,34,19,33,37,27,25,34,39,24,33,40,59,47,96,87,63,56,37,28,36,35,31,44,44,47,71,21,50,81,35,32,56,60,15,26,48,32,35,45,49,89,70,59,65,41,37,52,25,27,39,30,63,40,37,38,37,66,34,64,54,71,82,62,67,67,36,79,81

Foldseek 3Di:
DPPPPPPPPPPPPPPPPVPLDFLDDDPVLLVDPNSLVVSVVVVCVVLVPDDDDPLLSVQLNVLVVVQVVVQPDPDQFHFGDFPCSSPDLVLCCQFFWFQVQVVLCVVVDDDPFPQPDPQVPPDLVPFDQKFFLVVVLQFDAAAALGRFLLLLLVQLQRLLQRVCCLLAVDRAAFESQLCLAPPPDPAGDRSNHGHSQSNLVCQAVVVFTAGCVLVPDDNGYDHNDPNSRAFWGRHFDHKHWHDFLDVSSVQSVLSRGKKKWFFFCADSDQVGTAEGADADDGAQGRGGMWIFNMKHADPVGWIWTWIAGRRALRHYPGRIHTYTPDDDSLGHRSRRGIMMGTHHHSPDDIGTD/DPPPPPPPPPPPPPPPPVPLDFLDDDPVLLPDPNSLVVSVVVVCVVLVPDDDDPLLSVQLNVLVVVQVVVQPDPDQFHFGDFPCSSPDLVLCCQFFWFQVQVVLCVVVDDDPFPQPDPQVPPDLVPFDQKFFLVVVLQFDAAAALGRFLLLLLVQLQRQLQRQCCLLAVDRAAFESQLCLAPDPDPAGDRSNHGHSQSNLVCQAVVVFTAGCVLVPDDNGYDHNDPNSRAFWGRHFDHKHWHDFLDVSSVQSVLSRGKKKWFFFCADSDQVGTADGADADDGAQGRTGMWIFNMKHADPVGWIWTKIAGRRALRHYPGRIHTYTPDDDSLGHRSRRGIMMGTHHHSPDDIDTD

InterPro domains:
  IPR000668 Peptidase C1A, papain C-terminal [PF00112] (127-337)
  IPR000668 Peptidase C1A, papain C-terminal [PR00705] (145-160)
  IPR000668 Peptidase C1A, papain C-terminal [PR00705] (288-298)
  IPR000668 Peptidase C1A, papain C-terminal [PR00705] (304-310)
  IPR000668 Peptidase C1A, papain C-terminal [SM00645] (127-343)
  IPR013128 Peptidase C1A [PTHR12411] (33-333)
  IPR013201 Cathepsin propeptide inhibitor domain (I29) [PF08246] (40-92)
  IPR013201 Cathepsin propeptide inhibitor domain (I29) [SM00848] (40-92)
  IPR025660 Cysteine peptidase, histidine active site [PS00639] (286-296)
  IPR025661 Cysteine peptidase, asparagine active site [PS00640] (304-323)
  IPR038765 Papain-like cysteine peptidase superfamily [SSF54001] (37-342)
  IPR039417 Papain-like cysteine endopeptidase [cd02248] (128-342)